Protein AF-0000000079074065 (afdb_homodimer)

Secondary structure (DSSP, 8-state):
-EEEEEETTS-EEEEEEEE----EEEEEEEE--SS-HHHHHH-GGGTTEEEEE-SS-B-TT-B-STT-SSSS----EEE-S-B-------TT-B-HHHHHHHTT-EEEES--HHHHHHHHHHH-S-EEEEES--SHHHHHHHHHPPPPS-HHHHHS-SS-EEE--SS-EEEEEESS--HHHHHHHHHTT-EEEEEETT--HHHHHTT--SEEEE---SS-HHHHHHHHHHHHHHHTTTS-EEEETHHHHHHHHHTTPPEEE-SS---EEEEEEEETTT--EEEEEE--SEEE-GGG--S--SEEEEETTT--EEEEEETTTTEEEESEETT-SSS--TTTHHHHHHHHHT-/-EEEEEETTS-EEEEEEEE----EEEEEEEE--SS-HHHHHH-GGGTTEEEEE-SS-B-TT-B-STT-SSSS----EEE-S-B-------TT-B-HHHHHHHTT-EEEES--HHHHHHHHHHH-S-EEEEES--SHHHHHHHHHPPPPS-HHHHHS-SS-EEE--SS-EEEEEESS--HHHHHHHHHTT-EEEEEETT--HHHHHTT--SEEEE---SS-HHHHHHHHHHHHHHHTTTS-EEEETHHHHHHHHHTTPPEEE-SS---EEEEEEEETTT--EEEEEE--SEEE-GGG--S--SEEEEETTT--EEEEEETTTTEEEESEETT-SSS--TTTHHHHHHHHHT-

Foldseek 3Di:
DKKWKAWLVQDIWIFDKFFAQDKFKAKEDEAAALDQVQLLQQQQQQARYEYEYPHQEPQAAADADPLHFHPAGRHREYEEQYYDPDYDPDPRGHTPRVVRNVNNHMYGYNTPSVVVVVVCLVPPMIMIMMGHDSDPVVSVVRNPDDGDQQSQQVQFDPAKDWPAFDDFEEEEERSRATVLVVVLCVVVRYTYIYGYLQDALVNVVVSVGLEYEYHAHYHALVSRLVRCLRNCVVCFLPHAYEYEANGQRNVCVSQVFDKDFASHFDAYWFFWKAKDPPRDIDTFGAGHGIATAPVRDDDDFPIWIAGPPPRGTAWTHDLRRNYTYGRTDCSPSPYDNRNSCSVVVSVVSSD/DKKWKAWLVQDIWIFDKFFAQDKFKAKEDEAAALDQVQLLQQQQQQARYEYEYPHQEPQAAADADPLHFHPAGRHREYEEQYYDQDYPPDPRGHTPRVVRNVNNHMYGYNTPSVVVVVVCLVPAMIMIMMGHDSDPVVSVVRNPDDGDDQSQQVQFDPAKDWPAFDDFEEEEERSRATVLVVVLCVVVRYTYIYGYLQDALVNVVVSVGLAYEYHAHYDALVSRLVRCLRNCVVCFLPHAYEYEANGQRNVCVSQVFDKDFASHFDAYWFFWKAKDPPRDIDTFGAGHGIATAPVRDDDDFPIWIAGPPPRGTAWTHDLRRNYTYGRTDCSPSPYDNRNSCSVVSSVVSSD

Radius of gyration: 27.75 Å; Cα contacts (8 Å, |Δi|>4): 1849; chains: 2; bounding box: 60×77×68 Å

InterPro domains:
  IPR002474 Carbamoyl-phosphate synthase small subunit, N-terminal domain [PF00988] (5-130)
  IPR002474 Carbamoyl-phosphate synthase small subunit, N-terminal domain [SM01097] (1-131)
  IPR017926 Glutamine amidotransferase [PF00117] (172-348)
  IPR029062 Class I glutamine amidotransferase-like [G3DSA:3.40.50.880] (160-351)
  IPR029062 Class I glutamine amidotransferase-like [SSF52317] (148-350)
  IPR036480 Carbamoyl-phosphate synthase small subunit, N-terminal domain superfamily [G3DSA:3.50.30.20] (1-146)
  IPR036480 Carbamoyl-phosphate synthase small subunit, N-terminal domain superfamily [SSF52021] (1-143)

Solvent-accessible surface area (backbone atoms only — not comparable to full-atom values): 34710 Å² total; per-residue (Å²): 94,71,25,25,42,36,33,59,89,66,51,72,43,62,27,38,43,45,39,21,94,57,76,34,66,23,38,50,38,61,30,60,40,78,56,47,64,58,17,54,50,14,27,38,45,39,50,45,21,25,34,34,34,66,34,75,59,42,39,61,82,35,42,54,61,80,51,45,14,42,93,70,52,48,40,31,24,39,36,25,31,29,66,39,85,65,45,74,86,46,87,70,41,40,42,43,50,61,50,25,39,73,65,63,23,25,31,34,23,60,29,68,44,68,61,51,49,53,50,38,71,73,67,43,81,46,50,32,32,39,32,77,61,89,49,71,66,51,50,53,47,52,63,69,57,77,77,87,76,60,46,26,71,71,55,20,49,90,59,68,46,69,37,40,41,84,47,61,38,32,38,31,34,20,28,12,49,43,36,49,52,50,21,56,38,43,76,66,30,28,17,32,36,40,31,22,49,73,50,47,51,63,64,52,55,74,50,56,48,51,26,36,32,34,30,26,18,25,73,54,44,83,72,46,41,80,45,40,46,62,35,47,68,71,36,63,63,74,38,28,36,38,18,24,28,41,18,19,48,33,52,36,50,75,72,62,36,43,72,38,74,45,88,58,70,42,36,35,45,67,46,49,30,32,31,67,86,78,63,46,74,34,47,25,11,32,64,51,44,60,35,33,41,62,89,44,57,87,68,84,61,78,40,43,26,27,28,70,85,77,64,30,30,36,28,42,29,26,71,87,50,30,36,36,29,25,37,38,41,36,58,25,65,37,61,40,62,66,42,42,60,57,59,53,53,53,52,54,65,56,105,91,72,25,26,42,35,34,59,88,67,51,72,45,63,27,38,44,44,38,21,94,57,75,33,66,23,37,51,38,62,28,60,41,78,56,46,63,58,17,54,50,13,27,37,44,39,49,46,21,25,36,35,33,67,34,74,59,42,37,61,84,34,43,55,63,79,51,46,16,40,93,70,50,46,41,32,24,39,35,25,33,30,66,39,85,65,43,75,86,47,86,72,42,39,41,41,49,61,51,24,38,73,66,63,24,25,32,35,23,60,29,68,45,67,62,49,50,54,50,38,70,72,68,45,80,47,47,31,33,39,31,75,58,89,48,71,67,51,50,53,48,54,64,69,56,76,77,84,80,50,50,24,71,73,55,19,49,90,60,66,47,70,37,41,41,84,47,61,37,32,36,31,32,22,28,13,48,42,36,50,52,50,20,56,39,41,76,67,29,27,17,32,35,40,30,22,48,73,50,48,51,62,64,52,56,74,51,56,45,50,28,36,33,33,30,27,18,24,75,54,44,83,69,45,40,79,47,41,46,62,35,47,69,70,36,61,63,74,37,27,37,38,18,24,27,42,18,20,50,34,51,38,49,75,72,62,34,43,72,39,74,46,88,59,71,44,37,36,46,66,46,49,30,30,30,67,87,78,64,46,74,35,50,25,9,34,62,50,44,61,34,32,41,62,89,44,55,88,67,84,61,76,41,42,26,26,28,72,87,78,64,30,30,38,30,41,29,25,73,87,50,30,35,37,30,23,36,38,39,38,58,25,63,37,60,39,62,65,42,42,60,56,58,54,54,53,51,56,66,56,104

Nearest PDB structures (foldseek):
  1t36-assembly1_D  TM=9.343E-01  e=2.052E-40  Escherichia coli
  1jdb-assembly1_F  TM=9.451E-01  e=8.050E-40  Escherichia coli
  1c30-assembly1_B  TM=9.402E-01  e=1.295E-39  Escherichia coli
  1a9x-assembly1_B  TM=9.390E-01  e=2.346E-39  Escherichia coli
  1cs0-assembly1_F  TM=9.263E-01  e=2.211E-39  Escherichia coli

Organism: NCBI:txid47770

pLDDT: mean 91.6, std 6.91, range [61.03, 98.75]

Structure (mmCIF, N/CA/C/O backbone):
data_AF-0000000079074065-model_v1
#
loop_
_entity.id
_entity.type
_entity.pdbx_description
1 polymer 'Carbamoyl phosphate synthase small subunit'
#
loop_
_atom_site.group_PDB
_atom_site.id
_atom_site.type_symbol
_atom_site.label_atom_id
_atom_site.label_alt_id
_atom_site.label_comp_id
_atom_site.label_asym_id
_atom_site.label_entity_id
_atom_site.label_seq_id
_atom_site.pdbx_PDB_ins_code
_atom_site.Cartn_x
_atom_site.Cartn_y
_atom_site.Cartn_z
_atom_site.occupancy
_atom_site.B_iso_or_equiv
_atom_site.auth_seq_id
_atom_site.auth_comp_id
_atom_site.auth_asym_id
_atom_site.auth_atom_id
_atom_site.pdbx_PDB_model_num
ATOM 1 N N . MET A 1 1 ? -24.516 14.828 25.641 1 79.88 1 MET A N 1
ATOM 2 C CA . MET A 1 1 ? -24.031 14.875 27.016 1 79.88 1 MET A CA 1
ATOM 3 C C . MET A 1 1 ? -23 15.977 27.203 1 79.88 1 MET A C 1
ATOM 5 O O . MET A 1 1 ? -22.234 16.281 26.297 1 79.88 1 MET A O 1
ATOM 9 N N . LYS A 1 2 ? -23.094 16.625 28.312 1 93.75 2 LYS A N 1
ATOM 10 C CA . LYS A 1 2 ? -22.188 17.719 28.609 1 93.75 2 LYS A CA 1
ATOM 11 C C . LYS A 1 2 ? -20.766 17.219 28.812 1 93.75 2 LYS A C 1
ATOM 13 O O . LYS A 1 2 ? -20.531 16.25 29.531 1 93.75 2 LYS A O 1
ATOM 18 N N . ARG A 1 3 ? -19.812 17.797 28.078 1 95.62 3 ARG A N 1
ATOM 19 C CA . ARG A 1 3 ? -18.391 17.5 28.219 1 95.62 3 ARG A CA 1
ATOM 20 C C . ARG A 1 3 ? -17.547 18.766 28.234 1 95.62 3 ARG A C 1
ATOM 22 O O . ARG A 1 3 ? -18.062 19.859 27.984 1 95.62 3 ARG A O 1
ATOM 29 N N . TYR A 1 4 ? -16.297 18.625 28.625 1 96.19 4 TYR A N 1
ATOM 30 C CA . TYR A 1 4 ? -15.445 19.797 28.812 1 96.19 4 TYR A CA 1
ATOM 31 C C . TYR A 1 4 ? -14.117 19.625 28.078 1 96.19 4 TYR A C 1
ATOM 33 O O . TYR A 1 4 ? -13.539 18.547 28.078 1 96.19 4 TYR A O 1
ATOM 41 N N . LEU A 1 5 ? -13.688 20.688 27.484 1 96.5 5 LEU A N 1
ATOM 42 C CA . LEU A 1 5 ? -12.289 20.844 27.094 1 96.5 5 LEU A CA 1
ATOM 43 C C . LEU A 1 5 ? -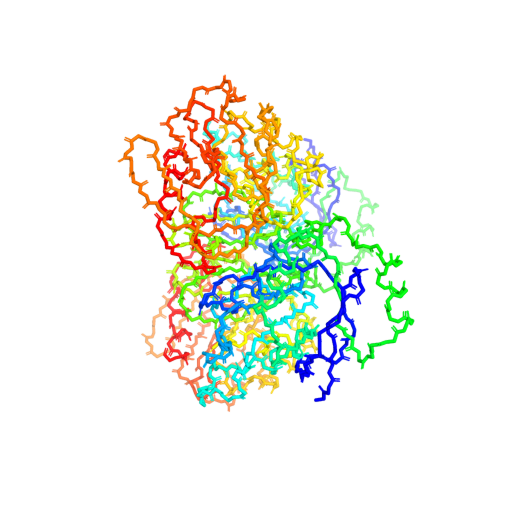11.492 21.562 28.172 1 96.5 5 LEU A C 1
ATOM 45 O O . LEU A 1 5 ? -11.789 22.703 28.5 1 96.5 5 LEU A O 1
ATOM 49 N N . ILE A 1 6 ? -10.562 20.891 28.688 1 94.62 6 ILE A N 1
ATOM 50 C CA . ILE A 1 6 ? -9.75 21.469 29.75 1 94.62 6 ILE A CA 1
ATOM 51 C C . ILE A 1 6 ? -8.328 21.719 29.234 1 94.62 6 ILE A C 1
ATOM 53 O O . ILE A 1 6 ? -7.766 20.875 28.547 1 94.62 6 ILE A O 1
ATOM 57 N N . LEU A 1 7 ? -7.82 22.859 29.578 1 93.19 7 LEU A N 1
ATOM 58 C CA . LEU A 1 7 ? -6.461 23.203 29.172 1 93.19 7 LEU A CA 1
ATOM 59 C C . LEU A 1 7 ? -5.5 23.125 30.344 1 93.19 7 LEU A C 1
ATOM 61 O O . LEU A 1 7 ? -5.914 23.281 31.5 1 93.19 7 LEU A O 1
ATOM 65 N N . GLU A 1 8 ? -4.266 22.891 30.047 1 91.56 8 GLU A N 1
ATOM 66 C CA . GLU A 1 8 ? -3.26 22.766 31.094 1 91.56 8 GLU A CA 1
ATOM 67 C C . GLU A 1 8 ? -3.109 24.062 31.891 1 91.56 8 GLU A C 1
ATOM 69 O O . GLU A 1 8 ? -2.646 24.047 33.031 1 91.56 8 GLU A O 1
ATOM 74 N N . ASP A 1 9 ? -3.467 25.188 31.312 1 87.56 9 ASP A N 1
ATOM 75 C CA . ASP A 1 9 ? -3.314 26.484 31.984 1 87.56 9 ASP A CA 1
ATOM 76 C C . ASP A 1 9 ? -4.461 26.734 32.969 1 87.56 9 ASP A C 1
ATOM 78 O O . ASP A 1 9 ? -4.52 27.797 33.594 1 87.56 9 ASP A O 1
ATOM 82 N N . GLY A 1 10 ? -5.363 25.781 32.969 1 87.62 10 GLY A N 1
ATOM 83 C CA . GLY A 1 10 ? -6.445 25.891 33.938 1 87.62 10 GLY A CA 1
ATOM 84 C C . GLY A 1 10 ? -7.758 26.328 33.312 1 87.62 10 GLY A C 1
ATOM 85 O O . GLY A 1 10 ? -8.805 26.266 33.969 1 87.62 10 GLY A O 1
ATOM 86 N N . SER A 1 11 ? -7.777 26.703 32.125 1 89.88 11 SER A N 1
ATOM 87 C CA . SER A 1 11 ? -9 27.109 31.453 1 89.88 11 SER A CA 1
ATOM 88 C C . SER A 1 11 ? -9.875 25.891 31.125 1 89.88 11 SER A C 1
ATOM 90 O O . SER A 1 11 ? -9.367 24.781 30.969 1 89.88 11 SER A O 1
ATOM 92 N N . SER A 1 12 ? -11.102 26.172 31.094 1 93.19 12 SER A N 1
ATOM 93 C CA . SER A 1 12 ? -12.07 25.141 30.766 1 93.19 12 SER A CA 1
ATOM 94 C C . SER A 1 12 ? -13.156 25.672 29.844 1 93.19 12 SER A C 1
ATOM 96 O O . SER A 1 12 ? -13.625 26.797 30 1 93.19 12 SER A O 1
ATOM 98 N N . PHE A 1 13 ? -13.531 24.906 28.891 1 95.12 13 PHE A N 1
ATOM 99 C CA . PHE A 1 13 ? -14.57 25.25 27.938 1 95.12 13 PHE A CA 1
ATOM 100 C C . PHE A 1 13 ? -15.641 24.172 27.875 1 95.12 13 PHE A C 1
ATOM 102 O O . PHE A 1 13 ? -15.375 23.047 27.469 1 95.12 13 PHE A O 1
ATOM 109 N N . PRO A 1 14 ? -16.828 24.469 28.281 1 95.62 14 PRO A N 1
ATOM 110 C CA . PRO A 1 14 ? -17.922 23.5 28.219 1 95.62 14 PRO A CA 1
ATOM 111 C C . PRO A 1 14 ? -18.484 23.344 26.812 1 95.62 14 PRO A C 1
ATOM 113 O O . PRO A 1 14 ? -18.453 24.297 26.016 1 95.62 14 PRO A O 1
ATOM 116 N N . GLY A 1 15 ? -18.984 22.172 26.516 1 96.25 15 GLY A N 1
ATOM 117 C CA . GLY A 1 15 ? -19.688 21.891 25.281 1 96.25 15 GLY A CA 1
ATOM 118 C C . GLY A 1 15 ? -20.516 20.609 25.344 1 96.25 15 GLY A C 1
ATOM 119 O O . GLY A 1 15 ? -20.797 20.109 26.438 1 96.25 15 GLY A O 1
ATOM 120 N N . GLU A 1 16 ? -21.016 20.266 24.219 1 96.62 16 GLU A N 1
ATOM 121 C CA . GLU A 1 16 ? -21.766 19.031 24.094 1 96.62 16 GLU A CA 1
ATOM 122 C C . GLU A 1 16 ? -20.922 17.938 23.422 1 96.62 16 GLU A C 1
ATOM 124 O O . GLU A 1 16 ? -20.312 18.172 22.375 1 96.62 16 GLU A O 1
ATOM 129 N N . GLY A 1 17 ? -20.969 16.797 24.062 1 95.75 17 GLY A N 1
ATOM 130 C CA . GLY A 1 17 ? -20.156 15.703 23.562 1 95.75 17 GLY A CA 1
ATOM 131 C C . GLY A 1 17 ? -20.797 14.977 22.391 1 95.75 17 GLY A C 1
ATOM 132 O O . GLY A 1 17 ? -22.016 14.812 22.359 1 95.75 17 GLY A O 1
ATOM 133 N N . ILE A 1 18 ? -20 14.531 21.516 1 94.44 18 ILE A N 1
ATOM 134 C CA . ILE A 1 18 ? -20.406 13.672 20.406 1 94.44 18 ILE A CA 1
ATOM 135 C C . ILE A 1 18 ? -19.234 12.758 20.016 1 94.44 18 ILE A C 1
ATOM 137 O O . ILE A 1 18 ? -18.094 12.984 20.438 1 94.44 18 ILE A O 1
ATOM 141 N N . GLY A 1 19 ? -19.484 11.633 19.266 1 94.75 19 GLY A N 1
ATOM 142 C CA . GLY A 1 19 ? -18.438 10.672 18.953 1 94.75 19 GLY A CA 1
ATOM 143 C C . GLY A 1 19 ? -18.141 9.719 20.094 1 94.75 19 GLY A C 1
ATOM 144 O O . GLY A 1 19 ? -19.062 9.25 20.766 1 94.75 19 GLY A O 1
ATOM 145 N N . ALA A 1 20 ? -16.906 9.422 20.25 1 95.69 20 ALA A N 1
ATOM 146 C CA . ALA A 1 20 ? -16.5 8.477 21.281 1 95.69 20 ALA A CA 1
ATOM 147 C C . ALA A 1 20 ? -16.625 9.094 22.672 1 95.69 20 ALA A C 1
ATOM 149 O O . ALA A 1 20 ? -16.359 10.289 22.859 1 95.69 20 ALA A O 1
ATOM 150 N N . SER A 1 21 ? -16.969 8.297 23.656 1 93.81 21 SER A N 1
ATOM 151 C CA . SER A 1 21 ? -17.125 8.758 25.031 1 93.81 21 SER A CA 1
ATOM 152 C C . SER A 1 21 ? -15.883 8.453 25.859 1 93.81 21 SER A C 1
ATOM 154 O O . SER A 1 21 ? -15.969 7.809 26.906 1 93.81 21 SER A O 1
ATOM 156 N N . ILE A 1 22 ? -14.82 8.82 25.375 1 94.81 22 ILE A N 1
ATOM 157 C CA . ILE A 1 22 ? -13.578 8.531 26.078 1 94.81 22 ILE A CA 1
ATOM 158 C C . ILE A 1 22 ? -12.898 9.844 26.469 1 94.81 22 ILE A C 1
ATOM 160 O O . ILE A 1 22 ? -13.203 10.898 25.906 1 94.81 22 ILE A O 1
ATOM 164 N N . ILE A 1 23 ? -12.055 9.719 27.5 1 94.19 23 ILE A N 1
ATOM 165 C CA . ILE A 1 23 ? -11.148 10.805 27.844 1 94.19 23 ILE A CA 1
ATOM 166 C C . ILE A 1 23 ? -9.922 10.766 26.938 1 94.19 23 ILE A C 1
ATOM 168 O O . ILE A 1 23 ? -9.375 9.688 26.688 1 94.19 23 ILE A O 1
ATOM 172 N N . SER A 1 24 ? -9.594 11.891 26.406 1 95.38 24 SER A N 1
ATOM 173 C CA . SER A 1 24 ? -8.469 11.961 25.484 1 95.38 24 SER A CA 1
ATOM 174 C C . SER A 1 24 ? -7.668 13.242 25.703 1 95.38 24 SER A C 1
ATOM 176 O O . SER A 1 24 ? -8.242 14.305 25.953 1 95.38 24 SER A O 1
ATOM 178 N N . THR A 1 25 ? -6.371 13.102 25.625 1 95.75 25 THR A N 1
ATOM 179 C CA . THR A 1 25 ? -5.469 14.227 25.828 1 95.75 25 THR A CA 1
ATOM 180 C C . THR A 1 25 ? -4.535 14.391 24.625 1 95.75 25 THR A C 1
ATOM 182 O O . THR A 1 25 ? -4.059 13.398 24.078 1 95.75 25 THR A O 1
ATOM 185 N N . GLY A 1 26 ? -4.336 15.633 24.234 1 94.69 26 GLY A N 1
ATOM 186 C CA . GLY A 1 26 ? -3.434 15.953 23.141 1 94.69 26 GLY A CA 1
ATOM 187 C C . GLY A 1 26 ? -3.051 17.422 23.094 1 94.69 26 GLY A C 1
ATOM 188 O O . GLY A 1 26 ? -3.391 18.188 24 1 94.69 26 GLY A O 1
ATOM 189 N N . GLU A 1 27 ? -2.271 17.719 22.156 1 92.25 27 GLU A N 1
ATOM 190 C CA . GLU A 1 27 ? -1.922 19.109 21.906 1 92.25 27 GLU A CA 1
ATOM 191 C C . GLU A 1 27 ? -3.018 19.828 21.125 1 92.25 27 GLU A C 1
ATOM 193 O O . GLU A 1 27 ? -3.51 19.312 20.125 1 92.25 27 GLU A O 1
ATOM 198 N N . LEU A 1 28 ? -3.344 20.984 21.609 1 92.06 28 LEU A N 1
ATOM 199 C CA . LEU A 1 28 ? -4.367 21.75 20.891 1 92.06 28 LEU A CA 1
ATOM 200 C C . LEU A 1 28 ? -3.799 22.359 19.625 1 92.06 28 LEU A C 1
ATOM 202 O O . LEU A 1 28 ? -2.693 22.906 19.641 1 92.06 28 LEU A O 1
ATOM 206 N N . ALA A 1 29 ? -4.547 22.188 18.516 1 90.25 29 ALA A N 1
ATOM 207 C CA . ALA A 1 29 ? -4.129 22.781 17.234 1 90.25 29 ALA A CA 1
ATOM 208 C C . ALA A 1 29 ? -5.312 23.391 16.5 1 90.25 29 ALA A C 1
ATOM 210 O O . ALA A 1 29 ? -6.391 22.797 16.438 1 90.25 29 ALA A O 1
ATOM 211 N N . ILE A 1 30 ? -5.047 24.578 16.031 1 89.06 30 ILE A N 1
ATOM 212 C CA . ILE A 1 30 ? -6.098 25.25 15.289 1 89.06 30 ILE A CA 1
ATOM 213 C C . ILE A 1 30 ? -6.152 24.703 13.859 1 89.06 30 ILE A C 1
ATOM 215 O O . ILE A 1 30 ? -5.121 24.547 13.211 1 89.06 30 ILE A O 1
ATOM 219 N N . GLN A 1 31 ? -7.328 24.297 13.422 1 88.12 31 GLN A N 1
ATOM 220 C CA . GLN A 1 31 ? -7.578 23.891 12.039 1 88.12 31 GLN A CA 1
ATOM 221 C C . GLN A 1 31 ? -8.422 24.938 11.305 1 88.12 31 GLN A C 1
ATOM 223 O O . GLN A 1 31 ? -9.617 25.062 11.562 1 88.12 31 GLN A O 1
ATOM 228 N N . THR A 1 32 ? -7.844 25.547 10.32 1 78.31 32 THR A N 1
ATOM 229 C CA . THR A 1 32 ? -8.492 26.672 9.68 1 78.31 32 THR A CA 1
ATOM 230 C C . THR A 1 32 ? -9.273 26.219 8.445 1 78.31 32 THR A C 1
ATOM 232 O O . THR A 1 32 ? -9.953 27.016 7.801 1 78.31 32 THR A O 1
ATOM 235 N N . ALA A 1 33 ? -9.195 24.984 8.102 1 74.81 33 ALA A N 1
ATOM 236 C CA . ALA A 1 33 ? -9.859 24.516 6.891 1 74.81 33 ALA A CA 1
ATOM 237 C C . ALA A 1 33 ? -11.375 24.688 6.996 1 74.81 33 ALA A C 1
ATOM 239 O O . ALA A 1 33 ? -11.984 24.234 7.969 1 74.81 33 ALA A O 1
ATOM 240 N N . ASN A 1 34 ? -11.93 25.359 5.996 1 71.5 34 ASN A N 1
ATOM 241 C CA . ASN A 1 34 ? -13.383 25.5 5.922 1 71.5 34 ASN A CA 1
ATOM 242 C C . ASN A 1 34 ? -14.031 24.328 5.191 1 71.5 34 ASN A C 1
ATOM 244 O O . ASN A 1 34 ? -15.258 24.203 5.172 1 71.5 34 ASN A O 1
ATOM 248 N N . PHE A 1 35 ? -13.188 23.578 4.578 1 76.5 35 PHE A N 1
ATOM 249 C CA . PHE A 1 35 ? -13.625 22.359 3.918 1 76.5 35 PHE A CA 1
ATOM 250 C C . PHE A 1 35 ? -12.609 21.234 4.129 1 76.5 35 PHE A C 1
ATOM 252 O O . PHE A 1 35 ? -11.469 21.5 4.516 1 76.5 35 PHE A O 1
ATOM 259 N N . GLY A 1 36 ? -13.055 20.031 4.004 1 86 36 GLY A N 1
ATOM 260 C CA . GLY A 1 36 ? -12.148 18.891 4.066 1 86 36 GLY A CA 1
ATOM 261 C C . GLY A 1 36 ? -11.852 18.438 5.484 1 86 36 GLY A C 1
ATOM 262 O O . GLY A 1 36 ? -10.719 18.062 5.797 1 86 36 GLY A O 1
ATOM 263 N N . TYR A 1 37 ? -12.859 18.594 6.301 1 87.94 37 TYR A N 1
ATOM 264 C CA . TYR A 1 37 ? -12.664 18.172 7.684 1 87.94 37 TYR A CA 1
ATOM 265 C C . TYR A 1 37 ? -12.266 16.703 7.762 1 87.94 37 TYR A C 1
ATOM 267 O O . TYR A 1 37 ? -11.484 16.312 8.633 1 87.94 37 TYR A O 1
ATOM 275 N N . GLN A 1 38 ? -12.781 15.898 6.895 1 88.88 38 GLN A N 1
ATOM 276 C CA . GLN A 1 38 ? -12.406 14.492 6.898 1 88.88 38 GLN A CA 1
ATOM 277 C C . GLN A 1 38 ? -10.914 14.32 6.613 1 88.88 38 GLN A C 1
ATOM 279 O O . GLN A 1 38 ? -10.234 13.523 7.273 1 88.88 38 GLN A O 1
ATOM 284 N N . GLU A 1 39 ? -10.453 15.039 5.617 1 90.88 39 GLU A N 1
ATOM 285 C CA . GLU A 1 39 ? -9.031 15 5.305 1 90.88 39 GLU A CA 1
ATOM 286 C C . GLU A 1 39 ? -8.188 15.438 6.5 1 90.88 39 GLU A C 1
ATOM 288 O O . GLU A 1 39 ? -7.176 14.805 6.816 1 90.88 39 GLU A O 1
ATOM 293 N N . ALA A 1 40 ? -8.625 16.422 7.125 1 90.31 40 ALA A N 1
ATOM 294 C CA . ALA A 1 40 ? -7.91 16.922 8.297 1 90.31 40 ALA A CA 1
ATOM 295 C C . ALA A 1 40 ? -7.93 15.891 9.43 1 90.31 40 ALA A C 1
ATOM 297 O O . ALA A 1 40 ? -6.906 15.648 10.07 1 90.31 40 ALA A O 1
ATOM 298 N N . LEU A 1 41 ? -9.055 15.258 9.617 1 92.12 41 LEU A N 1
ATOM 299 C CA . LEU A 1 41 ? -9.234 14.266 10.68 1 92.12 41 LEU A CA 1
ATOM 300 C C . LEU A 1 41 ? -8.359 13.047 10.43 1 92.12 41 LEU A C 1
ATOM 302 O O . LEU A 1 41 ? -7.891 12.406 11.383 1 92.12 41 LEU A O 1
ATOM 306 N N . THR A 1 42 ? -8.156 12.781 9.188 1 93.38 42 THR A N 1
ATOM 307 C CA . THR A 1 42 ? -7.477 11.539 8.852 1 93.38 42 THR A CA 1
ATOM 308 C C . THR A 1 42 ? -6.039 11.812 8.414 1 93.38 42 THR A C 1
ATOM 310 O O . THR A 1 42 ? -5.32 10.898 8.008 1 93.38 42 THR A O 1
ATOM 313 N N . ASP A 1 43 ? -5.602 13.062 8.516 1 93.38 43 ASP A N 1
ATOM 314 C CA . ASP A 1 43 ? -4.227 13.453 8.211 1 93.38 43 ASP A CA 1
ATOM 315 C C . ASP A 1 43 ? -3.27 12.992 9.305 1 93.38 43 ASP A C 1
ATOM 317 O O . ASP A 1 43 ? -3.344 13.461 10.445 1 93.38 43 ASP A O 1
ATOM 321 N N . PRO A 1 44 ? -2.279 12.156 8.93 1 94.94 44 PRO A N 1
ATOM 322 C CA . PRO A 1 44 ? -1.37 11.641 9.953 1 94.94 44 PRO A CA 1
ATOM 323 C C . PRO A 1 44 ? -0.541 12.742 10.609 1 94.94 44 PRO A C 1
ATOM 325 O O . PRO A 1 44 ? -0.045 12.57 11.727 1 94.94 44 PRO A O 1
ATOM 328 N N . THR A 1 45 ? -0.392 13.844 9.953 1 92.94 45 THR A N 1
ATOM 329 C CA . THR A 1 45 ? 0.388 14.945 10.5 1 92.94 45 THR A CA 1
ATOM 330 C C . THR A 1 45 ? -0.264 15.492 11.773 1 92.94 45 THR A C 1
ATOM 332 O O . THR A 1 45 ? 0.375 16.203 12.555 1 92.94 45 THR A O 1
ATOM 335 N N . ASN A 1 46 ? -1.494 15.148 11.977 1 92.56 46 ASN A N 1
ATOM 336 C CA . ASN A 1 46 ? -2.234 15.656 13.133 1 92.56 46 ASN A CA 1
ATOM 337 C C . ASN A 1 46 ? -2.227 14.656 14.281 1 92.56 46 ASN A C 1
ATOM 339 O O . ASN A 1 46 ? -3.02 14.773 15.219 1 92.56 46 ASN A O 1
ATOM 343 N N . ALA A 1 47 ? -1.346 13.727 14.164 1 93.56 47 ALA A N 1
ATOM 344 C CA . ALA A 1 47 ? -1.222 12.75 15.242 1 93.56 47 ALA A CA 1
ATOM 345 C C . ALA A 1 47 ? -0.97 13.43 16.578 1 93.56 47 ALA A C 1
ATOM 347 O O . ALA A 1 47 ? -0.077 14.273 16.703 1 93.56 47 ALA A O 1
ATOM 348 N N . GLY A 1 48 ? -1.818 13.055 17.578 1 92.94 48 GLY A N 1
ATOM 349 C CA . GLY A 1 48 ? -1.632 13.562 18.938 1 92.94 48 GLY A CA 1
ATOM 350 C C . GLY A 1 48 ? -2.295 14.906 19.156 1 92.94 48 GLY A C 1
ATOM 351 O O . GLY A 1 48 ? -2.227 15.461 20.266 1 92.94 48 GLY A O 1
ATOM 352 N N . LYS A 1 49 ? -2.951 15.383 18.219 1 93.44 49 LYS A N 1
ATOM 353 C CA . LYS A 1 49 ? -3.531 16.719 18.344 1 93.44 49 LYS A CA 1
ATOM 354 C C . LYS A 1 49 ? -5.035 16.641 18.594 1 93.44 49 LYS A C 1
ATOM 356 O O . LYS A 1 49 ? -5.691 15.68 18.188 1 93.44 49 LYS A O 1
ATOM 361 N N . ILE A 1 50 ? -5.516 17.594 19.312 1 95.44 50 ILE A N 1
ATOM 362 C CA . ILE A 1 50 ? -6.934 17.922 19.344 1 95.44 50 ILE A CA 1
ATOM 363 C C . ILE A 1 50 ? -7.211 19.109 18.422 1 95.44 50 ILE A C 1
ATOM 365 O O . ILE A 1 50 ? -6.738 20.234 18.688 1 95.44 50 ILE A O 1
ATOM 369 N N . LEU A 1 51 ? -7.98 18.875 17.422 1 93.75 51 LEU A N 1
ATOM 370 C CA . LEU A 1 51 ? -8.156 19.891 16.391 1 93.75 51 LEU A CA 1
ATOM 371 C C . LEU A 1 51 ? -9.32 20.812 16.734 1 93.75 51 LEU A C 1
ATOM 373 O O . LEU A 1 51 ? -10.422 20.359 17.016 1 93.75 51 LEU A O 1
ATOM 377 N N . VAL A 1 52 ? -9.039 22.062 16.656 1 93.44 52 VAL A N 1
ATOM 378 C CA . VAL A 1 52 ? -10.062 23.094 16.844 1 93.44 52 VAL A CA 1
ATOM 379 C C . VAL A 1 52 ? -10.461 23.656 15.484 1 93.44 52 VAL A C 1
ATOM 381 O O . VAL A 1 52 ? -9.727 24.453 14.891 1 93.44 52 VAL A O 1
ATOM 384 N N . PHE A 1 53 ? -11.648 23.281 15.094 1 92.44 53 PHE A N 1
ATOM 385 C CA . PHE A 1 53 ? -12.141 23.797 13.828 1 92.44 53 PHE A CA 1
ATOM 386 C C . PHE A 1 53 ? -12.758 25.172 14.008 1 92.44 53 PHE A C 1
ATOM 388 O O . PHE A 1 53 ? -13.633 25.359 14.859 1 92.44 53 PHE A O 1
ATOM 395 N N . THR A 1 54 ? -12.352 26.047 13.133 1 88.06 54 THR A N 1
ATOM 396 C CA . THR A 1 54 ? -12.836 27.422 13.266 1 88.06 54 THR A CA 1
ATOM 397 C C . THR A 1 54 ? -14.031 27.656 12.344 1 88.06 54 THR A C 1
ATOM 399 O O . THR A 1 54 ? -14.688 28.703 12.422 1 88.06 54 THR A O 1
ATOM 402 N N . SER A 1 55 ? -14.297 26.75 11.453 1 87.06 55 SER A N 1
ATOM 403 C CA . SER A 1 55 ? -15.477 26.859 10.602 1 87.06 55 SER A CA 1
ATOM 404 C C . SER A 1 55 ? -16.75 26.844 11.438 1 87.06 55 SER A C 1
ATOM 406 O O . SER A 1 55 ? -16.812 26.203 12.484 1 87.06 55 SER A O 1
ATOM 408 N N . PRO A 1 56 ? -17.812 27.578 10.922 1 87 56 PRO A N 1
ATOM 409 C CA . PRO A 1 56 ? -19.062 27.656 11.695 1 87 56 PRO A CA 1
ATOM 410 C C . PRO A 1 56 ? -19.703 26.297 11.906 1 87 56 PRO A C 1
ATOM 412 O O . PRO A 1 56 ? -20.375 26.078 12.93 1 87 56 PRO A O 1
ATOM 415 N N . MET A 1 57 ? -19.547 25.422 10.93 1 89.38 57 MET A N 1
ATOM 416 C CA . MET A 1 57 ? -20.125 24.094 11.031 1 89.38 57 MET A CA 1
ATOM 417 C C . MET A 1 57 ? -19.281 23.062 10.281 1 89.38 57 MET A C 1
ATOM 419 O O . MET A 1 57 ? -18.781 23.344 9.195 1 89.38 57 MET A O 1
ATOM 423 N N . ILE A 1 58 ? -19.125 21.875 10.961 1 88.5 58 ILE A N 1
ATOM 424 C CA . ILE A 1 58 ? -18.5 20.766 10.258 1 88.5 58 ILE A CA 1
ATOM 425 C C . ILE A 1 58 ? -19.438 19.562 10.227 1 88.5 58 ILE A C 1
ATOM 427 O O . ILE A 1 58 ? -20.453 19.547 10.93 1 88.5 58 ILE A O 1
ATOM 431 N N . GLY A 1 59 ? -19.109 18.578 9.297 1 86.94 59 GLY A N 1
ATOM 432 C CA . GLY A 1 59 ? -19.875 17.344 9.242 1 86.94 59 GLY A CA 1
ATOM 433 C C . GLY A 1 59 ? -21.016 17.391 8.242 1 86.94 59 GLY A C 1
ATOM 434 O O . GLY A 1 59 ? -21.734 16.391 8.062 1 86.94 59 GLY A O 1
ATOM 435 N N . ASN A 1 60 ? -21.188 18.5 7.59 1 84.75 60 ASN A N 1
ATOM 436 C CA . ASN A 1 60 ? -22.328 18.703 6.699 1 84.75 60 ASN A CA 1
ATOM 437 C C . ASN A 1 60 ? -22.234 17.828 5.453 1 84.75 60 ASN A C 1
ATOM 439 O O . ASN A 1 60 ? -23.25 17.453 4.871 1 84.75 60 ASN A O 1
ATOM 443 N N . ASN A 1 61 ? -21.062 17.484 5.023 1 82 61 ASN A N 1
ATOM 444 C CA . ASN A 1 61 ? -20.875 16.75 3.779 1 82 61 ASN A CA 1
ATOM 445 C C . ASN A 1 61 ? -20.828 15.234 4.027 1 82 61 ASN A C 1
ATOM 447 O O . ASN A 1 61 ? -20.875 14.445 3.082 1 82 61 ASN A O 1
ATOM 451 N N . GLY A 1 62 ? -20.781 14.898 5.266 1 86 62 GLY A N 1
ATOM 452 C CA . GLY A 1 62 ? -20.625 13.484 5.57 1 86 62 GLY A CA 1
ATOM 453 C C . GLY A 1 62 ? -19.203 12.977 5.34 1 86 62 GLY A C 1
ATOM 454 O O . GLY A 1 62 ? -18.297 13.758 5.051 1 86 62 GLY A O 1
ATOM 455 N N . ILE A 1 63 ? -19 11.703 5.629 1 87 63 ILE A N 1
ATOM 456 C CA . ILE A 1 63 ? -17.734 11.016 5.48 1 87 63 ILE A CA 1
ATOM 457 C C . ILE A 1 63 ? -17.781 10.07 4.281 1 87 63 ILE A C 1
ATOM 459 O O . ILE A 1 63 ? -18.75 9.305 4.133 1 87 63 ILE A O 1
ATOM 463 N N . ASN A 1 64 ? -16.812 10.18 3.396 1 85.62 64 ASN A N 1
ATOM 464 C CA . ASN A 1 64 ? -16.781 9.305 2.229 1 85.62 64 ASN A CA 1
ATOM 465 C C . ASN A 1 64 ? -15.453 8.547 2.129 1 85.62 64 ASN A C 1
ATOM 467 O O . ASN A 1 64 ? -14.484 8.883 2.816 1 85.62 64 ASN A O 1
ATOM 471 N N . ALA A 1 65 ? -15.445 7.551 1.294 1 82.12 65 ALA A N 1
ATOM 472 C CA . ALA A 1 65 ? -14.344 6.594 1.23 1 82.12 65 ALA A CA 1
ATOM 473 C C . ALA A 1 65 ? -13.109 7.219 0.577 1 82.12 65 ALA A C 1
ATOM 475 O O . ALA A 1 65 ? -11.977 6.828 0.872 1 82.12 65 ALA A O 1
ATOM 476 N N . ILE A 1 66 ? -13.211 8.172 -0.234 1 84.75 66 ILE A N 1
ATOM 477 C CA . ILE A 1 66 ? -12.117 8.641 -1.08 1 84.75 66 ILE A CA 1
ATOM 478 C C . ILE A 1 66 ? -11.328 9.719 -0.346 1 84.75 66 ILE A C 1
ATOM 480 O O . ILE A 1 66 ? -10.164 9.969 -0.672 1 84.75 66 ILE A O 1
ATOM 484 N N . ASP A 1 67 ? -11.859 10.289 0.677 1 86 67 ASP A N 1
ATOM 485 C CA . ASP A 1 67 ? -11.234 11.469 1.269 1 86 67 ASP A CA 1
ATOM 486 C C . ASP A 1 67 ? -10.398 11.094 2.49 1 86 67 ASP A C 1
ATOM 488 O O . ASP A 1 67 ? -10.016 11.961 3.277 1 86 67 ASP A O 1
ATOM 492 N N . TYR A 1 68 ? -10.086 9.859 2.607 1 90 68 TYR A N 1
ATOM 493 C CA . TYR A 1 68 ? -9.188 9.414 3.67 1 90 68 TYR A CA 1
ATOM 494 C C . TYR A 1 68 ? -7.746 9.773 3.355 1 90 68 TYR A C 1
ATOM 496 O O . TYR A 1 68 ? -7.277 9.586 2.23 1 90 68 TYR A O 1
ATOM 504 N N . GLU A 1 69 ? -7.086 10.273 4.344 1 93.12 69 GLU A N 1
ATOM 505 C CA . GLU A 1 69 ? -5.652 10.516 4.223 1 93.12 69 GLU A CA 1
ATOM 506 C C . GLU A 1 69 ? -4.848 9.43 4.938 1 93.12 69 GLU A C 1
ATOM 508 O O . GLU A 1 69 ? -3.623 9.375 4.805 1 93.12 69 GLU A O 1
ATOM 513 N N . SER A 1 70 ? -5.414 8.695 5.652 1 93.5 70 SER A N 1
ATOM 514 C CA . SER A 1 70 ? -4.898 7.488 6.281 1 93.5 70 SER A CA 1
ATOM 515 C C . SER A 1 70 ? -6.023 6.516 6.625 1 93.5 70 SER A C 1
ATOM 517 O O . SER A 1 70 ? -7.191 6.906 6.68 1 93.5 70 SER A O 1
ATOM 519 N N . ILE A 1 71 ? -5.672 5.285 6.852 1 90.75 71 ILE A N 1
ATOM 520 C CA . ILE A 1 71 ? -6.668 4.266 7.168 1 90.75 71 ILE A CA 1
ATOM 521 C C . ILE A 1 71 ? -7.148 4.438 8.602 1 90.75 71 ILE A C 1
ATOM 523 O O . ILE A 1 71 ? -8.352 4.363 8.875 1 90.75 71 ILE A O 1
ATOM 527 N N . ASP A 1 72 ? -6.281 4.715 9.5 1 89.19 72 ASP A N 1
ATOM 528 C CA . ASP A 1 72 ? -6.598 4.883 10.914 1 89.19 72 ASP A CA 1
ATOM 529 C C . ASP A 1 72 ? -6.223 6.281 11.406 1 89.19 72 ASP A C 1
ATOM 531 O O . ASP A 1 72 ? -5.059 6.547 11.695 1 89.19 72 ASP A O 1
ATOM 535 N N . PRO A 1 73 ? -7.254 7.086 11.555 1 91.75 73 PRO A N 1
ATOM 536 C CA . PRO A 1 73 ? -6.957 8.422 12.07 1 91.75 73 PRO A CA 1
ATOM 537 C C . PRO A 1 73 ? -6.363 8.391 13.477 1 91.75 73 PRO A C 1
ATOM 539 O O . PRO A 1 73 ? -6.762 7.559 14.297 1 91.75 73 PRO A O 1
ATOM 542 N N . VAL A 1 74 ? -5.477 9.344 13.758 1 91.75 74 VAL A N 1
ATOM 543 C CA . VAL A 1 74 ? -4.77 9.289 15.031 1 91.75 74 VAL A CA 1
ATOM 544 C C . VAL A 1 74 ? -4.961 10.609 15.789 1 91.75 74 VAL A C 1
ATOM 546 O O . VAL A 1 74 ? -4.207 10.914 16.703 1 91.75 74 VAL A O 1
ATOM 549 N N . VAL A 1 75 ? -5.871 11.406 15.375 1 95 75 VAL A N 1
ATOM 550 C CA . VAL A 1 75 ? -6.195 12.617 16.125 1 95 75 VAL A CA 1
ATOM 551 C C . VAL A 1 75 ? -6.758 12.242 17.5 1 95 75 VAL A C 1
ATOM 553 O O . VAL A 1 75 ? -7.32 11.164 17.672 1 95 75 VAL A O 1
ATOM 556 N N . LYS A 1 76 ? -6.574 13.18 18.422 1 96.12 76 LYS A N 1
ATOM 557 C CA . LYS A 1 76 ? -6.98 12.898 19.797 1 96.12 76 LYS A CA 1
ATOM 558 C C . LYS A 1 76 ? -8.352 13.484 20.094 1 96.12 76 LYS A C 1
ATOM 560 O O . LYS A 1 76 ? -8.938 13.203 21.141 1 96.12 76 LYS A O 1
ATOM 565 N N . GLY A 1 77 ? -8.859 14.266 19.219 1 96.94 77 GLY A N 1
ATOM 566 C CA . GLY A 1 77 ? -10.188 14.828 19.391 1 96.94 77 GLY A CA 1
ATOM 567 C C . GLY A 1 77 ? -10.438 16.031 18.5 1 96.94 77 GLY A C 1
ATOM 568 O O . GLY A 1 77 ? -9.539 16.5 17.812 1 96.94 77 GLY A O 1
ATOM 569 N N . ILE A 1 78 ? -11.719 16.422 18.594 1 95.88 78 ILE A N 1
ATOM 570 C CA . ILE A 1 78 ? -12.086 17.578 17.766 1 95.88 78 ILE A CA 1
ATOM 571 C C . ILE A 1 78 ? -12.961 18.531 18.594 1 95.88 78 ILE A C 1
ATOM 573 O O . ILE A 1 78 ? -13.75 18.094 19.438 1 95.88 78 ILE A O 1
ATOM 577 N N . ILE A 1 79 ? -12.734 19.766 18.312 1 96.06 79 ILE A N 1
ATOM 578 C CA . ILE A 1 79 ? -13.539 20.844 18.891 1 96.06 79 ILE A CA 1
ATOM 579 C C . ILE A 1 79 ? -14.164 21.672 17.781 1 96.06 79 ILE A C 1
ATOM 581 O O . ILE A 1 79 ? -13.469 22.078 16.844 1 96.06 79 ILE A O 1
ATOM 585 N N . ALA A 1 80 ? -15.469 21.875 17.906 1 95.38 80 ALA A N 1
ATOM 586 C CA . ALA A 1 80 ? -16.141 22.656 16.875 1 95.38 80 ALA A CA 1
ATOM 587 C C . ALA A 1 80 ? -17.219 23.562 17.469 1 95.38 80 ALA A C 1
ATOM 589 O O . ALA A 1 80 ? -17.672 23.344 18.594 1 95.38 80 ALA A O 1
ATOM 590 N N . ASN A 1 81 ? -17.484 24.594 16.719 1 94.69 81 ASN A N 1
ATOM 591 C CA . ASN A 1 81 ? -18.609 25.438 17.109 1 94.69 81 ASN A CA 1
ATOM 592 C C . ASN A 1 81 ? -19.938 24.703 16.922 1 94.69 81 ASN A C 1
ATOM 594 O O . ASN A 1 81 ? -20.781 24.703 17.828 1 94.69 81 ASN A O 1
ATOM 598 N N . ASP A 1 82 ? -20.047 24.109 15.75 1 93.88 82 ASP A N 1
ATOM 599 C CA . ASP A 1 82 ? -21.25 23.344 15.461 1 93.88 82 ASP A CA 1
ATOM 600 C C . ASP A 1 82 ? -20.938 22.125 14.594 1 93.88 82 ASP A C 1
ATOM 602 O O . ASP A 1 82 ? -19.969 22.141 13.82 1 93.88 82 ASP A O 1
ATOM 606 N N . ILE A 1 83 ? -21.734 21.062 14.812 1 91.38 83 ILE A N 1
ATOM 607 C CA . ILE A 1 83 ? -21.609 19.828 14.047 1 91.38 83 ILE A CA 1
ATOM 608 C C . ILE A 1 83 ? -22.953 19.438 13.453 1 91.38 83 ILE A C 1
ATOM 610 O O . ILE A 1 83 ? -23.969 19.438 14.156 1 91.38 83 ILE A O 1
ATOM 614 N N . ALA A 1 84 ? -22.875 19.172 12.188 1 88.69 84 ALA A N 1
ATOM 615 C CA . ALA A 1 84 ? -24.094 18.719 11.539 1 88.69 84 ALA A CA 1
ATOM 616 C C . ALA A 1 84 ? -24.469 17.297 11.992 1 88.69 84 ALA A C 1
ATOM 618 O O . ALA A 1 84 ? -23.656 16.375 11.883 1 88.69 84 ALA A O 1
ATOM 619 N N . LEU A 1 85 ? -25.609 17.078 12.422 1 81.38 85 LEU A N 1
ATOM 620 C CA . LEU A 1 85 ? -26.016 15.789 12.969 1 81.38 85 LEU A CA 1
ATOM 621 C C . LEU A 1 85 ? -26.719 14.945 11.914 1 81.38 85 LEU A C 1
ATOM 623 O O . LEU A 1 85 ? -26.828 13.727 12.055 1 81.38 85 LEU A O 1
ATOM 627 N N . ASN A 1 86 ? -27.141 15.539 10.852 1 77.69 86 ASN A N 1
ATOM 628 C CA . ASN A 1 86 ? -27.812 14.812 9.781 1 77.69 86 ASN A CA 1
ATOM 629 C C . ASN A 1 86 ? -27.188 15.125 8.422 1 77.69 86 ASN A C 1
ATOM 631 O O . ASN A 1 86 ? -26.797 16.266 8.156 1 77.69 86 ASN A O 1
ATOM 635 N N . ILE A 1 87 ? -26.844 14.039 7.777 1 75.88 87 ILE A N 1
ATOM 636 C CA . ILE A 1 87 ? -26.359 14.219 6.418 1 75.88 87 ILE A CA 1
ATOM 637 C C . ILE A 1 87 ? -27.359 13.648 5.426 1 75.88 87 ILE A C 1
ATOM 639 O O . ILE A 1 87 ? -28.328 12.984 5.82 1 75.88 87 ILE A O 1
ATOM 643 N N . SER A 1 88 ? -27.141 14.094 4.102 1 65.19 88 SER A N 1
ATOM 644 C CA . SER A 1 88 ? -28.016 13.539 3.068 1 65.19 88 SER A CA 1
ATOM 645 C C . SER A 1 88 ? -27.969 12.016 3.074 1 65.19 88 SER A C 1
ATOM 647 O O . SER A 1 88 ? -26.984 11.414 3.504 1 65.19 88 SER A O 1
ATOM 649 N N . ASP A 1 89 ? -29.062 11.352 2.83 1 62.5 89 ASP A N 1
ATOM 650 C CA . ASP A 1 89 ? -29.344 9.922 2.916 1 62.5 89 ASP A CA 1
ATOM 651 C C . ASP A 1 89 ? -28.516 9.141 1.892 1 62.5 89 ASP A C 1
ATOM 653 O O . ASP A 1 89 ? -28.844 7.988 1.58 1 62.5 89 ASP A O 1
ATOM 657 N N . SER A 1 90 ? -27.5 9.758 1.516 1 64.62 90 SER A N 1
ATOM 658 C CA . SER A 1 90 ? -26.797 8.922 0.55 1 64.62 90 SER A CA 1
ATOM 659 C C . SER A 1 90 ? -26.047 7.785 1.241 1 64.62 90 SER A C 1
ATOM 661 O O . SER A 1 90 ? -25.375 8 2.252 1 64.62 90 SER A O 1
ATOM 663 N N . GLU A 1 91 ? -26.328 6.578 0.806 1 63.62 91 GLU A N 1
ATOM 664 C CA . GLU A 1 91 ? -25.75 5.352 1.345 1 63.62 91 GLU A CA 1
ATOM 665 C C . GLU A 1 91 ? -24.219 5.406 1.303 1 63.62 91 GLU A C 1
ATOM 667 O O . GLU A 1 91 ? -23.547 4.68 2.037 1 63.62 91 GLU A O 1
ATOM 672 N N . ASN A 1 92 ? -23.781 6.34 0.634 1 68.94 92 ASN A N 1
ATOM 673 C CA . ASN A 1 92 ? -22.344 6.395 0.433 1 68.94 92 ASN A CA 1
ATOM 674 C C . ASN A 1 92 ? -21.672 7.312 1.451 1 68.94 92 ASN A C 1
ATOM 676 O O . ASN A 1 92 ? -20.438 7.426 1.475 1 68.94 92 ASN A O 1
ATOM 680 N N . PHE A 1 93 ? -22.531 7.828 2.287 1 79.12 93 PHE A N 1
ATOM 681 C CA . PHE A 1 93 ? -21.969 8.758 3.25 1 79.12 93 PHE A CA 1
ATOM 682 C C . PHE A 1 93 ? -22.312 8.344 4.676 1 79.12 93 PHE A C 1
ATOM 684 O O . PHE A 1 93 ? -23.406 7.848 4.938 1 79.12 93 PHE A O 1
ATOM 691 N N . GLU A 1 94 ? -21.359 8.5 5.5 1 85.62 94 GLU A N 1
ATOM 692 C CA . GLU A 1 94 ? -21.547 8.297 6.934 1 85.62 94 GLU A CA 1
ATOM 693 C C . GLU A 1 94 ? -21.578 9.633 7.68 1 85.62 94 GLU A C 1
ATOM 695 O O . GLU A 1 94 ? -20.859 10.562 7.328 1 85.62 94 GLU A O 1
ATOM 700 N N . ASP A 1 95 ? -22.438 9.664 8.602 1 89.06 95 ASP A N 1
ATOM 701 C CA . ASP A 1 95 ? -22.453 10.891 9.398 1 89.06 95 ASP A CA 1
ATOM 702 C C . ASP A 1 95 ? -21.219 10.977 10.281 1 89.06 95 ASP A C 1
ATOM 704 O O . ASP A 1 95 ? -20.656 9.953 10.695 1 89.06 95 ASP A O 1
ATOM 708 N N . LEU A 1 96 ? -20.844 12.164 10.648 1 91.12 96 LEU A N 1
ATOM 709 C CA . LEU A 1 96 ? -19.594 12.445 11.367 1 91.12 96 LEU A CA 1
ATOM 710 C C . LEU A 1 96 ? -19.609 11.781 12.742 1 91.12 96 LEU A C 1
ATOM 712 O O . LEU A 1 96 ? -18.594 11.227 13.172 1 91.12 96 LEU A O 1
ATOM 716 N N . SER A 1 97 ? -20.703 11.828 13.414 1 91.19 97 SER A N 1
ATOM 717 C CA . SER A 1 97 ? -20.797 11.25 14.75 1 91.19 97 SER A CA 1
ATOM 718 C C . SER A 1 97 ? -20.484 9.758 14.734 1 91.19 97 SER A C 1
ATOM 720 O O . SER A 1 97 ? -19.719 9.266 15.562 1 91.19 97 SER A O 1
ATOM 722 N N . SER A 1 98 ? -21.141 9.055 13.836 1 90.75 98 SER A N 1
ATOM 723 C CA . SER A 1 98 ? -20.922 7.621 13.703 1 90.75 98 SER A CA 1
ATOM 724 C C . SER A 1 98 ? -19.469 7.312 13.383 1 90.75 98 SER A C 1
ATOM 726 O O . SER A 1 98 ? -18.891 6.375 13.938 1 90.75 98 SER A O 1
ATOM 728 N N . PHE A 1 99 ? -18.906 8.078 12.531 1 91.69 99 PHE A N 1
ATOM 729 C CA . PHE A 1 99 ? -17.5 7.934 12.156 1 91.69 99 PHE A CA 1
ATOM 730 C C . PHE A 1 99 ? -16.594 8.102 13.367 1 91.69 99 PHE A C 1
ATOM 732 O O . PHE A 1 99 ? -15.695 7.293 13.594 1 91.69 99 PHE A O 1
ATOM 739 N N . LEU A 1 100 ? -16.812 9.125 14.109 1 94.5 100 LEU A N 1
ATOM 740 C CA . LEU A 1 100 ? -16 9.43 15.273 1 94.5 100 LEU A CA 1
ATOM 741 C C . LEU A 1 100 ? -16.094 8.312 16.312 1 94.5 100 LEU A C 1
ATOM 743 O O . LEU A 1 100 ? -15.094 7.938 16.922 1 94.5 100 LEU A O 1
ATOM 747 N N . LYS A 1 101 ? -17.281 7.777 16.516 1 93.44 101 LYS A N 1
ATOM 748 C CA . LYS A 1 101 ? -17.469 6.66 17.438 1 93.44 101 LYS A CA 1
ATOM 749 C C . LYS A 1 101 ? -16.688 5.43 16.969 1 93.44 101 LYS A C 1
ATOM 751 O O . LYS A 1 101 ? -16.016 4.789 17.781 1 93.44 101 LYS A O 1
ATOM 756 N N . GLU A 1 102 ? -16.828 5.25 15.711 1 90.62 102 GLU A N 1
ATOM 757 C CA . GLU A 1 102 ? -16.172 4.094 15.109 1 90.62 102 GLU A CA 1
ATOM 758 C C . GLU A 1 102 ? -14.648 4.18 15.281 1 90.62 102 GLU A C 1
ATOM 760 O O . GLU A 1 102 ? -13.992 3.17 15.531 1 90.62 102 GLU A O 1
ATOM 765 N N . LYS A 1 103 ? -14.07 5.332 15.102 1 92.69 103 LYS A N 1
ATOM 766 C CA . LYS A 1 103 ? -12.625 5.527 15.133 1 92.69 103 LYS A CA 1
ATOM 767 C C . LYS A 1 103 ? -12.148 5.887 16.531 1 92.69 103 LYS A C 1
ATOM 769 O O . LYS A 1 103 ? -10.969 6.18 16.734 1 92.69 103 LYS A O 1
ATOM 774 N N . ASN A 1 104 ? -13.023 5.914 17.516 1 94.69 104 ASN A N 1
ATOM 775 C CA . ASN A 1 104 ? -12.734 6.207 18.922 1 94.69 104 ASN A CA 1
ATOM 776 C C . ASN A 1 104 ? -12.148 7.605 19.094 1 94.69 104 ASN A C 1
ATOM 778 O O . ASN A 1 104 ? -11.133 7.781 19.766 1 94.69 104 ASN A O 1
ATOM 782 N N . ILE A 1 105 ? -12.727 8.539 18.453 1 96.5 105 ILE A N 1
ATOM 783 C CA . ILE A 1 105 ? -12.312 9.938 18.516 1 96.5 105 ILE A CA 1
ATOM 784 C C . ILE A 1 105 ? -13.383 10.758 19.234 1 96.5 105 ILE A C 1
ATOM 786 O O . ILE A 1 105 ? -14.523 10.844 18.781 1 96.5 105 ILE A O 1
ATOM 790 N N . PRO A 1 106 ? -13.086 11.359 20.359 1 97.56 106 PRO A N 1
ATOM 791 C CA . PRO A 1 106 ? -14.07 12.227 21.031 1 97.56 106 PRO A CA 1
ATOM 792 C C . PRO A 1 106 ? -14.156 13.617 20.406 1 97.56 106 PRO A C 1
ATOM 794 O O . PRO A 1 106 ? -13.172 14.102 19.844 1 97.56 106 PRO A O 1
ATOM 797 N N . ALA A 1 107 ? -15.312 14.172 20.547 1 96.69 107 ALA A N 1
ATOM 798 C CA . ALA A 1 107 ? -15.523 15.523 20.031 1 96.69 107 ALA A CA 1
ATOM 799 C C . ALA A 1 107 ? -16.469 16.312 20.938 1 96.69 107 ALA A C 1
ATOM 801 O O . ALA A 1 107 ? -17.328 15.727 21.609 1 96.69 107 ALA A O 1
ATOM 802 N N . ILE A 1 108 ? -16.219 17.562 20.938 1 96.94 108 ILE A N 1
ATOM 803 C CA . ILE A 1 108 ? -17.094 18.484 21.641 1 96.94 108 ILE A CA 1
ATOM 804 C C . ILE A 1 108 ? -17.5 19.609 20.703 1 96.94 108 ILE A C 1
ATOM 806 O O . ILE A 1 108 ? -16.672 20.156 19.953 1 96.94 108 ILE A O 1
ATOM 810 N N . PHE A 1 109 ? -18.828 19.891 20.672 1 96 109 PHE A N 1
ATOM 811 C CA . PHE A 1 109 ? -19.297 21.016 19.891 1 96 109 PHE A CA 1
ATOM 812 C C . PHE A 1 109 ? -20.109 21.984 20.75 1 96 109 PHE A C 1
ATOM 814 O O . PHE A 1 109 ? -20.234 21.781 21.953 1 96 109 PHE A O 1
ATOM 821 N N . LYS A 1 110 ? -20.5 23.188 20.109 1 96 110 LYS A N 1
ATOM 822 C CA . LYS A 1 110 ? -21.094 24.312 20.828 1 96 110 LYS A CA 1
ATOM 823 C C . LYS A 1 110 ? -20.062 24.969 21.766 1 96 110 LYS A C 1
ATOM 825 O O . LYS A 1 110 ? -20.406 25.344 22.891 1 96 110 LYS A O 1
ATOM 830 N N . VAL A 1 111 ? -18.938 24.875 21.391 1 95.12 111 VAL A N 1
ATOM 831 C CA . VAL A 1 111 ? -17.828 25.5 22.109 1 95.12 111 VAL A CA 1
ATOM 832 C C . VAL A 1 111 ? -17.516 26.859 21.484 1 95.12 111 VAL A C 1
ATOM 834 O O . VAL A 1 111 ? -17.625 27.047 20.266 1 95.12 111 VAL A O 1
ATOM 837 N N . ASP A 1 112 ? -17.203 27.812 22.281 1 93.38 112 ASP A N 1
ATOM 838 C CA . ASP A 1 112 ? -16.75 29.125 21.797 1 93.38 112 ASP A CA 1
ATOM 839 C C . ASP A 1 112 ? -15.344 29.031 21.203 1 93.38 112 ASP A C 1
ATOM 841 O O . ASP A 1 112 ? -14.359 29.391 21.844 1 93.38 112 ASP A O 1
ATOM 845 N N . THR A 1 113 ? -15.281 28.625 19.938 1 91.94 113 THR A N 1
ATOM 846 C CA . THR A 1 113 ? -14 28.375 19.281 1 91.94 113 THR A CA 1
ATOM 847 C C . THR A 1 113 ? -13.234 29.672 19.078 1 91.94 113 THR A C 1
ATOM 849 O O . THR A 1 113 ? -12.008 29.688 19.016 1 91.94 113 THR A O 1
ATOM 852 N N . ARG A 1 114 ? -13.883 30.781 18.984 1 90.5 114 ARG A N 1
ATOM 853 C CA . ARG A 1 114 ? -13.211 32.062 18.844 1 90.5 114 ARG A CA 1
ATOM 854 C C . ARG A 1 114 ? -12.391 32.375 20.094 1 90.5 114 ARG A C 1
ATOM 856 O O . ARG A 1 114 ? -11.234 32.812 20 1 90.5 114 ARG A O 1
ATOM 863 N N . ALA A 1 115 ? -13.031 32.219 21.188 1 89.62 115 ALA A N 1
ATOM 864 C CA . ALA A 1 115 ? -12.32 32.406 22.453 1 89.62 115 ALA A CA 1
ATOM 865 C C . ALA A 1 115 ? -11.133 31.469 22.578 1 89.62 115 ALA A C 1
ATOM 867 O O . ALA A 1 115 ? -10.07 31.859 23.062 1 89.62 115 ALA A O 1
ATOM 868 N N . LEU A 1 116 ? -11.344 30.328 22.203 1 90.69 116 LEU A N 1
ATOM 869 C CA . LEU A 1 116 ? -10.297 29.312 22.266 1 90.69 116 LEU A CA 1
ATOM 870 C C . LEU A 1 116 ? -9.125 29.688 21.375 1 90.69 116 LEU A C 1
ATOM 872 O O . LEU A 1 116 ? -7.965 29.562 21.781 1 90.69 116 LEU A O 1
ATOM 876 N N . VAL A 1 117 ? -9.398 30.094 20.203 1 87.62 117 VAL A N 1
ATOM 877 C CA . VAL A 1 117 ? -8.375 30.484 19.25 1 87.62 117 VAL A CA 1
ATOM 878 C C . VAL A 1 117 ? -7.566 31.656 19.812 1 87.62 117 VAL A C 1
ATOM 880 O O . VAL A 1 117 ? -6.336 31.688 19.719 1 87.62 117 VAL A O 1
ATOM 883 N N . HIS A 1 118 ? -8.266 32.562 20.391 1 87.31 118 HIS A N 1
ATOM 884 C CA . HIS A 1 118 ? -7.594 33.688 21.016 1 87.31 118 HIS A CA 1
ATOM 885 C C . HIS A 1 118 ? -6.617 33.219 22.094 1 87.31 118 HIS A C 1
ATOM 887 O O . HIS A 1 118 ? -5.508 33.75 22.203 1 87.31 118 HIS A O 1
ATOM 893 N N . ARG A 1 119 ? -7.047 32.375 22.828 1 85.38 119 ARG A N 1
ATOM 894 C CA . ARG A 1 119 ? -6.195 31.828 23.875 1 85.38 119 ARG A CA 1
ATOM 895 C C . ARG A 1 119 ? -4.953 31.156 23.297 1 85.38 119 ARG A C 1
ATOM 897 O O . ARG A 1 119 ? -3.85 31.312 23.828 1 85.38 119 ARG A O 1
ATOM 904 N N . LEU A 1 120 ? -5.137 30.391 22.25 1 84.19 120 LEU A N 1
ATOM 905 C CA . LEU A 1 120 ? -4.043 29.672 21.609 1 84.19 120 LEU A CA 1
ATOM 906 C C . LEU A 1 120 ? -3.055 30.656 20.969 1 84.19 120 LEU A C 1
ATOM 908 O O . LEU A 1 120 ? -1.851 30.391 20.938 1 84.19 120 LEU A O 1
ATOM 912 N N . MET A 1 121 ? -3.551 31.703 20.469 1 79.94 121 MET A N 1
ATOM 913 C CA . MET A 1 121 ? -2.695 32.719 19.859 1 79.94 121 MET A CA 1
ATOM 914 C C . MET A 1 121 ? -1.793 33.375 20.891 1 79.94 121 MET A C 1
ATOM 916 O O . MET A 1 121 ? -0.662 33.75 20.594 1 79.94 121 MET A O 1
ATOM 920 N N . GLU A 1 122 ? -2.23 33.375 22.078 1 80.25 122 GLU A N 1
ATOM 921 C CA . GLU A 1 122 ? -1.482 34 23.172 1 80.25 122 GLU A CA 1
ATOM 922 C C . GLU A 1 122 ? -0.475 33.031 23.766 1 80.25 122 GLU A C 1
ATOM 924 O O . GLU A 1 122 ? 0.667 33.406 24.047 1 80.25 122 GLU A O 1
ATOM 929 N N . GLU A 1 123 ? -0.831 31.875 23.922 1 79.44 123 GLU A N 1
ATOM 930 C CA . GLU A 1 123 ? -0.043 30.906 24.688 1 79.44 123 GLU A CA 1
ATOM 931 C C . GLU A 1 123 ? 0.841 30.078 23.766 1 79.44 123 GLU A C 1
ATOM 933 O O . GLU A 1 123 ? 1.847 29.516 24.203 1 79.44 123 GLU A O 1
ATOM 938 N N . GLY A 1 124 ? 0.404 29.984 22.484 1 78.38 124 GLY A N 1
ATOM 939 C CA . GLY A 1 124 ? 1.103 29.078 21.578 1 78.38 124 GLY A CA 1
ATOM 940 C C . GLY A 1 124 ? 0.626 27.641 21.688 1 78.38 124 GLY A C 1
ATOM 941 O O . GLY A 1 124 ? -0.573 27.375 21.594 1 78.38 124 GLY A O 1
ATOM 942 N N . THR A 1 125 ? 1.618 26.688 21.969 1 82.06 125 THR A N 1
ATOM 943 C CA . THR A 1 125 ? 1.268 25.281 22.078 1 82.06 125 THR A CA 1
ATOM 944 C C . THR A 1 125 ? 0.805 24.953 23.5 1 82.06 125 THR A C 1
ATOM 946 O O . THR A 1 125 ? 1.452 25.344 24.469 1 82.06 125 THR A O 1
ATOM 949 N N . ILE A 1 126 ? -0.371 24.297 23.609 1 88.5 126 ILE A N 1
ATOM 950 C CA . ILE A 1 126 ? -0.912 23.984 24.922 1 88.5 126 ILE A CA 1
ATOM 951 C C . ILE A 1 126 ? -1.522 22.578 24.906 1 88.5 126 ILE A C 1
ATOM 953 O O . ILE A 1 126 ? -2.156 22.188 23.938 1 88.5 126 ILE A O 1
ATOM 957 N N . LYS A 1 127 ? -1.322 21.891 26.016 1 93.25 127 LYS A N 1
ATOM 958 C CA . LYS A 1 127 ? -1.938 20.578 26.203 1 93.25 127 LYS A CA 1
ATOM 959 C C . LYS A 1 127 ? -3.387 20.719 26.672 1 93.25 127 LYS A C 1
ATOM 961 O O . LYS A 1 127 ? -3.705 21.578 27.484 1 93.25 127 LYS A O 1
ATOM 966 N N . ALA A 1 128 ? -4.215 19.875 26.094 1 95.06 128 ALA A N 1
ATOM 967 C CA . ALA A 1 128 ? -5.637 19.922 26.438 1 95.06 128 ALA A CA 1
ATOM 968 C C . ALA A 1 128 ? -6.203 18.516 26.562 1 95.06 128 ALA A C 1
ATOM 970 O O . ALA A 1 128 ? -5.621 17.547 26.062 1 95.06 128 ALA A O 1
ATOM 971 N N . SER A 1 129 ? -7.305 18.422 27.297 1 96.06 129 SER A N 1
ATOM 972 C CA . SER A 1 129 ? -8 17.156 27.469 1 96.06 129 SER A CA 1
ATOM 973 C C . SER A 1 129 ? -9.508 17.328 27.312 1 96.06 129 SER A C 1
ATOM 975 O O . SER A 1 129 ? -10.078 18.312 27.766 1 96.06 129 SER A O 1
ATOM 977 N N . ILE A 1 130 ? -10.062 16.359 26.625 1 96.25 130 ILE A N 1
ATOM 978 C CA . ILE A 1 130 ? -11.516 16.25 26.578 1 96.25 130 ILE A CA 1
ATOM 979 C C . ILE A 1 130 ? -11.992 15.328 27.703 1 96.25 130 ILE A C 1
ATOM 981 O O . ILE A 1 130 ? -11.602 14.156 27.75 1 96.25 130 ILE A O 1
ATOM 985 N N . MET A 1 131 ? -12.828 15.883 28.5 1 93.88 131 MET A N 1
ATOM 986 C CA . MET A 1 131 ? -13.219 15.141 29.688 1 93.88 131 MET A CA 1
ATOM 987 C C . MET A 1 131 ? -14.703 15.336 29.984 1 93.88 131 MET A C 1
ATOM 989 O O . MET A 1 131 ? -15.352 16.203 29.406 1 93.88 131 MET A O 1
ATOM 993 N N . ASP A 1 132 ? -15.109 14.453 31.031 1 91.88 132 ASP A N 1
ATOM 994 C CA . ASP A 1 132 ? -16.516 14.523 31.422 1 91.88 132 ASP A CA 1
ATOM 995 C C . ASP A 1 132 ? -16.703 15.469 32.594 1 91.88 132 ASP A C 1
ATOM 997 O O . ASP A 1 132 ? -17.812 15.922 32.875 1 91.88 132 ASP A O 1
ATOM 1001 N N . THR A 1 133 ? -15.633 15.711 33.281 1 87.12 133 THR A N 1
ATOM 1002 C CA . THR A 1 133 ? -15.727 16.547 34.469 1 87.12 133 THR A CA 1
ATOM 1003 C C . THR A 1 133 ? -14.75 17.719 34.375 1 87.12 133 THR A C 1
ATOM 1005 O O . THR A 1 133 ? -13.805 17.688 33.594 1 87.12 133 THR A O 1
ATOM 1008 N N . ASN A 1 134 ? -15.062 18.75 35.062 1 87.06 134 ASN A N 1
ATOM 1009 C CA . ASN A 1 134 ? -14.219 19.938 35.125 1 87.06 134 ASN A CA 1
ATOM 1010 C C . ASN A 1 134 ? -13.836 20.25 36.594 1 87.06 134 ASN A C 1
ATOM 1012 O O . ASN A 1 134 ? -14.125 21.344 37.062 1 87.06 134 ASN A O 1
ATOM 1016 N N . ASP A 1 135 ? -13.164 19.359 37.25 1 85.5 135 ASP A N 1
ATOM 1017 C CA . ASP A 1 135 ? -12.781 19.547 38.656 1 85.5 135 ASP A CA 1
ATOM 1018 C C . ASP A 1 135 ? -11.266 19.594 38.781 1 85.5 135 ASP A C 1
ATOM 1020 O O . ASP A 1 135 ? -10.531 19.516 37.812 1 85.5 135 ASP A O 1
ATOM 1024 N N . GLU A 1 136 ? -10.844 19.828 40 1 85.12 136 GLU A N 1
ATOM 1025 C CA . GLU A 1 136 ? -9.422 20 40.281 1 85.12 136 GLU A CA 1
ATOM 1026 C C . GLU A 1 136 ? -8.633 18.75 39.906 1 85.12 136 GLU A C 1
ATOM 1028 O O . GLU A 1 136 ? -7.488 18.859 39.469 1 85.12 136 GLU A O 1
ATOM 1033 N N . HIS A 1 137 ? -9.211 17.703 40.094 1 84.25 137 HIS A N 1
ATOM 1034 C CA . HIS A 1 137 ? -8.547 16.453 39.75 1 84.25 137 HIS A CA 1
ATOM 1035 C C . HIS A 1 137 ? -8.266 16.359 38.25 1 84.25 137 HIS A C 1
ATOM 1037 O O . HIS A 1 137 ? -7.219 15.852 37.844 1 84.25 137 HIS A O 1
ATOM 1043 N N . ALA A 1 138 ? -9.148 16.812 37.5 1 85.06 138 ALA A N 1
ATOM 1044 C CA . ALA A 1 138 ? -8.992 16.828 36.062 1 85.06 138 ALA A CA 1
ATOM 1045 C C . ALA A 1 138 ? -7.801 17.688 35.625 1 85.06 138 ALA A C 1
ATOM 1047 O O . ALA A 1 138 ? -6.996 17.281 34.781 1 85.06 138 ALA A O 1
ATOM 1048 N N . PHE A 1 139 ? -7.656 18.766 36.312 1 87.62 139 PHE A N 1
ATOM 1049 C CA . PHE A 1 139 ? -6.574 19.688 35.969 1 87.62 139 PHE A CA 1
ATOM 1050 C C . PHE A 1 139 ? -5.23 19.125 36.406 1 87.62 139 PHE A C 1
ATOM 1052 O O . PHE A 1 139 ? -4.223 19.281 35.719 1 87.62 139 PHE A O 1
ATOM 1059 N N . ASP A 1 140 ? -5.23 18.453 37.5 1 87.69 140 ASP A N 1
ATOM 1060 C CA . ASP A 1 140 ? -4.004 17.828 38 1 87.69 140 ASP A CA 1
ATOM 1061 C C . ASP A 1 140 ? -3.545 16.734 37.031 1 87.69 140 ASP A C 1
ATOM 1063 O O . ASP A 1 140 ? -2.346 16.547 36.812 1 87.69 140 ASP A O 1
ATOM 1067 N N . GLN A 1 141 ? -4.453 16.141 36.5 1 85.31 141 GLN A N 1
ATOM 1068 C CA . GLN A 1 141 ? -4.152 15.047 35.594 1 85.31 141 GLN A CA 1
ATOM 1069 C C . GLN A 1 141 ? -3.502 15.555 34.312 1 85.31 141 GLN A C 1
ATOM 1071 O O . GLN A 1 141 ? -2.514 14.984 33.844 1 85.31 141 GLN A O 1
ATOM 1076 N N . ILE A 1 142 ? -4.023 16.578 33.75 1 88.56 142 ILE A N 1
ATOM 1077 C CA . ILE A 1 142 ? -3.494 17.094 32.5 1 88.56 142 ILE A CA 1
ATOM 1078 C C . ILE A 1 142 ? -2.088 17.641 32.719 1 88.56 142 ILE A C 1
ATOM 1080 O O . ILE A 1 142 ? -1.221 17.516 31.844 1 88.56 142 ILE A O 1
ATOM 1084 N N . LYS A 1 143 ? -1.896 18.234 33.844 1 85.81 143 LYS A N 1
ATOM 1085 C CA . LYS A 1 143 ? -0.584 18.797 34.125 1 85.81 143 LYS A CA 1
ATOM 1086 C C . LYS A 1 143 ? 0.466 17.703 34.281 1 85.81 143 LYS A C 1
ATOM 1088 O O . LYS A 1 143 ? 1.625 17.891 33.906 1 85.81 143 LYS A O 1
ATOM 1093 N N . ALA A 1 144 ? 0.03 16.562 34.781 1 86.69 144 ALA A N 1
ATOM 1094 C CA . ALA A 1 144 ? 0.946 15.461 35.062 1 86.69 144 ALA A CA 1
ATOM 1095 C C . ALA A 1 144 ? 1.198 14.617 33.812 1 86.69 144 ALA A C 1
ATOM 1097 O O . ALA A 1 144 ? 2.205 13.906 33.75 1 86.69 144 ALA A O 1
ATOM 1098 N N . LEU A 1 145 ? 0.363 14.781 32.844 1 86.38 145 LEU A N 1
ATOM 1099 C CA . LEU A 1 145 ? 0.444 13.898 31.672 1 86.38 145 LEU A CA 1
ATOM 1100 C C . LEU A 1 145 ? 1.553 14.352 30.734 1 86.38 145 LEU A C 1
ATOM 1102 O O . LEU A 1 145 ? 1.688 15.539 30.438 1 86.38 145 LEU A O 1
ATOM 1106 N N . VAL A 1 146 ? 2.4 13.406 30.422 1 83.38 146 VAL A N 1
ATOM 1107 C CA . VAL A 1 146 ? 3.436 13.641 29.422 1 83.38 146 VAL A CA 1
ATOM 1108 C C . VAL A 1 146 ? 2.996 13.055 28.078 1 83.38 146 VAL A C 1
ATOM 1110 O O . VAL A 1 146 ? 2.646 11.875 28 1 83.38 146 VAL A O 1
ATOM 1113 N N . LEU A 1 147 ? 2.973 13.898 27.062 1 85.69 147 LEU A N 1
ATOM 1114 C CA . LEU A 1 147 ? 2.564 13.445 25.734 1 85.69 147 LEU A CA 1
ATOM 1115 C C . LEU A 1 147 ? 3.664 12.617 25.094 1 85.69 147 LEU A C 1
ATOM 1117 O O . LEU A 1 147 ? 4.852 12.875 25.297 1 85.69 147 LEU A O 1
ATOM 1121 N N . PRO A 1 148 ? 3.252 11.711 24.219 1 79.75 148 PRO A N 1
ATOM 1122 C CA . PRO A 1 148 ? 4.246 10.883 23.531 1 79.75 148 PRO A CA 1
ATOM 1123 C C . PRO A 1 148 ? 5.156 11.688 22.609 1 79.75 148 PRO A C 1
ATOM 1125 O O . PRO A 1 148 ? 4.699 12.641 21.969 1 79.75 148 PRO A O 1
ATOM 1128 N N . LYS A 1 149 ? 6.484 11.375 22.516 1 75.19 149 LYS A N 1
ATOM 1129 C CA . LYS A 1 149 ? 7.457 12.141 21.734 1 75.19 149 LYS A CA 1
ATOM 1130 C C . LYS A 1 149 ? 7.668 11.523 20.359 1 75.19 149 LYS A C 1
ATOM 1132 O O . LYS A 1 149 ? 8.055 12.211 19.422 1 75.19 149 LYS A O 1
ATOM 1137 N N . ASN A 1 150 ? 7.508 10.25 20.109 1 85.5 150 ASN A N 1
ATOM 1138 C CA . ASN A 1 150 ? 7.84 9.586 18.859 1 85.5 150 ASN A CA 1
ATOM 1139 C C . ASN A 1 150 ? 6.602 9.367 17.984 1 85.5 150 ASN A C 1
ATOM 1141 O O . ASN A 1 150 ? 6.25 8.227 17.672 1 85.5 150 ASN A O 1
ATOM 1145 N N . LYS A 1 151 ? 6.211 10.594 17.406 1 90.44 151 LYS A N 1
ATOM 1146 C CA . LYS A 1 151 ? 4.938 10.57 16.688 1 90.44 151 LYS A CA 1
ATOM 1147 C C . LYS A 1 151 ? 5.086 9.883 15.328 1 90.44 151 LYS A C 1
ATOM 1149 O O . LYS A 1 151 ? 4.215 9.117 14.914 1 90.44 151 LYS A O 1
ATOM 1154 N N . SER A 1 152 ? 6.242 10.117 14.672 1 91.31 152 SER A N 1
ATOM 1155 C CA . SER A 1 152 ? 6.457 9.516 13.359 1 91.31 152 SER A CA 1
ATOM 1156 C C . SER A 1 152 ? 6.473 7.992 13.453 1 91.31 152 SER A C 1
ATOM 1158 O O . SER A 1 152 ? 5.918 7.305 12.594 1 91.31 152 SER A O 1
ATOM 1160 N N . ALA A 1 153 ? 7.07 7.488 14.531 1 91.31 153 ALA A N 1
ATOM 1161 C CA . ALA A 1 153 ? 7.148 6.043 14.727 1 91.31 153 ALA A CA 1
ATOM 1162 C C . ALA A 1 153 ? 5.758 5.434 14.875 1 91.31 153 ALA A C 1
ATOM 1164 O O . ALA A 1 153 ? 5.527 4.297 14.461 1 91.31 153 ALA A O 1
ATOM 1165 N N . THR A 1 154 ? 4.871 6.191 15.367 1 91.38 154 THR A N 1
ATOM 1166 C CA . THR A 1 154 ? 3.537 5.672 15.648 1 91.38 154 THR A CA 1
ATOM 1167 C C . THR A 1 154 ? 2.691 5.633 14.383 1 91.38 154 THR A C 1
ATOM 1169 O O . THR A 1 154 ? 1.777 4.812 14.266 1 91.38 154 THR A O 1
ATOM 1172 N N . VAL A 1 155 ? 3.029 6.48 13.445 1 95 155 VAL A N 1
ATOM 1173 C CA . VAL A 1 155 ? 2.141 6.586 12.289 1 95 155 VAL A CA 1
ATOM 1174 C C . VAL A 1 155 ? 2.801 5.953 11.07 1 95 155 VAL A C 1
ATOM 1176 O O . VAL A 1 155 ? 2.131 5.66 10.078 1 95 155 VAL A O 1
ATOM 1179 N N . SER A 1 156 ? 4.094 5.777 11.078 1 96.06 156 SER A N 1
ATOM 1180 C CA . SER A 1 156 ? 4.805 5.141 9.969 1 96.06 156 SER A CA 1
ATOM 1181 C C . SER A 1 156 ? 4.336 3.705 9.766 1 96.06 156 SER A C 1
ATOM 1183 O O . SER A 1 156 ? 3.982 3.018 10.727 1 96.06 156 SER A O 1
ATOM 1185 N N . THR A 1 157 ? 4.266 3.271 8.516 1 95.88 157 THR A N 1
ATOM 1186 C CA . THR A 1 157 ? 3.943 1.875 8.242 1 95.88 157 THR A CA 1
ATOM 1187 C C . THR A 1 157 ? 4.934 0.944 8.938 1 95.88 157 THR A C 1
ATOM 1189 O O . THR A 1 157 ? 6.113 1.27 9.062 1 95.88 157 THR A O 1
ATOM 1192 N N . LYS A 1 158 ? 4.438 -0.179 9.297 1 93.19 158 LYS A N 1
ATOM 1193 C CA . LYS A 1 158 ? 5.297 -1.15 9.969 1 93.19 158 LYS A CA 1
ATOM 1194 C C . LYS A 1 158 ? 6.043 -2.016 8.961 1 93.19 158 LYS A C 1
ATOM 1196 O O . LYS A 1 158 ? 7.148 -2.488 9.234 1 93.19 158 LYS A O 1
ATOM 1201 N N . ASN A 1 159 ? 5.418 -2.225 7.812 1 93.69 159 ASN A N 1
ATOM 1202 C CA . ASN A 1 159 ? 6.016 -3.02 6.742 1 93.69 159 ASN A CA 1
ATOM 1203 C C . ASN A 1 159 ? 5.98 -2.281 5.41 1 93.69 159 ASN A C 1
ATOM 1205 O O . ASN A 1 159 ? 5.066 -1.497 5.152 1 93.69 159 ASN A O 1
ATOM 1209 N N . ALA A 1 160 ? 6.98 -2.611 4.613 1 95.94 160 ALA A N 1
ATOM 1210 C CA . ALA A 1 160 ? 6.98 -2.053 3.264 1 95.94 160 ALA A CA 1
ATOM 1211 C C . ALA A 1 160 ? 5.785 -2.555 2.461 1 95.94 160 ALA A C 1
ATOM 1213 O O . ALA A 1 160 ? 5.328 -3.684 2.656 1 95.94 160 ALA A O 1
ATOM 1214 N N . TYR A 1 161 ? 5.254 -1.716 1.588 1 96.75 161 TYR A N 1
ATOM 1215 C CA . TYR A 1 161 ? 4.188 -2.133 0.685 1 96.75 161 TYR A CA 1
ATOM 1216 C C . TYR A 1 161 ? 4.293 -1.408 -0.652 1 96.75 161 TYR A C 1
ATOM 1218 O O . TYR A 1 161 ? 4.918 -0.351 -0.745 1 96.75 161 TYR A O 1
ATOM 1226 N N . ALA A 1 162 ? 3.66 -1.997 -1.616 1 95.69 162 ALA A N 1
ATOM 1227 C CA . ALA A 1 162 ? 3.775 -1.455 -2.969 1 95.69 162 ALA A CA 1
ATOM 1228 C C . ALA A 1 162 ? 2.488 -0.749 -3.387 1 95.69 162 ALA A C 1
ATOM 1230 O O . ALA A 1 162 ? 1.394 -1.153 -2.988 1 95.69 162 ALA A O 1
ATOM 1231 N N . SER A 1 163 ? 2.553 0.277 -4.016 1 97.12 163 SER A N 1
ATOM 1232 C CA . SER A 1 163 ? 1.551 0.938 -4.848 1 97.12 163 SER A CA 1
ATOM 1233 C C . SER A 1 163 ? 2 1.019 -6.301 1 97.12 163 SER A C 1
ATOM 1235 O O . SER A 1 163 ? 2.416 2.08 -6.77 1 97.12 163 SER A O 1
ATOM 1237 N N . PRO A 1 164 ? 1.834 -0.097 -6.965 1 96.75 164 PRO A N 1
ATOM 1238 C CA . PRO A 1 164 ? 2.537 -0.277 -8.234 1 96.75 164 PRO A CA 1
ATOM 1239 C C . PRO A 1 164 ? 1.855 0.448 -9.398 1 96.75 164 PRO A C 1
ATOM 1241 O O . PRO A 1 164 ? 0.644 0.676 -9.359 1 96.75 164 PRO A O 1
ATOM 1244 N N . ASN A 1 165 ? 2.594 0.804 -10.359 1 96.69 165 ASN A N 1
ATOM 1245 C CA . ASN A 1 165 ? 2.213 1.354 -11.656 1 96.69 165 ASN A CA 1
ATOM 1246 C C . ASN A 1 165 ? 3.268 1.066 -12.727 1 96.69 165 ASN A C 1
ATOM 1248 O O . ASN A 1 165 ? 4.105 0.18 -12.547 1 96.69 165 ASN A O 1
ATOM 1252 N N . VAL A 1 166 ? 3.188 1.696 -13.891 1 94.69 166 VAL A N 1
ATOM 1253 C CA . VAL A 1 166 ? 4.004 1.268 -15.023 1 94.69 166 VAL A CA 1
ATOM 1254 C C . VAL A 1 166 ? 5.121 2.279 -15.266 1 94.69 166 VAL A C 1
ATOM 1256 O O . VAL A 1 166 ? 5.98 2.072 -16.125 1 94.69 166 VAL A O 1
ATOM 1259 N N . GLY A 1 167 ? 5.184 3.361 -14.57 1 94.5 167 GLY A N 1
ATOM 1260 C CA . GLY A 1 167 ? 6.164 4.406 -14.805 1 94.5 167 GLY A CA 1
ATOM 1261 C C . GLY A 1 167 ? 7.418 4.254 -13.961 1 94.5 167 GLY A C 1
ATOM 1262 O O . GLY A 1 167 ? 7.852 3.135 -13.688 1 94.5 167 GLY A O 1
ATOM 1263 N N . ARG A 1 168 ? 8.094 5.367 -13.617 1 94.5 168 ARG A N 1
ATOM 1264 C CA . ARG A 1 168 ? 9.336 5.398 -12.859 1 94.5 168 ARG A CA 1
ATOM 1265 C C . ARG A 1 168 ? 9.148 4.809 -11.461 1 94.5 168 ARG A C 1
ATOM 1267 O O . ARG A 1 168 ? 8.062 4.914 -10.883 1 94.5 168 ARG A O 1
ATOM 1274 N N . THR A 1 169 ? 10.234 4.254 -11.016 1 95.38 169 THR A N 1
ATOM 1275 C CA . THR A 1 169 ? 10.195 3.621 -9.695 1 95.38 169 THR A CA 1
ATOM 1276 C C . THR A 1 169 ? 10.672 4.59 -8.617 1 95.38 169 THR A C 1
ATOM 1278 O O . THR A 1 169 ? 11.758 5.156 -8.719 1 95.38 169 THR A O 1
ATOM 1281 N N . VAL A 1 170 ? 9.828 4.781 -7.602 1 97.75 170 VAL A N 1
ATOM 1282 C CA . VAL A 1 170 ? 10.141 5.727 -6.535 1 97.75 170 VAL A CA 1
ATOM 1283 C C . VAL A 1 170 ? 9.992 5.035 -5.18 1 97.75 170 VAL A C 1
ATOM 1285 O O . VAL A 1 170 ? 9.023 4.312 -4.945 1 97.75 170 VAL A O 1
ATOM 1288 N N . ALA A 1 171 ? 10.961 5.152 -4.332 1 97.62 171 ALA A N 1
ATOM 1289 C CA . ALA A 1 171 ? 10.867 4.723 -2.939 1 97.62 171 ALA A CA 1
ATOM 1290 C C . ALA A 1 171 ? 10.359 5.855 -2.051 1 97.62 171 ALA A C 1
ATOM 1292 O O . ALA A 1 171 ? 10.852 6.984 -2.131 1 97.62 171 ALA A O 1
ATOM 1293 N N . VAL A 1 172 ? 9.367 5.59 -1.247 1 98.56 172 VAL A N 1
ATOM 1294 C CA . VAL A 1 172 ? 8.828 6.586 -0.322 1 98.56 172 VAL A CA 1
ATOM 1295 C C . VAL A 1 172 ? 9.117 6.156 1.116 1 98.56 172 VAL A C 1
ATOM 1297 O O . VAL A 1 172 ? 8.742 5.055 1.527 1 98.56 172 VAL A O 1
ATOM 1300 N N . LEU A 1 173 ? 9.797 6.977 1.834 1 98.56 173 LEU A N 1
ATOM 1301 C CA . LEU A 1 173 ? 9.93 6.773 3.271 1 98.56 173 LEU A CA 1
ATOM 1302 C C . LEU A 1 173 ? 8.75 7.383 4.02 1 98.56 173 LEU A C 1
ATOM 1304 O O . LEU A 1 173 ? 8.531 8.594 3.965 1 98.56 173 LEU A O 1
ATOM 1308 N N . ASP A 1 174 ? 8.055 6.57 4.742 1 98.19 174 ASP A N 1
ATOM 1309 C CA . ASP A 1 174 ? 6.805 6.957 5.391 1 98.19 174 ASP A CA 1
ATOM 1310 C C . ASP A 1 174 ? 7.066 7.547 6.777 1 98.19 174 ASP A C 1
ATOM 1312 O O . ASP A 1 174 ? 7.316 6.812 7.734 1 98.19 174 ASP A O 1
ATOM 1316 N N . LEU A 1 175 ? 6.938 8.82 6.914 1 97.75 175 LEU A N 1
ATOM 1317 C CA . LEU A 1 175 ? 7.016 9.484 8.211 1 97.75 175 LEU A CA 1
ATOM 1318 C C . LEU A 1 175 ? 5.625 9.805 8.742 1 97.75 175 LEU A C 1
ATOM 1320 O O . LEU A 1 175 ? 5.488 10.406 9.812 1 97.75 175 LEU A O 1
ATOM 1324 N N . GLY A 1 176 ? 4.664 9.422 8.078 1 96.44 176 GLY A N 1
ATOM 1325 C CA . GLY A 1 176 ? 3.266 9.789 8.211 1 96.44 176 GLY A CA 1
ATOM 1326 C C . GLY A 1 176 ? 2.658 10.32 6.93 1 96.44 176 GLY A C 1
ATOM 1327 O O . GLY A 1 176 ? 2.08 11.406 6.914 1 96.44 176 GLY A O 1
ATOM 1328 N N . LEU A 1 177 ? 2.791 9.508 5.848 1 96.19 177 LEU A N 1
ATOM 1329 C CA . LEU A 1 177 ? 2.416 9.945 4.508 1 96.19 177 LEU A CA 1
ATOM 1330 C C . LEU A 1 177 ? 0.901 10.055 4.375 1 96.19 177 LEU A C 1
ATOM 1332 O O . LEU A 1 177 ? 0.162 9.312 5.023 1 96.19 177 LEU A O 1
ATOM 1336 N N . LYS A 1 178 ? 0.482 10.969 3.586 1 95.56 178 LYS A N 1
ATOM 1337 C CA . LYS A 1 178 ? -0.92 11.148 3.223 1 95.56 178 LYS A CA 1
ATOM 1338 C C . LYS A 1 178 ? -1.279 10.336 1.985 1 95.56 178 LYS A C 1
ATOM 1340 O O . LYS A 1 178 ? -0.493 10.25 1.039 1 95.56 178 LYS A O 1
ATOM 1345 N N . HIS A 1 179 ? -2.504 9.805 1.984 1 96.5 179 HIS A N 1
ATOM 1346 C CA . HIS A 1 179 ? -2.98 9.07 0.82 1 96.5 179 HIS A CA 1
ATOM 1347 C C . HIS A 1 179 ? -2.988 9.953 -0.425 1 96.5 179 HIS A C 1
ATOM 1349 O O . HIS A 1 179 ? -2.758 9.469 -1.535 1 96.5 179 HIS A O 1
ATOM 1355 N N . SER A 1 180 ? -3.193 11.211 -0.227 1 95.62 180 SER A N 1
ATOM 1356 C CA . SER A 1 180 ? -3.254 12.117 -1.366 1 95.62 180 SER A CA 1
ATOM 1357 C C . SER A 1 180 ? -1.905 12.219 -2.07 1 95.62 180 SER A C 1
ATOM 1359 O O . SER A 1 180 ? -1.847 12.398 -3.289 1 95.62 180 SER A O 1
ATOM 1361 N N . MET A 1 181 ? -0.876 12.141 -1.316 1 96.5 181 MET A N 1
ATOM 1362 C CA . MET A 1 181 ? 0.444 12.133 -1.94 1 96.5 181 MET A CA 1
ATOM 1363 C C . MET A 1 181 ? 0.614 10.906 -2.834 1 96.5 181 MET A C 1
ATOM 1365 O O . MET A 1 181 ? 1.057 11.031 -3.979 1 96.5 181 MET A O 1
ATOM 1369 N N . LEU A 1 182 ? 0.24 9.742 -2.35 1 97.31 182 LEU A N 1
ATOM 1370 C CA . LEU A 1 182 ? 0.305 8.516 -3.139 1 97.31 182 LEU A CA 1
ATOM 1371 C C . LEU A 1 182 ? -0.609 8.602 -4.355 1 97.31 182 LEU A C 1
ATOM 1373 O O . LEU A 1 182 ? -0.265 8.109 -5.434 1 97.31 182 LEU A O 1
ATOM 1377 N N . ARG A 1 183 ? -1.741 9.195 -4.141 1 96.88 183 ARG A N 1
ATOM 1378 C CA . ARG A 1 183 ? -2.678 9.391 -5.242 1 96.88 183 ARG A CA 1
ATOM 1379 C C . ARG A 1 183 ? -2.059 10.25 -6.344 1 96.88 183 ARG A C 1
ATOM 1381 O O . ARG A 1 183 ? -2.186 9.93 -7.527 1 96.88 183 ARG A O 1
ATOM 1388 N N . ALA A 1 184 ? -1.461 11.312 -5.91 1 96.75 184 ALA A N 1
ATOM 1389 C CA . ALA A 1 184 ? -0.797 12.188 -6.871 1 96.75 184 ALA A CA 1
ATOM 1390 C C . ALA A 1 184 ? 0.251 11.43 -7.676 1 96.75 184 ALA A C 1
ATOM 1392 O O . ALA A 1 184 ? 0.391 11.641 -8.883 1 96.75 184 ALA A O 1
ATOM 1393 N N . LEU A 1 185 ? 1.001 10.586 -7.043 1 97.62 185 LEU A N 1
ATOM 1394 C CA . LEU A 1 185 ? 2.01 9.773 -7.711 1 97.62 185 LEU A CA 1
ATOM 1395 C C . LEU A 1 185 ? 1.357 8.766 -8.648 1 97.62 185 LEU A C 1
ATOM 1397 O O . LEU A 1 185 ? 1.837 8.547 -9.766 1 97.62 185 LEU A O 1
ATOM 1401 N N . SER A 1 186 ? 0.297 8.125 -8.156 1 97.25 186 SER A N 1
ATOM 1402 C CA . SER A 1 186 ? -0.417 7.141 -8.961 1 97.25 186 SER A CA 1
ATOM 1403 C C . SER A 1 186 ? -0.954 7.758 -10.242 1 97.25 186 SER A C 1
ATOM 1405 O O . SER A 1 186 ? -0.841 7.164 -11.32 1 97.25 186 SER A O 1
ATOM 1407 N N . LEU A 1 187 ? -1.52 8.922 -10.133 1 96.44 187 LEU A N 1
ATOM 1408 C CA . LEU A 1 187 ? -2.07 9.633 -11.281 1 96.44 187 LEU A CA 1
ATOM 1409 C C . LEU A 1 187 ? -0.979 9.953 -12.297 1 96.44 187 LEU A C 1
ATOM 1411 O O . LEU A 1 187 ? -1.267 10.164 -13.477 1 96.44 187 LEU A O 1
ATOM 1415 N N . ARG A 1 188 ? 0.218 9.984 -11.852 1 97.06 188 ARG A N 1
ATOM 1416 C CA . ARG A 1 188 ? 1.364 10.227 -12.727 1 97.06 188 ARG A CA 1
ATOM 1417 C C . ARG A 1 188 ? 2.041 8.922 -13.117 1 97.06 188 ARG A C 1
ATOM 1419 O O . ARG A 1 188 ? 3.166 8.922 -13.625 1 97.06 188 ARG A O 1
ATOM 1426 N N . LYS A 1 189 ? 1.454 7.762 -12.797 1 96.94 189 LYS A N 1
ATOM 1427 C CA . LYS A 1 189 ? 1.837 6.406 -13.18 1 96.94 189 LYS A CA 1
ATOM 1428 C C . LYS A 1 189 ? 3.17 6.012 -12.547 1 96.94 189 LYS A C 1
ATOM 1430 O O . LYS A 1 189 ? 3.955 5.277 -13.148 1 96.94 189 LYS A O 1
ATOM 1435 N N . VAL A 1 190 ? 3.475 6.598 -11.453 1 97.5 190 VAL A N 1
ATOM 1436 C CA . VAL A 1 190 ? 4.707 6.281 -10.742 1 97.5 190 VAL A CA 1
ATOM 1437 C C . VAL A 1 190 ? 4.582 4.914 -10.078 1 97.5 190 VAL A C 1
ATOM 1439 O O . VAL A 1 190 ? 3.553 4.602 -9.469 1 97.5 190 VAL A O 1
ATOM 1442 N N . ASN A 1 191 ? 5.594 4.043 -10.273 1 97 191 ASN A N 1
ATOM 1443 C CA . ASN A 1 191 ? 5.715 2.779 -9.555 1 97 191 ASN A CA 1
ATOM 1444 C C . ASN A 1 191 ? 6.32 2.98 -8.172 1 97 191 ASN A C 1
ATOM 1446 O O . ASN A 1 191 ? 7.539 3.053 -8.023 1 97 191 ASN A O 1
ATOM 1450 N N . THR A 1 192 ? 5.457 2.918 -7.117 1 97.94 192 THR A N 1
ATOM 1451 C CA . THR A 1 192 ? 5.875 3.377 -5.797 1 97.94 192 THR A CA 1
ATOM 1452 C C . THR A 1 192 ? 5.992 2.203 -4.828 1 97.94 192 THR A C 1
ATOM 1454 O O . THR A 1 192 ? 5.145 1.31 -4.82 1 97.94 192 THR A O 1
ATOM 1457 N N . THR A 1 193 ? 7.02 2.156 -4.094 1 97.56 193 THR A N 1
ATOM 1458 C CA . THR A 1 193 ? 7.125 1.313 -2.906 1 97.56 193 THR A CA 1
ATOM 1459 C C . THR A 1 193 ? 7.309 2.164 -1.653 1 97.56 193 THR A C 1
ATOM 1461 O O . THR A 1 193 ? 8.18 3.035 -1.609 1 97.56 193 THR A O 1
ATOM 1464 N N . VAL A 1 194 ? 6.434 1.943 -0.696 1 98.38 194 VAL A N 1
ATOM 1465 C CA . VAL A 1 194 ? 6.469 2.686 0.559 1 98.38 194 VAL A CA 1
ATOM 1466 C C . VAL A 1 194 ? 7.199 1.87 1.622 1 98.38 194 VAL A C 1
ATOM 1468 O O . VAL A 1 194 ? 6.934 0.678 1.792 1 98.38 194 VAL A O 1
ATOM 1471 N N . LEU A 1 195 ? 8.141 2.488 2.309 1 98 195 LEU A N 1
ATOM 1472 C CA . LEU A 1 195 ? 8.922 1.836 3.354 1 98 195 LEU A CA 1
ATOM 1473 C C . LEU A 1 195 ? 8.727 2.533 4.695 1 98 195 LEU A C 1
ATOM 1475 O O . LEU A 1 195 ? 8.398 3.721 4.738 1 98 195 LEU A O 1
ATOM 1479 N N . PRO A 1 196 ? 8.938 1.777 5.781 1 97.19 196 PRO A N 1
ATOM 1480 C CA . PRO A 1 196 ? 8.961 2.426 7.094 1 97.19 196 PRO A CA 1
ATOM 1481 C C . PRO A 1 196 ? 10.039 3.5 7.207 1 97.19 196 PRO A C 1
ATOM 1483 O O . PRO A 1 196 ? 11.055 3.436 6.508 1 97.19 196 PRO A O 1
ATOM 1486 N N . TYR A 1 197 ? 9.82 4.438 8.047 1 96.12 197 TYR A N 1
ATOM 1487 C CA . TYR A 1 197 ? 10.797 5.512 8.227 1 96.12 197 TYR A CA 1
ATOM 1488 C C . TYR A 1 197 ? 12.133 4.957 8.711 1 96.12 197 TYR A C 1
ATOM 1490 O O . TYR A 1 197 ? 13.164 5.625 8.594 1 96.12 197 TYR A O 1
ATOM 1498 N N . SER A 1 198 ? 12.141 3.717 9.258 1 95.69 198 SER A N 1
ATOM 1499 C CA . SER A 1 198 ? 13.336 3.104 9.82 1 95.69 198 SER A CA 1
ATOM 1500 C C . SER A 1 198 ? 14.062 2.25 8.789 1 95.69 198 SER A C 1
ATOM 1502 O O . SER A 1 198 ? 15.016 1.539 9.125 1 95.69 198 SER A O 1
ATOM 1504 N N . ALA A 1 199 ? 13.609 2.254 7.574 1 96.44 199 ALA A N 1
ATOM 1505 C CA . ALA A 1 199 ? 14.258 1.468 6.523 1 96.44 199 ALA A CA 1
ATOM 1506 C C . ALA A 1 199 ? 15.727 1.839 6.391 1 96.44 199 ALA A C 1
ATOM 1508 O O . ALA A 1 199 ? 16.094 3.012 6.504 1 96.44 199 ALA A O 1
ATOM 1509 N N . SER A 1 200 ? 16.562 0.873 6.141 1 96.5 200 SER A N 1
ATOM 1510 C CA . SER A 1 200 ? 17.984 1.095 5.941 1 96.5 200 SER A CA 1
ATOM 1511 C C . SER A 1 200 ? 18.281 1.492 4.5 1 96.5 200 SER A C 1
ATOM 1513 O O . SER A 1 200 ? 17.453 1.314 3.615 1 96.5 200 SER A O 1
ATOM 1515 N N . PRO A 1 201 ? 19.516 2.057 4.32 1 96.69 201 PRO A N 1
ATOM 1516 C CA . PRO A 1 201 ? 19.906 2.344 2.939 1 96.69 201 PRO A CA 1
ATOM 1517 C C . PRO A 1 201 ? 19.859 1.11 2.041 1 96.69 201 PRO A C 1
ATOM 1519 O O . PRO A 1 201 ? 19.453 1.209 0.878 1 96.69 201 PRO A O 1
ATOM 1522 N N . ILE A 1 202 ? 20.125 0.009 2.559 1 93.12 202 ILE A N 1
ATOM 1523 C CA . ILE A 1 202 ? 20.156 -1.226 1.782 1 93.12 202 ILE A CA 1
ATOM 1524 C C . ILE A 1 202 ? 18.734 -1.618 1.384 1 93.12 202 ILE A C 1
ATOM 1526 O O . ILE A 1 202 ? 18.516 -2.105 0.273 1 93.12 202 ILE A O 1
ATOM 1530 N N . ASP A 1 203 ? 17.812 -1.479 2.309 1 93.06 203 ASP A N 1
ATOM 1531 C CA . ASP A 1 203 ? 16.406 -1.748 2 1 93.06 203 ASP A CA 1
ATOM 1532 C C . ASP A 1 203 ? 15.945 -0.95 0.782 1 93.06 203 ASP A C 1
ATOM 1534 O O . ASP A 1 203 ? 15.234 -1.472 -0.076 1 93.06 203 ASP A O 1
ATOM 1538 N N . ILE A 1 204 ? 16.375 0.263 0.745 1 94.81 204 ILE A N 1
ATOM 1539 C CA . ILE A 1 204 ? 15.961 1.166 -0.327 1 94.81 204 ILE A CA 1
ATOM 1540 C C . ILE A 1 204 ? 16.719 0.82 -1.607 1 94.81 204 ILE A C 1
ATOM 1542 O O . ILE A 1 204 ? 16.125 0.74 -2.686 1 94.81 204 ILE A O 1
ATOM 1546 N N . GLU A 1 205 ? 17.969 0.607 -1.505 1 90.44 205 GLU A N 1
ATOM 1547 C CA . GLU A 1 205 ? 18.812 0.279 -2.656 1 90.44 205 GLU A CA 1
ATOM 1548 C C . GLU A 1 205 ? 18.297 -0.972 -3.367 1 90.44 205 GLU A C 1
ATOM 1550 O O . GLU A 1 205 ? 18.328 -1.046 -4.598 1 90.44 205 GLU A O 1
ATOM 1555 N N . ASN A 1 206 ? 17.844 -1.897 -2.592 1 86.12 206 ASN A N 1
ATOM 1556 C CA . ASN A 1 206 ? 17.359 -3.17 -3.123 1 86.12 206 ASN A CA 1
ATOM 1557 C C . ASN A 1 206 ? 16.125 -2.988 -3.99 1 86.12 206 ASN A C 1
ATOM 1559 O O . ASN A 1 206 ? 15.773 -3.869 -4.781 1 86.12 206 ASN A O 1
ATOM 1563 N N . LEU A 1 207 ? 15.461 -1.932 -3.879 1 88.69 207 LEU A N 1
ATOM 1564 C CA . LEU A 1 207 ? 14.289 -1.646 -4.695 1 88.69 207 LEU A CA 1
ATOM 1565 C C . LEU A 1 207 ? 14.695 -1.051 -6.039 1 88.69 207 LEU A C 1
ATOM 1567 O O . LEU A 1 207 ? 13.875 -0.954 -6.957 1 88.69 207 LEU A O 1
ATOM 1571 N N . ARG A 1 208 ? 15.938 -0.627 -6.125 1 88.19 208 ARG A N 1
ATOM 1572 C CA . ARG A 1 208 ? 16.484 0.011 -7.316 1 88.19 208 ARG A CA 1
ATOM 1573 C C . ARG A 1 208 ? 15.617 1.188 -7.754 1 88.19 208 ARG A C 1
ATOM 1575 O O . ARG A 1 208 ? 15.203 1.26 -8.914 1 88.19 208 ARG A O 1
ATOM 1582 N N . PRO A 1 209 ? 15.367 2.094 -6.863 1 93.19 209 PRO A N 1
ATOM 1583 C CA . PRO A 1 209 ? 14.539 3.248 -7.219 1 93.19 209 PRO A CA 1
ATOM 1584 C C . PRO A 1 209 ? 15.281 4.254 -8.102 1 93.19 209 PRO A C 1
ATOM 1586 O O . PRO A 1 209 ? 16.516 4.254 -8.141 1 93.19 209 PRO A O 1
ATOM 1589 N N . GLU A 1 210 ? 14.539 5.008 -8.852 1 95 210 GLU A N 1
ATOM 1590 C CA . GLU A 1 210 ? 15.078 6.102 -9.656 1 95 210 GLU A CA 1
ATOM 1591 C C . GLU A 1 210 ? 14.961 7.434 -8.914 1 95 210 GLU A C 1
ATOM 1593 O O . GLU A 1 210 ? 15.461 8.461 -9.391 1 95 210 GLU A O 1
ATOM 1598 N N . GLY A 1 211 ? 14.32 7.484 -7.793 1 96.94 211 GLY A N 1
ATOM 1599 C CA . GLY A 1 211 ? 14.125 8.625 -6.91 1 96.94 211 GLY A CA 1
ATOM 1600 C C . GLY A 1 211 ? 13.555 8.242 -5.562 1 96.94 211 GLY A C 1
ATOM 1601 O O . GLY A 1 211 ? 13.125 7.102 -5.363 1 96.94 211 GLY A O 1
ATOM 1602 N N . MET A 1 212 ? 13.586 9.203 -4.68 1 98 212 MET A N 1
ATOM 1603 C CA . MET A 1 212 ? 13.086 8.938 -3.332 1 98 212 MET A CA 1
ATOM 1604 C C . MET A 1 212 ? 12.281 10.125 -2.809 1 98 212 MET A C 1
ATOM 1606 O O . MET A 1 212 ? 12.594 11.273 -3.113 1 98 212 MET A O 1
ATOM 1610 N N . ILE A 1 213 ? 11.305 9.812 -2.041 1 98.69 213 ILE A N 1
ATOM 1611 C CA . ILE A 1 213 ? 10.516 10.844 -1.372 1 98.69 213 ILE A CA 1
ATOM 1612 C C . ILE A 1 213 ? 10.547 10.617 0.138 1 98.69 213 ILE A C 1
ATOM 1614 O O . ILE A 1 213 ? 10.406 9.484 0.604 1 98.69 213 ILE A O 1
ATOM 1618 N N . ILE A 1 214 ? 10.852 11.578 0.849 1 98.56 214 ILE A N 1
ATOM 1619 C CA . ILE A 1 214 ? 10.656 11.617 2.295 1 98.56 214 ILE A CA 1
ATOM 1620 C C . ILE A 1 214 ? 9.359 12.344 2.625 1 98.56 214 ILE A C 1
ATOM 1622 O O . ILE A 1 214 ? 9.242 13.555 2.406 1 98.56 214 ILE A O 1
ATOM 1626 N N . SER A 1 215 ? 8.414 11.617 3.135 1 98.31 215 SER A N 1
ATOM 1627 C CA . SER A 1 215 ? 7.047 12.117 3.209 1 98.31 215 SER A CA 1
ATOM 1628 C C . SER A 1 215 ? 6.887 13.133 4.332 1 98.31 215 SER A C 1
ATOM 1630 O O . SER A 1 215 ? 7.82 13.375 5.098 1 98.31 215 SER A O 1
ATOM 1632 N N . ASN A 1 216 ? 5.684 13.711 4.324 1 96.56 216 ASN A N 1
ATOM 1633 C CA . ASN A 1 216 ? 5.262 14.484 5.484 1 96.56 216 ASN A CA 1
ATOM 1634 C C . ASN A 1 216 ? 5.027 13.594 6.699 1 96.56 216 ASN A C 1
ATOM 1636 O O . ASN A 1 216 ? 5.203 12.375 6.625 1 96.56 216 ASN A O 1
ATOM 1640 N N . GLY A 1 217 ? 4.672 14.188 7.762 1 95 217 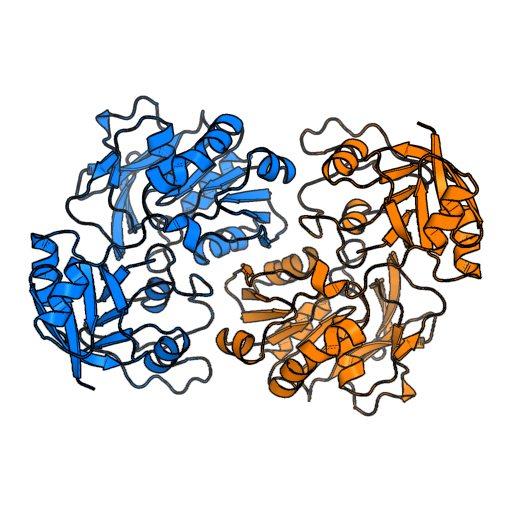GLY A N 1
ATOM 1641 C CA . GLY A 1 217 ? 4.414 13.453 8.992 1 95 217 GLY A CA 1
ATOM 1642 C C . GLY A 1 217 ? 4.379 14.344 10.219 1 95 217 GLY A C 1
ATOM 1643 O O . GLY A 1 217 ? 4.695 15.531 10.141 1 95 217 GLY A O 1
ATOM 1644 N N . PRO A 1 218 ? 3.943 13.742 11.234 1 93.88 218 PRO A N 1
ATOM 1645 C CA . PRO A 1 218 ? 3.939 14.477 12.5 1 93.88 218 PRO A CA 1
ATOM 1646 C C . PRO A 1 218 ? 5.316 14.523 13.156 1 93.88 218 PRO A C 1
ATOM 1648 O O . PRO A 1 218 ? 6.215 13.766 12.773 1 93.88 218 PRO A O 1
ATOM 1651 N N . GLY A 1 219 ? 5.457 15.453 14.055 1 90.38 219 GLY A N 1
ATOM 1652 C CA . GLY A 1 219 ? 6.648 15.461 14.883 1 90.38 219 GLY A CA 1
ATOM 1653 C C . GLY A 1 219 ? 7.695 16.453 14.414 1 90.38 219 GLY A C 1
ATOM 1654 O O . GLY A 1 219 ? 7.367 17.469 13.789 1 90.38 219 GLY A O 1
ATOM 1655 N N . LYS A 1 220 ? 8.953 16.109 14.883 1 91.5 220 LYS A N 1
ATOM 1656 C CA . LYS A 1 220 ? 10.078 17 14.641 1 91.5 220 LYS A CA 1
ATOM 1657 C C . LYS A 1 220 ? 11.242 16.266 13.984 1 91.5 220 LYS A C 1
ATOM 1659 O O . LYS A 1 220 ? 11.32 15.031 14.062 1 91.5 220 LYS A O 1
ATOM 1664 N N . PRO A 1 221 ? 12.062 17.047 13.312 1 94 221 PRO A N 1
ATOM 1665 C CA . PRO A 1 221 ? 13.195 16.406 12.641 1 94 221 PRO A CA 1
ATOM 1666 C C . PRO A 1 221 ? 14.039 15.555 13.578 1 94 221 PRO A C 1
ATOM 1668 O O . PRO A 1 221 ? 14.547 14.508 13.172 1 94 221 PRO A O 1
ATOM 1671 N N . GLU A 1 222 ? 14.148 15.945 14.836 1 92.69 222 GLU A N 1
ATOM 1672 C CA . GLU A 1 222 ? 14.992 15.242 15.789 1 92.69 222 GLU A CA 1
ATOM 1673 C C . GLU A 1 222 ? 14.492 13.82 16.047 1 92.69 222 GLU A C 1
ATOM 1675 O O . GLU A 1 222 ? 15.258 12.945 16.422 1 92.69 222 GLU A O 1
ATOM 1680 N N . GLU A 1 223 ? 13.219 13.641 15.797 1 92.06 223 GLU A N 1
ATOM 1681 C CA . GLU A 1 223 ? 12.609 12.336 16.047 1 92.06 223 GLU A CA 1
ATOM 1682 C C . GLU A 1 223 ? 12.984 11.336 14.961 1 92.06 223 GLU A C 1
ATOM 1684 O O . GLU A 1 223 ? 12.891 10.125 15.164 1 92.06 223 GLU A O 1
ATOM 1689 N N . VAL A 1 224 ? 13.445 11.852 13.781 1 95.25 224 VAL A N 1
ATOM 1690 C CA . VAL A 1 224 ? 13.602 10.93 12.664 1 95.25 224 VAL A CA 1
ATOM 1691 C C . VAL A 1 224 ? 15.008 11.062 12.086 1 95.25 224 VAL A C 1
ATOM 1693 O O . VAL A 1 224 ? 15.445 10.227 11.289 1 95.25 224 VAL A O 1
ATOM 1696 N N . ILE A 1 225 ? 15.773 12 12.516 1 94.62 225 ILE A N 1
ATOM 1697 C CA . ILE A 1 225 ? 17.031 12.352 11.859 1 94.62 225 ILE A CA 1
ATOM 1698 C C . ILE A 1 225 ? 18.016 11.195 11.992 1 94.62 225 ILE A C 1
ATOM 1700 O O . ILE A 1 225 ? 18.797 10.93 11.078 1 94.62 225 ILE A O 1
ATOM 1704 N N . ASN A 1 226 ? 18.031 10.484 13.07 1 93.81 226 ASN A N 1
ATOM 1705 C CA . ASN A 1 226 ? 18.953 9.383 13.289 1 93.81 226 ASN A CA 1
ATOM 1706 C C . ASN A 1 226 ? 18.734 8.258 12.281 1 93.81 226 ASN A C 1
ATOM 1708 O O . ASN A 1 226 ? 19.688 7.609 11.844 1 93.81 226 ASN A O 1
ATOM 1712 N N . GLN A 1 227 ? 17.516 8.047 12.008 1 94.56 227 GLN A N 1
ATOM 1713 C CA . GLN A 1 227 ? 17.172 6.98 11.07 1 94.56 227 GLN A CA 1
ATOM 1714 C C . GLN A 1 227 ? 17.391 7.434 9.625 1 94.56 227 GLN A C 1
ATOM 1716 O O . GLN A 1 227 ? 17.734 6.629 8.758 1 94.56 227 GLN A O 1
ATOM 1721 N N . LEU A 1 228 ? 17.234 8.711 9.352 1 97.25 228 LEU A N 1
ATOM 1722 C CA . LEU A 1 228 ? 17.234 9.203 7.977 1 97.25 228 LEU A CA 1
ATOM 1723 C C . LEU A 1 228 ? 18.641 9.578 7.539 1 97.25 228 LEU A C 1
ATOM 1725 O O . LEU A 1 228 ? 18.953 9.57 6.344 1 97.25 228 LEU A O 1
ATOM 1729 N N . THR A 1 229 ? 19.5 9.922 8.469 1 97.88 229 THR A N 1
ATOM 1730 C CA . THR A 1 229 ? 20.844 10.398 8.141 1 97.88 229 THR A CA 1
ATOM 1731 C C . THR A 1 229 ? 21.609 9.359 7.324 1 97.88 229 THR A C 1
ATOM 1733 O O . THR A 1 229 ? 22.156 9.672 6.27 1 97.88 229 THR A O 1
ATOM 1736 N N . PRO A 1 230 ? 21.656 8.055 7.777 1 97.94 230 PRO A N 1
ATOM 1737 C CA . PRO A 1 230 ? 22.359 7.059 6.953 1 97.94 230 PRO A CA 1
ATOM 1738 C C . PRO A 1 230 ? 21.781 6.957 5.543 1 97.94 230 PRO A C 1
ATOM 1740 O O . PRO A 1 230 ? 22.531 6.73 4.586 1 97.94 230 PRO A O 1
ATOM 1743 N N . VAL A 1 231 ? 20.516 7.105 5.41 1 97.88 231 VAL A N 1
ATOM 1744 C CA . VAL A 1 231 ? 19.844 7.051 4.109 1 97.88 231 VAL A CA 1
ATOM 1745 C C . VAL A 1 231 ? 20.281 8.25 3.264 1 97.88 231 VAL A C 1
ATOM 1747 O O . VAL A 1 231 ? 20.672 8.086 2.104 1 97.88 231 VAL A O 1
ATOM 1750 N N . LEU A 1 232 ? 20.234 9.43 3.836 1 97.75 232 LEU A N 1
ATOM 1751 C CA . LEU A 1 232 ? 20.609 10.648 3.123 1 97.75 232 LEU A CA 1
ATOM 1752 C C . LEU A 1 232 ? 22.094 10.633 2.766 1 97.75 232 LEU A C 1
ATOM 1754 O O . LEU A 1 232 ? 22.484 11.055 1.672 1 97.75 232 LEU A O 1
ATOM 1758 N N . ASP A 1 233 ? 22.906 10.117 3.658 1 97.75 233 ASP A N 1
ATOM 1759 C CA . ASP A 1 233 ? 24.328 9.984 3.369 1 97.75 233 ASP A CA 1
ATOM 1760 C C . ASP A 1 233 ? 24.562 9.094 2.148 1 97.75 233 ASP A C 1
ATOM 1762 O O . ASP A 1 233 ? 25.484 9.352 1.356 1 97.75 233 ASP A O 1
ATOM 1766 N N . HIS A 1 234 ? 23.812 8.102 2.078 1 97 234 HIS A N 1
ATOM 1767 C CA . HIS A 1 234 ? 24 7.098 1.04 1 97 234 HIS A CA 1
ATOM 1768 C C . HIS A 1 234 ? 23.484 7.594 -0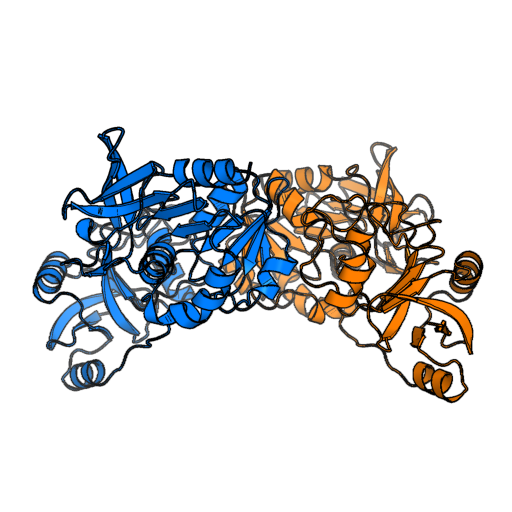.306 1 97 234 HIS A C 1
ATOM 1770 O O . HIS A 1 234 ? 24.078 7.305 -1.349 1 97 234 HIS A O 1
ATOM 1776 N N . PHE A 1 235 ? 22.438 8.375 -0.331 1 96.56 235 PHE A N 1
ATOM 1777 C CA . PHE A 1 235 ? 21.734 8.609 -1.588 1 96.56 235 PHE A CA 1
ATOM 1778 C C . PHE A 1 235 ? 21.891 10.055 -2.039 1 96.56 235 PHE A C 1
ATOM 1780 O O . PHE A 1 235 ? 21.641 10.375 -3.203 1 96.56 235 PHE A O 1
ATOM 1787 N N . TYR A 1 236 ? 22.203 10.922 -1.106 1 95.69 236 TYR A N 1
ATOM 1788 C CA . TYR A 1 236 ? 22.328 12.336 -1.443 1 95.69 236 TYR A CA 1
ATOM 1789 C C . TYR A 1 236 ? 23.297 12.531 -2.605 1 95.69 236 TYR A C 1
ATOM 1791 O O . TYR A 1 236 ? 24.406 12 -2.594 1 95.69 236 TYR A O 1
ATOM 1799 N N . GLY A 1 237 ? 22.781 13.234 -3.645 1 92.62 237 GLY A N 1
ATOM 1800 C CA . GLY A 1 237 ? 23.609 13.523 -4.805 1 92.62 237 GLY A CA 1
ATOM 1801 C C . GLY A 1 237 ? 23.578 12.422 -5.852 1 92.62 237 GLY A C 1
ATOM 1802 O O . GLY A 1 237 ? 24.062 12.609 -6.965 1 92.62 237 GLY A O 1
ATOM 1803 N N . LYS A 1 238 ? 23 11.336 -5.523 1 91.69 238 LYS A N 1
ATOM 1804 C CA . LYS A 1 238 ? 22.953 10.195 -6.438 1 91.69 238 LYS A CA 1
ATOM 1805 C C . LYS A 1 238 ? 21.594 10.086 -7.109 1 91.69 238 LYS A C 1
ATOM 1807 O O . LYS A 1 238 ? 21.5 9.945 -8.328 1 91.69 238 LYS A O 1
ATOM 1812 N N . TYR A 1 239 ? 20.516 10.148 -6.316 1 91.25 239 TYR A N 1
ATOM 1813 C CA . TYR A 1 239 ? 19.141 10.086 -6.77 1 91.25 239 TYR A CA 1
ATOM 1814 C C . TYR A 1 239 ? 18.391 11.359 -6.422 1 91.25 239 TYR A C 1
ATOM 1816 O O . TYR A 1 239 ? 18.719 12.039 -5.445 1 91.25 239 TYR A O 1
ATOM 1824 N N . PRO A 1 240 ? 17.422 11.703 -7.328 1 97.5 240 PRO A N 1
ATOM 1825 C CA . PRO A 1 240 ? 16.547 12.797 -6.902 1 97.5 240 PRO A CA 1
ATOM 1826 C C . PRO A 1 240 ? 15.828 12.508 -5.586 1 97.5 240 PRO A C 1
ATOM 1828 O O . PRO A 1 240 ? 15.344 11.398 -5.375 1 97.5 240 PRO A O 1
ATOM 1831 N N . ILE A 1 241 ? 15.852 13.492 -4.707 1 98.5 241 ILE A N 1
ATOM 1832 C CA . ILE A 1 241 ? 15.172 13.375 -3.418 1 98.5 241 ILE A CA 1
ATOM 1833 C C . ILE A 1 241 ? 14.156 14.5 -3.266 1 98.5 241 ILE A C 1
ATOM 1835 O O . ILE A 1 241 ? 14.484 15.672 -3.484 1 98.5 241 ILE A O 1
ATOM 1839 N N . LEU A 1 242 ? 12.93 14.172 -3.004 1 98.75 242 LEU A N 1
ATOM 1840 C CA . LEU A 1 242 ? 11.875 15.125 -2.662 1 98.75 242 LEU A CA 1
ATOM 1841 C C . LEU A 1 242 ? 11.492 15 -1.193 1 98.75 242 LEU A C 1
ATOM 1843 O O . LEU A 1 242 ? 11.094 13.922 -0.739 1 98.75 242 LEU A O 1
ATOM 1847 N N . GLY A 1 243 ? 11.641 16.016 -0.428 1 98.5 243 GLY A N 1
ATOM 1848 C CA . GLY A 1 243 ? 11.172 16.078 0.947 1 98.5 243 GLY A CA 1
ATOM 1849 C C . GLY A 1 243 ? 9.945 16.953 1.114 1 98.5 243 GLY A C 1
ATOM 1850 O O . GLY A 1 243 ? 9.898 18.078 0.608 1 98.5 243 GLY A O 1
ATOM 1851 N N . ILE A 1 244 ? 8.953 16.484 1.832 1 98.06 244 ILE A N 1
ATOM 1852 C CA . ILE A 1 244 ? 7.707 17.219 2.012 1 98.06 244 ILE A CA 1
ATOM 1853 C C . ILE A 1 244 ? 7.402 17.359 3.5 1 98.06 244 ILE A C 1
ATOM 1855 O O . ILE A 1 244 ? 7.457 16.375 4.246 1 98.06 244 ILE A O 1
ATOM 1859 N N . GLY A 1 245 ? 6.984 18.547 4 1 96.56 245 GLY A N 1
ATOM 1860 C CA . GLY A 1 245 ? 6.637 18.75 5.398 1 96.56 245 GLY A CA 1
ATOM 1861 C C . GLY A 1 245 ? 7.754 18.375 6.352 1 96.56 245 GLY A C 1
ATOM 1862 O O . GLY A 1 245 ? 8.805 19.016 6.359 1 96.56 245 GLY A O 1
ATOM 1863 N N . LEU A 1 246 ? 7.562 17.281 7.062 1 97.19 246 LEU A N 1
ATOM 1864 C CA . LEU A 1 246 ? 8.633 16.797 7.93 1 97.19 246 LEU A CA 1
ATOM 1865 C C . LEU A 1 246 ? 9.852 16.391 7.113 1 97.19 246 LEU A C 1
ATOM 1867 O O . LEU A 1 246 ? 10.992 16.562 7.566 1 97.19 246 LEU A O 1
ATOM 1871 N N . GLY A 1 247 ? 9.664 15.922 5.914 1 98.12 247 GLY A N 1
ATOM 1872 C CA . GLY A 1 247 ? 10.766 15.641 5.012 1 98.12 247 GLY A CA 1
ATOM 1873 C C . GLY A 1 247 ? 11.578 16.875 4.66 1 98.12 247 GLY A C 1
ATOM 1874 O O . GLY A 1 247 ? 12.805 16.812 4.57 1 98.12 247 GLY A O 1
ATOM 1875 N N . PHE A 1 248 ? 10.891 17.953 4.453 1 98.25 248 PHE A N 1
ATOM 1876 C CA . PHE A 1 248 ? 11.531 19.25 4.23 1 98.25 248 PHE A CA 1
ATOM 1877 C C . PHE A 1 248 ? 12.375 19.656 5.434 1 98.25 248 PHE A C 1
ATOM 1879 O O . PHE A 1 248 ? 13.531 20.047 5.285 1 98.25 248 PHE A O 1
ATOM 1886 N N . LEU A 1 249 ? 11.797 19.531 6.578 1 97.81 249 LEU A N 1
ATOM 1887 C CA . LEU A 1 249 ? 12.508 19.922 7.789 1 97.81 249 LEU A CA 1
ATOM 1888 C C . LEU A 1 249 ? 13.75 19.062 7.988 1 97.81 249 LEU A C 1
ATOM 1890 O O . LEU A 1 249 ? 14.828 19.578 8.297 1 97.81 249 LEU A O 1
ATOM 1894 N N . THR A 1 250 ? 13.617 17.812 7.789 1 97.69 250 THR A N 1
ATOM 1895 C CA . THR A 1 250 ? 14.711 16.875 8.008 1 97.69 250 THR A CA 1
ATOM 1896 C C . THR A 1 250 ? 15.82 17.094 6.988 1 97.69 250 THR A C 1
ATOM 1898 O O . THR A 1 250 ? 17 17.078 7.336 1 97.69 250 THR A O 1
ATOM 1901 N N . LEU A 1 251 ? 15.438 17.25 5.758 1 97.44 251 LEU A N 1
ATOM 1902 C CA . LEU A 1 251 ? 16.406 17.531 4.711 1 97.44 251 LEU A CA 1
ATOM 1903 C C . LEU A 1 251 ? 17.156 18.828 4.988 1 97.44 251 LEU A C 1
ATOM 1905 O O . LEU A 1 251 ? 18.375 18.906 4.812 1 97.44 251 LEU A O 1
ATOM 1909 N N . SER A 1 252 ? 16.422 19.844 5.387 1 97.81 252 SER A N 1
ATOM 1910 C CA . SER A 1 252 ? 17.016 21.125 5.73 1 97.81 252 SER A CA 1
ATOM 1911 C C . SER A 1 252 ? 18.016 20.984 6.875 1 97.81 252 SER A C 1
ATOM 1913 O O . SER A 1 252 ? 19.125 21.547 6.82 1 97.81 252 SER A O 1
ATOM 1915 N N . ASP A 1 253 ? 17.594 20.25 7.848 1 97.06 253 ASP A N 1
ATOM 1916 C CA . ASP A 1 253 ? 18.484 19.984 8.977 1 97.06 253 ASP A CA 1
ATOM 1917 C C . ASP A 1 253 ? 19.75 19.25 8.531 1 97.06 253 ASP A C 1
ATOM 1919 O O . ASP A 1 253 ? 20.859 19.625 8.922 1 97.06 253 ASP A O 1
ATOM 1923 N N . TYR A 1 254 ? 19.594 18.25 7.754 1 96.81 254 TYR A N 1
ATOM 1924 C CA . TYR A 1 254 ? 20.703 17.469 7.211 1 96.81 254 TYR A CA 1
ATOM 1925 C C . TYR A 1 254 ? 21.672 18.359 6.457 1 96.81 254 TYR A C 1
ATOM 1927 O O . TYR A 1 254 ? 22.891 18.156 6.527 1 96.81 254 TYR A O 1
ATOM 1935 N N . LEU A 1 255 ? 21.188 19.359 5.773 1 96.62 255 LEU A N 1
ATOM 1936 C CA . LEU A 1 255 ? 22 20.234 4.938 1 96.62 255 LEU A CA 1
ATOM 1937 C C . LEU A 1 255 ? 22.609 21.359 5.766 1 96.62 255 LEU A C 1
ATOM 1939 O O . LEU A 1 255 ? 23.391 22.172 5.25 1 96.62 255 LEU A O 1
ATOM 1943 N N . GLY A 1 256 ? 22.25 21.422 7.035 1 96.56 256 GLY A N 1
ATOM 1944 C CA . GLY A 1 256 ? 22.812 22.422 7.934 1 96.56 256 GLY A CA 1
ATOM 1945 C C . GLY A 1 256 ? 22.094 23.75 7.863 1 96.56 256 GLY A C 1
ATOM 1946 O O . GLY A 1 256 ? 22.656 24.781 8.266 1 96.56 256 GLY A O 1
ATOM 1947 N N . PHE A 1 257 ? 20.891 23.844 7.281 1 98 257 PHE A N 1
ATOM 1948 C CA . PHE A 1 257 ? 20.109 25.062 7.27 1 98 257 PHE A CA 1
ATOM 1949 C C . PHE A 1 257 ? 19.516 25.344 8.648 1 98 257 PHE A C 1
ATOM 1951 O O . PHE A 1 257 ? 19.172 24.406 9.383 1 98 257 PHE A O 1
ATOM 1958 N N . GLU A 1 258 ? 19.406 26.531 8.977 1 98.06 258 GLU A N 1
ATOM 1959 C CA . GLU A 1 258 ? 18.812 26.906 10.266 1 98.06 258 GLU A CA 1
ATOM 1960 C C . GLU A 1 258 ? 17.297 26.875 10.203 1 98.06 258 GLU A C 1
ATOM 1962 O O . GLU A 1 258 ? 16.688 27.516 9.336 1 98.06 258 GLU A O 1
ATOM 1967 N N . LEU A 1 259 ? 16.719 26.188 11.047 1 97.06 259 LEU A N 1
ATOM 1968 C CA . LEU A 1 259 ? 15.266 26.109 11.18 1 97.06 259 LEU A CA 1
ATOM 1969 C C . LEU A 1 259 ? 14.766 27.094 12.227 1 97.06 259 LEU A C 1
ATOM 1971 O O . LEU A 1 259 ? 15.289 27.141 13.344 1 97.06 259 LEU A O 1
ATOM 1975 N N . VAL A 1 260 ? 13.773 27.859 11.828 1 95.75 260 VAL A N 1
ATOM 1976 C CA . VAL A 1 260 ? 13.203 28.891 12.688 1 95.75 260 VAL A CA 1
ATOM 1977 C C . VAL A 1 260 ? 11.758 28.547 13.031 1 95.75 260 VAL A C 1
ATOM 1979 O O . VAL A 1 260 ? 10.969 28.219 12.148 1 95.75 260 VAL A O 1
ATOM 1982 N N . GLN A 1 261 ? 11.5 28.641 14.336 1 91.31 261 GLN A N 1
ATOM 1983 C CA . GLN A 1 261 ? 10.141 28.391 14.789 1 91.31 261 GLN A CA 1
ATOM 1984 C C . GLN A 1 261 ? 9.195 29.5 14.328 1 91.31 261 GLN A C 1
ATOM 1986 O O . GLN A 1 261 ? 9.508 30.688 14.445 1 91.31 261 GLN A O 1
ATOM 1991 N N . LEU A 1 262 ? 8.094 29.094 13.773 1 87 262 LEU A N 1
ATOM 1992 C CA . LEU A 1 262 ? 7.047 30.062 13.445 1 87 262 LEU A CA 1
ATOM 1993 C C . LEU A 1 262 ? 6.32 30.516 14.703 1 87 262 LEU A C 1
ATOM 1995 O O . LEU A 1 262 ? 6.23 29.781 15.68 1 87 262 LEU A O 1
ATOM 1999 N N . PRO A 1 263 ? 5.93 31.781 14.695 1 75.62 263 PRO A N 1
ATOM 2000 C CA . PRO A 1 263 ? 5.203 32.25 15.875 1 75.62 263 PRO A CA 1
ATOM 2001 C C . PRO A 1 263 ? 3.973 31.422 16.188 1 75.62 263 PRO A C 1
ATOM 2003 O O . PRO A 1 263 ? 3.666 31.188 17.359 1 75.62 263 PRO A O 1
ATOM 2006 N N . GLN A 1 264 ? 3.285 31.062 15.188 1 72.62 264 GLN A N 1
ATOM 2007 C CA . GLN A 1 264 ? 2.148 30.156 15.336 1 72.62 264 GLN A CA 1
ATOM 2008 C C . GLN A 1 264 ? 2.25 28.984 14.375 1 72.62 264 GLN A C 1
ATOM 2010 O O . GLN A 1 264 ? 2.574 29.156 13.195 1 72.62 264 GLN A O 1
ATOM 2015 N N . GLU A 1 265 ? 2.033 27.812 15.148 1 67.94 265 GLU A N 1
ATOM 2016 C CA . GLU A 1 265 ? 1.947 26.656 14.258 1 67.94 265 GLU A CA 1
ATOM 2017 C C . GLU A 1 265 ? 0.804 26.812 13.258 1 67.94 265 GLU A C 1
ATOM 2019 O O . GLU A 1 265 ? -0.28 27.281 13.617 1 67.94 265 GLU A O 1
ATOM 2024 N N . PHE A 1 266 ? 1.117 26.547 12.133 1 68.69 266 PHE A N 1
ATOM 2025 C CA . PHE A 1 266 ? 0.061 26.609 11.133 1 68.69 266 PHE A CA 1
ATOM 2026 C C . PHE A 1 266 ? -0.441 25.219 10.781 1 68.69 266 PHE A C 1
ATOM 2028 O O . PHE A 1 266 ? 0.355 24.312 10.555 1 68.69 266 PHE A O 1
ATOM 2035 N N . ASP A 1 267 ? -1.643 25.047 10.93 1 75.56 267 ASP A N 1
ATOM 2036 C CA . ASP A 1 267 ? -2.314 23.812 10.516 1 75.56 267 ASP A CA 1
ATOM 2037 C C . ASP A 1 267 ? -3.527 24.125 9.641 1 75.56 267 ASP A C 1
ATOM 2039 O O . ASP A 1 267 ? -4.582 24.516 10.148 1 75.56 267 ASP A O 1
ATOM 2043 N N . GLY A 1 268 ? -3.385 23.984 8.406 1 76.12 268 GLY A N 1
ATOM 2044 C CA . GLY A 1 268 ? -4.57 24.281 7.621 1 76.12 268 GLY A CA 1
ATOM 2045 C C . GLY A 1 268 ? -4.266 24.562 6.164 1 76.12 268 GLY A C 1
ATOM 2046 O O . GLY A 1 268 ? -3.27 24.078 5.625 1 76.12 268 GLY A O 1
ATOM 2047 N N . ILE A 1 269 ? -5.418 25.141 5.758 1 76.75 269 ILE A N 1
ATOM 2048 C CA . ILE A 1 269 ? -5.43 25.422 4.328 1 76.75 269 ILE A CA 1
ATOM 2049 C C . ILE A 1 269 ? -5.211 26.906 4.09 1 76.75 269 ILE A C 1
ATOM 2051 O O . ILE A 1 269 ? -5.258 27.703 5.027 1 76.75 269 ILE A O 1
ATOM 2055 N N . ASN A 1 270 ? -4.352 27.375 3.07 1 78.44 270 ASN A N 1
ATOM 2056 C CA . ASN A 1 270 ? -4.176 28.75 2.654 1 78.44 270 ASN A CA 1
ATOM 2057 C C . ASN A 1 270 ? -2.834 29.312 3.119 1 78.44 270 ASN A C 1
ATOM 2059 O O . ASN A 1 270 ? -2.777 30.406 3.697 1 78.44 270 ASN A O 1
ATOM 2063 N N . TYR A 1 271 ? -1.979 28.625 3.109 1 86.19 271 TYR A N 1
ATOM 2064 C CA . TYR A 1 271 ? -0.607 29.078 3.322 1 86.19 271 TYR A CA 1
ATOM 2065 C C . TYR A 1 271 ? 0.011 29.578 2.023 1 86.19 271 TYR A C 1
ATOM 2067 O O . TYR A 1 271 ? 0.512 28.781 1.221 1 86.19 271 TYR A O 1
ATOM 2075 N N . PRO A 1 272 ? 0.007 30.906 1.902 1 91.94 272 PRO A N 1
ATOM 2076 C CA . PRO A 1 272 ? 0.507 31.469 0.644 1 91.94 272 PRO A CA 1
ATOM 2077 C C . PRO A 1 272 ? 2.031 31.438 0.547 1 91.94 272 PRO A C 1
ATOM 2079 O O . PRO A 1 272 ? 2.721 31.859 1.478 1 91.94 272 PRO A O 1
ATOM 2082 N N . VAL A 1 273 ? 2.498 30.922 -0.543 1 94.5 273 VAL A N 1
ATOM 2083 C CA . VAL A 1 273 ? 3.928 30.875 -0.836 1 94.5 273 VAL A CA 1
ATOM 2084 C C . VAL A 1 273 ? 4.203 31.531 -2.188 1 94.5 273 VAL A C 1
ATOM 2086 O O . VAL A 1 273 ? 3.387 31.438 -3.107 1 94.5 273 VAL A O 1
ATOM 2089 N N . ILE A 1 274 ? 5.273 32.25 -2.213 1 96.56 274 ILE A N 1
ATOM 2090 C CA . ILE A 1 274 ? 5.672 32.875 -3.459 1 96.56 274 ILE A CA 1
ATOM 2091 C C . ILE A 1 274 ? 6.941 32.219 -3.994 1 96.56 274 ILE A C 1
ATOM 2093 O O . ILE A 1 274 ? 7.871 31.938 -3.232 1 96.56 274 ILE A O 1
ATOM 2097 N N . GLU A 1 275 ? 6.902 31.891 -5.254 1 95.56 275 GLU A N 1
ATOM 2098 C CA . GLU A 1 275 ? 8.109 31.438 -5.934 1 95.56 275 GLU A CA 1
ATOM 2099 C C . GLU A 1 275 ? 8.961 32.625 -6.395 1 95.56 275 GLU A C 1
ATOM 2101 O O . GLU A 1 275 ? 8.484 33.5 -7.129 1 95.56 275 GLU A O 1
ATOM 2106 N N . GLN A 1 276 ? 10.156 32.562 -6.047 1 93.06 276 GLN A N 1
ATOM 2107 C CA . GLN A 1 276 ? 11.008 33.75 -6.148 1 93.06 276 GLN A CA 1
ATOM 2108 C C . GLN A 1 276 ? 11.219 34.156 -7.605 1 93.06 276 GLN A C 1
ATOM 2110 O O . GLN A 1 276 ? 11.211 35.344 -7.93 1 93.06 276 GLN A O 1
ATOM 2115 N N . ASN A 1 277 ? 11.438 33.188 -8.508 1 92.25 277 ASN A N 1
ATOM 2116 C CA . ASN A 1 277 ? 11.781 33.5 -9.891 1 92.25 277 ASN A CA 1
ATOM 2117 C C . ASN A 1 277 ? 10.57 34 -10.68 1 92.25 277 ASN A C 1
ATOM 2119 O O . ASN A 1 277 ? 10.648 34.969 -11.422 1 92.25 277 ASN A O 1
ATOM 2123 N N . SER A 1 278 ? 9.484 33.438 -10.516 1 92.94 278 SER A N 1
ATOM 2124 C CA . SER A 1 278 ? 8.305 33.719 -11.328 1 92.94 278 SER A CA 1
ATOM 2125 C C . SER A 1 278 ? 7.367 34.688 -10.617 1 92.94 278 SER A C 1
ATOM 2127 O O . SER A 1 278 ? 6.465 35.281 -11.234 1 92.94 278 SER A O 1
ATOM 2129 N N . ASN A 1 279 ? 7.461 34.812 -9.383 1 94.56 279 ASN A N 1
ATOM 2130 C CA . ASN A 1 279 ? 6.578 35.625 -8.531 1 94.56 279 ASN A CA 1
ATOM 2131 C C . ASN A 1 279 ? 5.168 35.031 -8.484 1 94.56 279 ASN A C 1
ATOM 2133 O O . ASN A 1 279 ? 4.211 35.719 -8.148 1 94.56 279 ASN A O 1
ATOM 2137 N N . ALA A 1 280 ? 5.137 33.812 -8.867 1 94.12 280 ALA A N 1
ATOM 2138 C CA . ALA A 1 280 ? 3.85 33.125 -8.734 1 94.12 280 ALA A CA 1
ATOM 2139 C C . ALA A 1 280 ? 3.508 32.875 -7.27 1 94.12 280 ALA A C 1
ATOM 2141 O O . ALA A 1 280 ? 4.371 32.469 -6.488 1 94.12 280 ALA A O 1
ATOM 2142 N N . ILE A 1 281 ? 2.275 33.188 -6.949 1 95.12 281 ILE A N 1
ATOM 2143 C CA . ILE A 1 281 ? 1.802 32.938 -5.594 1 95.12 281 ILE A CA 1
ATOM 2144 C C . ILE A 1 281 ? 0.907 31.703 -5.574 1 95.12 281 ILE A C 1
ATOM 2146 O O . ILE A 1 281 ? -0.049 31.609 -6.348 1 95.12 281 ILE A O 1
ATOM 2150 N N . TRP A 1 282 ? 1.305 30.703 -4.754 1 93.31 282 TRP A N 1
ATOM 2151 C CA . TRP A 1 282 ? 0.515 29.5 -4.555 1 93.31 282 TRP A CA 1
ATOM 2152 C C . TRP A 1 282 ? -0.169 29.516 -3.189 1 93.31 282 TRP A C 1
ATOM 2154 O O . TRP A 1 282 ? 0.423 29.938 -2.197 1 93.31 282 TRP A O 1
ATOM 2164 N N . GLN A 1 283 ? -1.445 29.156 -3.195 1 91.06 283 GLN A N 1
ATOM 2165 C CA . GLN A 1 283 ? -2.102 28.828 -1.935 1 91.06 283 GLN A CA 1
ATOM 2166 C C . GLN A 1 283 ? -1.883 27.359 -1.565 1 91.06 283 GLN A C 1
ATOM 2168 O O . GLN A 1 283 ? -2.328 26.469 -2.281 1 91.06 283 GLN A O 1
ATOM 2173 N N . THR A 1 284 ? -1.166 27.156 -0.458 1 90.19 284 THR A N 1
ATOM 2174 C CA . THR A 1 284 ? -0.762 25.797 -0.153 1 90.19 284 THR A CA 1
ATOM 2175 C C . THR A 1 284 ? -1.273 25.375 1.222 1 90.19 284 THR A C 1
ATOM 2177 O O . THR A 1 284 ? -1.835 26.188 1.957 1 90.19 284 THR A O 1
ATOM 2180 N N . ALA A 1 285 ? -1.206 24.031 1.45 1 89.12 285 ALA A N 1
ATOM 2181 C CA . ALA A 1 285 ? -1.488 23.469 2.764 1 89.12 285 ALA A CA 1
ATOM 2182 C C . ALA A 1 285 ? -0.198 23.078 3.48 1 89.12 285 ALA A C 1
ATOM 2184 O O . ALA A 1 285 ? 0.74 22.578 2.859 1 89.12 285 ALA A O 1
ATOM 2185 N N . MET A 1 286 ? -0.183 23.438 4.719 1 89.06 286 MET A N 1
ATOM 2186 C CA . MET A 1 286 ? 1.021 23.141 5.488 1 89.06 286 MET A CA 1
ATOM 2187 C C . MET A 1 286 ? 0.667 22.734 6.914 1 89.06 286 MET A C 1
ATOM 2189 O O . MET A 1 286 ? -0.328 23.203 7.473 1 89.06 286 MET A O 1
ATOM 2193 N N . ASN A 1 287 ? 1.435 21.781 7.465 1 88.19 287 ASN A N 1
ATOM 2194 C CA . ASN A 1 287 ? 1.251 21.344 8.844 1 88.19 287 ASN A CA 1
ATOM 2195 C C . ASN A 1 287 ? 2.586 21.188 9.57 1 88.19 287 ASN A C 1
ATOM 2197 O O . ASN A 1 287 ? 2.91 20.109 10.062 1 88.19 287 ASN A O 1
ATOM 2201 N N . ILE A 1 288 ? 3.367 22.188 9.555 1 89.62 288 ILE A N 1
ATOM 2202 C CA . ILE A 1 288 ? 4.645 22.188 10.258 1 89.62 288 ILE A CA 1
ATOM 2203 C C . ILE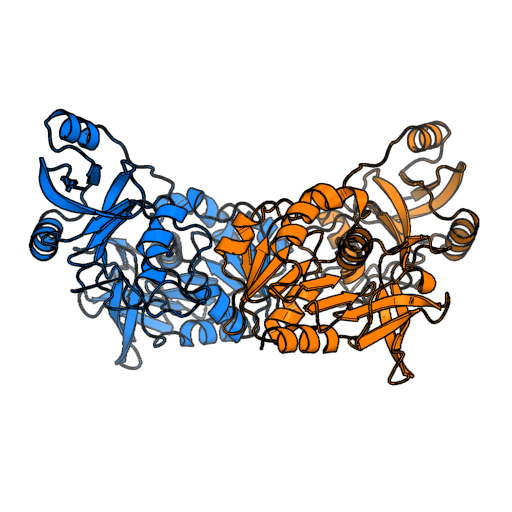 A 1 288 ? 4.801 23.5 11.031 1 89.62 288 ILE A C 1
ATOM 2205 O O . ILE A 1 288 ? 4.051 24.453 10.805 1 89.62 288 ILE A O 1
ATOM 2209 N N . ASP A 1 289 ? 5.836 23.609 11.914 1 89.06 289 ASP A N 1
ATOM 2210 C CA . ASP A 1 289 ? 5.938 24.766 12.797 1 89.06 289 ASP A CA 1
ATOM 2211 C C . ASP A 1 289 ? 7.281 25.469 12.633 1 89.06 289 ASP A C 1
ATOM 2213 O O . ASP A 1 289 ? 7.617 26.375 13.398 1 89.06 289 ASP A O 1
ATOM 2217 N N . GLN A 1 290 ? 8.094 24.984 11.664 1 94.69 290 GLN A N 1
ATOM 2218 C CA . GLN A 1 290 ? 9.383 25.625 11.406 1 94.69 290 GLN A CA 1
ATOM 2219 C C . GLN A 1 290 ? 9.602 25.828 9.906 1 94.69 290 GLN A C 1
ATOM 2221 O O . GLN A 1 290 ? 9.055 25.078 9.086 1 94.69 290 GLN A O 1
ATOM 2226 N N . LEU A 1 291 ? 10.336 26.828 9.602 1 96.75 291 LEU A N 1
ATOM 2227 C CA . LEU A 1 291 ? 10.812 27.078 8.25 1 96.75 291 LEU A CA 1
ATOM 2228 C C . LEU A 1 291 ? 12.305 27.391 8.242 1 96.75 291 LEU A C 1
ATOM 2230 O O . LEU A 1 291 ? 12.945 27.406 9.305 1 96.75 291 LEU A O 1
ATOM 2234 N N . VAL A 1 292 ? 12.805 27.562 7.09 1 98.19 292 VAL A N 1
ATOM 2235 C CA . VAL A 1 292 ? 14.242 27.766 6.961 1 98.19 292 VAL A CA 1
ATOM 2236 C C . VAL A 1 292 ? 14.562 29.25 6.957 1 98.19 292 VAL A C 1
ATOM 2238 O O . VAL A 1 292 ? 13.898 30.031 6.277 1 98.19 292 VAL A O 1
ATOM 2241 N N . LEU A 1 293 ? 15.602 29.609 7.746 1 98.25 293 LEU A N 1
ATOM 2242 C CA . LEU A 1 293 ? 16.156 30.953 7.648 1 98.25 293 LEU A CA 1
ATOM 2243 C C . LEU A 1 293 ? 16.922 31.125 6.34 1 98.25 293 LEU A C 1
ATOM 2245 O O . LEU A 1 293 ? 17.969 30.5 6.141 1 98.25 293 LEU A O 1
ATOM 2249 N N . PRO A 1 294 ? 16.469 32.062 5.492 1 97.38 294 PRO A N 1
ATOM 2250 C CA . PRO A 1 294 ? 17.078 32.156 4.164 1 97.38 294 PRO A CA 1
ATOM 2251 C C . PRO A 1 294 ? 18.578 32.438 4.227 1 97.38 294 PRO A C 1
ATOM 2253 O O . PRO A 1 294 ? 19.344 31.859 3.459 1 97.38 294 PRO A O 1
ATOM 2256 N N . ASP A 1 295 ? 19.094 33.188 5.152 1 96.81 295 ASP A N 1
ATOM 2257 C CA . ASP A 1 295 ? 20.5 33.594 5.258 1 96.81 295 ASP A CA 1
ATOM 2258 C C . ASP A 1 295 ? 21.375 32.406 5.641 1 96.81 295 ASP A C 1
ATOM 2260 O O . ASP A 1 295 ? 22.609 32.469 5.488 1 96.81 295 ASP A O 1
ATOM 2264 N N . SER A 1 296 ? 20.703 31.391 6.059 1 97.69 296 SER A N 1
ATOM 2265 C CA . SER A 1 296 ? 21.453 30.219 6.496 1 97.69 296 SER A CA 1
ATOM 2266 C C . SER A 1 296 ? 21.75 29.281 5.328 1 97.69 296 SER A C 1
ATOM 2268 O O . SER A 1 296 ? 22.562 28.359 5.453 1 97.69 296 SER A O 1
ATOM 2270 N N . VAL A 1 297 ? 21.156 29.484 4.281 1 96.69 297 VAL A N 1
ATOM 2271 C CA . VAL A 1 297 ? 21.281 28.609 3.115 1 96.69 297 VAL A CA 1
ATOM 2272 C C . VAL A 1 297 ? 22.578 28.953 2.369 1 96.69 297 VAL A C 1
ATOM 2274 O O . VAL A 1 297 ? 22.734 30.062 1.869 1 96.69 297 VAL A O 1
ATOM 2277 N N . LYS A 1 298 ? 23.5 27.969 2.273 1 89 298 LYS A N 1
ATOM 2278 C CA . LYS A 1 298 ? 24.812 28.203 1.681 1 89 298 LYS A CA 1
ATOM 2279 C C . LYS A 1 298 ? 24.953 27.5 0.333 1 89 298 LYS A C 1
ATOM 2281 O O . LYS A 1 298 ? 26.062 27.203 -0.11 1 89 298 LYS A O 1
ATOM 2286 N N . MET A 1 299 ? 23.953 27.141 -0.25 1 92.19 299 MET A N 1
ATOM 2287 C CA . MET A 1 299 ? 23.984 26.5 -1.561 1 92.19 299 MET A CA 1
ATOM 2288 C C . MET A 1 299 ? 23.141 27.281 -2.564 1 92.19 299 MET A C 1
ATOM 2290 O O . MET A 1 299 ? 22.188 27.969 -2.184 1 92.19 299 MET A O 1
ATOM 2294 N N . ASN A 1 300 ? 23.531 27.172 -3.814 1 92.12 300 ASN A N 1
ATOM 2295 C CA . ASN A 1 300 ? 22.766 27.812 -4.875 1 92.12 300 ASN A CA 1
ATOM 2296 C C . ASN A 1 300 ? 21.531 27.016 -5.242 1 92.12 300 ASN A C 1
ATOM 2298 O O . ASN A 1 300 ? 21.625 25.828 -5.578 1 92.12 300 ASN A O 1
ATOM 2302 N N . MET A 1 301 ? 20.438 27.719 -5.137 1 95.44 301 MET A N 1
ATOM 2303 C CA . MET A 1 301 ? 19.172 27.062 -5.461 1 95.44 301 MET A CA 1
ATOM 2304 C C . MET A 1 301 ? 18.688 27.484 -6.84 1 95.44 301 MET A C 1
ATOM 2306 O O . MET A 1 301 ? 18.875 28.641 -7.242 1 95.44 301 MET A O 1
ATOM 2310 N N . ASN A 1 302 ? 18.109 26.578 -7.543 1 95.44 302 ASN A N 1
ATOM 2311 C CA . ASN A 1 302 ? 17.469 26.906 -8.812 1 95.44 302 ASN A CA 1
ATOM 2312 C C . ASN A 1 302 ? 16.125 27.578 -8.609 1 95.44 302 ASN A C 1
ATOM 2314 O O . ASN A 1 302 ? 15.703 28.406 -9.414 1 95.44 302 ASN A O 1
ATOM 2318 N N . ARG A 1 303 ? 15.414 27.172 -7.633 1 95.94 303 ARG A N 1
ATOM 2319 C CA . ARG A 1 303 ? 14.125 27.734 -7.25 1 95.94 303 ARG A CA 1
ATOM 2320 C C . ARG A 1 303 ? 13.992 27.812 -5.734 1 95.94 303 ARG A C 1
ATOM 2322 O O . ARG A 1 303 ? 14.461 26.938 -5.016 1 95.94 303 ARG A O 1
ATOM 2329 N N . GLU A 1 304 ? 13.344 28.844 -5.34 1 97.38 304 GLU A N 1
ATOM 2330 C CA . GLU A 1 304 ? 13.078 29.062 -3.92 1 97.38 304 GLU A CA 1
ATOM 2331 C C . GLU A 1 304 ? 11.641 29.516 -3.688 1 97.38 304 GLU A C 1
ATOM 2333 O O . GLU A 1 304 ? 11.078 30.266 -4.492 1 97.38 304 GLU A O 1
ATOM 2338 N N . TYR A 1 305 ? 11.133 29.047 -2.676 1 97.44 305 TYR A N 1
ATOM 2339 C CA . TYR A 1 305 ? 9.781 29.406 -2.271 1 97.44 305 TYR A CA 1
ATOM 2340 C C . TYR A 1 305 ? 9.781 30.062 -0.894 1 97.44 305 TYR A C 1
ATOM 2342 O O . TYR A 1 305 ? 10.406 29.562 0.04 1 97.44 305 TYR A O 1
ATOM 2350 N N . PHE A 1 306 ? 9.055 31.156 -0.774 1 97.25 306 PHE A N 1
ATOM 2351 C CA . PHE A 1 306 ? 9.055 31.891 0.487 1 97.25 306 PHE A CA 1
ATOM 2352 C C . PHE A 1 306 ? 7.637 32.062 1.011 1 97.25 306 PHE A C 1
ATOM 2354 O O . PHE A 1 306 ? 6.711 32.312 0.235 1 97.25 306 PHE A O 1
ATOM 2361 N N . ASP A 1 307 ? 7.59 31.906 2.316 1 94.38 307 ASP A N 1
ATOM 2362 C CA . ASP A 1 307 ? 6.344 32.25 2.988 1 94.38 307 ASP A CA 1
ATOM 2363 C C . ASP A 1 307 ? 6.09 33.75 2.91 1 94.38 307 ASP A C 1
ATOM 2365 O O . ASP A 1 307 ? 6.949 34.562 3.281 1 94.38 307 ASP A O 1
ATOM 2369 N N . LEU A 1 308 ? 4.895 34.125 2.529 1 92.56 308 LEU A N 1
ATOM 2370 C CA . LEU A 1 308 ? 4.605 35.531 2.309 1 92.56 308 LEU A CA 1
ATOM 2371 C C . LEU A 1 308 ? 4.469 36.281 3.633 1 92.56 308 LEU A C 1
ATOM 2373 O O . LEU A 1 308 ? 4.672 37.469 3.693 1 92.56 308 LEU A O 1
ATOM 2377 N N . HIS A 1 309 ? 4.176 35.625 4.645 1 88.25 309 HIS A N 1
ATOM 2378 C CA . HIS A 1 309 ? 3.941 36.25 5.93 1 88.25 309 HIS A CA 1
ATOM 2379 C C . HIS A 1 309 ? 5.246 36.469 6.695 1 88.25 309 HIS A C 1
ATOM 2381 O O . HIS A 1 309 ? 5.496 37.531 7.242 1 88.25 309 HIS A O 1
ATOM 2387 N N . SER A 1 310 ? 6.09 35.5 6.707 1 90.12 310 SER A N 1
ATOM 2388 C CA . SER A 1 310 ? 7.277 35.531 7.562 1 90.12 310 SER A CA 1
ATOM 2389 C C . SER A 1 310 ? 8.539 35.781 6.75 1 90.12 310 SER A C 1
ATOM 2391 O O . SER A 1 310 ? 9.602 36.062 7.312 1 90.12 310 SER A O 1
ATOM 2393 N N . GLU A 1 311 ? 8.445 35.594 5.449 1 93.62 311 GLU A N 1
ATOM 2394 C CA . GLU A 1 311 ? 9.562 35.75 4.52 1 93.62 311 GLU A CA 1
ATOM 2395 C C . GLU A 1 311 ? 10.617 34.688 4.738 1 93.62 311 GLU A C 1
ATOM 2397 O O . GLU A 1 311 ? 11.727 34.781 4.223 1 93.62 311 GLU A O 1
ATOM 2402 N N . LEU A 1 312 ? 10.289 33.719 5.527 1 96.5 312 LEU A N 1
ATOM 2403 C CA . LEU A 1 312 ? 11.133 32.562 5.676 1 96.5 312 LEU A CA 1
ATOM 2404 C C . LEU A 1 312 ? 11 31.625 4.469 1 96.5 312 LEU A C 1
ATOM 2406 O O . LEU A 1 312 ? 10.031 31.734 3.707 1 96.5 312 LEU A O 1
ATOM 2410 N N . MET A 1 313 ? 12.055 30.828 4.266 1 97.81 313 MET A N 1
ATOM 2411 C CA . MET A 1 313 ? 12.047 29.922 3.127 1 97.81 313 MET A CA 1
ATOM 2412 C C . MET A 1 313 ? 11.18 28.688 3.412 1 97.81 313 MET A C 1
ATOM 2414 O O . MET A 1 313 ? 11.391 28 4.402 1 97.81 313 MET A O 1
ATOM 2418 N N . ALA A 1 314 ? 10.25 28.453 2.494 1 97.44 314 ALA A N 1
ATOM 2419 C CA . ALA A 1 314 ? 9.289 27.375 2.656 1 97.44 314 ALA A CA 1
ATOM 2420 C C . ALA A 1 314 ? 9.516 26.266 1.628 1 97.44 314 ALA A C 1
ATOM 2422 O O . ALA A 1 314 ? 8.773 25.281 1.582 1 97.44 314 ALA A O 1
ATOM 2423 N N . GLY A 1 315 ? 10.484 26.344 0.803 1 97.88 315 GLY A N 1
ATOM 2424 C CA . GLY A 1 315 ? 10.828 25.312 -0.167 1 97.88 315 GLY A CA 1
ATOM 2425 C C . GLY A 1 315 ? 12.008 25.688 -1.043 1 97.88 315 GLY A C 1
ATOM 2426 O O . GLY A 1 315 ? 12.352 26.875 -1.158 1 97.88 315 GLY A O 1
ATOM 2427 N N . PHE A 1 316 ? 12.586 24.734 -1.635 1 98 316 PHE A N 1
ATOM 2428 C CA . PHE A 1 316 ? 13.734 24.984 -2.5 1 98 316 PHE A CA 1
ATOM 2429 C C . PHE A 1 316 ? 13.938 23.828 -3.473 1 98 316 PHE A C 1
ATOM 2431 O O . PHE A 1 316 ? 13.469 22.719 -3.232 1 98 316 PHE A O 1
ATOM 2438 N N . TRP A 1 317 ? 14.555 24.125 -4.574 1 96.56 317 TRP A N 1
ATOM 2439 C CA . TRP A 1 317 ? 14.969 23.188 -5.613 1 96.56 317 TRP A CA 1
ATOM 2440 C C . TRP A 1 317 ? 16.438 23.359 -5.949 1 96.56 317 TRP A C 1
ATOM 2442 O O . TRP A 1 317 ? 16.891 24.469 -6.227 1 96.56 317 TRP A O 1
ATOM 2452 N N . ASN A 1 318 ? 17.219 22.344 -5.809 1 96.12 318 ASN A N 1
ATOM 2453 C CA . ASN A 1 318 ? 18.609 22.297 -6.223 1 96.12 318 ASN A CA 1
ATOM 2454 C C . ASN A 1 318 ? 18.844 21.219 -7.285 1 96.12 318 ASN A C 1
ATOM 2456 O O . ASN A 1 318 ? 18.875 20.031 -6.977 1 96.12 318 ASN A O 1
ATOM 2460 N N . SER A 1 319 ? 19.109 21.609 -8.492 1 93.25 319 SER A N 1
ATOM 2461 C CA . SER A 1 319 ? 19.266 20.672 -9.602 1 93.25 319 SER A CA 1
ATOM 2462 C C . SER A 1 319 ? 20.594 19.922 -9.516 1 93.25 319 SER A C 1
ATOM 2464 O O . SER A 1 319 ? 20.656 18.734 -9.852 1 93.25 319 SER A O 1
ATOM 2466 N N . LYS A 1 320 ? 21.594 20.547 -9.102 1 92.88 320 LYS A N 1
ATOM 2467 C CA . LYS A 1 320 ? 22.922 19.922 -9.016 1 92.88 320 LYS A CA 1
ATOM 2468 C C . LYS A 1 320 ? 22.906 18.734 -8.07 1 92.88 320 LYS A C 1
ATOM 2470 O O . LYS A 1 320 ? 23.375 17.641 -8.43 1 92.88 320 LYS A O 1
ATOM 2475 N N . ASP A 1 321 ? 22.359 18.969 -6.949 1 94.44 321 ASP A N 1
ATOM 2476 C CA . ASP A 1 321 ? 22.297 17.906 -5.949 1 94.44 321 ASP A CA 1
ATOM 2477 C C . ASP A 1 321 ? 21.016 17.094 -6.078 1 94.44 321 ASP A C 1
ATOM 2479 O O . ASP A 1 321 ? 20.75 16.203 -5.262 1 94.44 321 ASP A O 1
ATOM 2483 N N . LYS A 1 322 ? 20.141 17.406 -7.027 1 95.31 322 LYS A N 1
ATOM 2484 C CA . LYS A 1 322 ? 18.906 16.688 -7.332 1 95.31 322 LYS A CA 1
ATOM 2485 C C . LYS A 1 322 ? 17.969 16.672 -6.125 1 95.31 322 LYS A C 1
ATOM 2487 O O . LYS A 1 322 ? 17.484 15.609 -5.73 1 95.31 322 LYS A O 1
ATOM 2492 N N . LEU A 1 323 ? 17.734 17.844 -5.582 1 97.06 323 LEU A N 1
ATOM 2493 C CA . LEU A 1 323 ? 16.938 17.953 -4.371 1 97.06 323 LEU A CA 1
ATOM 2494 C C . LEU A 1 323 ? 15.75 18.891 -4.586 1 97.06 323 LEU A C 1
ATOM 2496 O O . LEU A 1 323 ? 15.891 19.938 -5.227 1 97.06 323 LEU A O 1
ATOM 2500 N N . ILE A 1 324 ? 14.641 18.5 -4.129 1 98.06 324 ILE A N 1
ATOM 2501 C CA . ILE A 1 324 ? 13.477 19.359 -3.934 1 98.06 324 ILE A CA 1
ATOM 2502 C C . ILE A 1 324 ? 12.938 19.188 -2.518 1 98.06 324 ILE A C 1
ATOM 2504 O O . ILE A 1 324 ? 12.875 18.062 -2.004 1 98.06 324 ILE A O 1
ATOM 2508 N N . ALA A 1 325 ? 12.602 20.219 -1.886 1 98.31 325 ALA A N 1
ATOM 2509 C CA . ALA A 1 325 ? 11.984 20.141 -0.56 1 98.31 325 ALA A CA 1
ATOM 2510 C C . ALA A 1 325 ? 10.914 21.219 -0.395 1 98.31 325 ALA A C 1
ATOM 2512 O O . ALA A 1 325 ? 11.102 22.359 -0.807 1 98.31 325 ALA A O 1
ATOM 2513 N N . THR A 1 326 ? 9.805 20.828 0.13 1 98 326 THR A N 1
ATOM 2514 C CA . THR A 1 326 ? 8.711 21.781 0.34 1 98 326 THR A CA 1
ATOM 2515 C C . THR A 1 326 ? 8.141 21.641 1.752 1 98 326 THR A C 1
ATOM 2517 O O . THR A 1 326 ? 7.875 20.531 2.217 1 98 326 THR A O 1
ATOM 2520 N N . ALA A 1 327 ? 7.984 22.781 2.432 1 96.69 327 ALA A N 1
ATOM 2521 C CA . ALA A 1 327 ? 7.332 22.797 3.738 1 96.69 327 ALA A CA 1
ATOM 2522 C C . ALA A 1 327 ? 5.844 22.484 3.613 1 96.69 327 ALA A C 1
ATOM 2524 O O . ALA A 1 327 ? 5.242 21.922 4.535 1 96.69 327 ALA A O 1
ATOM 2525 N N . PHE A 1 328 ? 5.332 22.875 2.496 1 95.19 328 PHE A N 1
ATOM 2526 C CA . PHE A 1 328 ? 3.912 22.688 2.221 1 95.19 328 PHE A CA 1
ATOM 2527 C C . PHE A 1 328 ? 3.67 21.375 1.5 1 95.19 328 PHE A C 1
ATOM 2529 O O . PHE A 1 328 ? 4.605 20.766 0.968 1 95.19 328 PHE A O 1
ATOM 2536 N N . ASN A 1 329 ? 2.428 20.875 1.586 1 94.75 329 ASN A N 1
ATOM 2537 C CA . ASN A 1 329 ? 2.012 19.688 0.871 1 94.75 329 ASN A CA 1
ATOM 2538 C C . ASN A 1 329 ? 1.602 20 -0.564 1 94.75 329 ASN A C 1
ATOM 2540 O O . ASN A 1 329 ? 0.537 20.578 -0.798 1 94.75 329 ASN A O 1
ATOM 2544 N N . PRO A 1 330 ? 2.318 19.547 -1.5 1 94.44 330 PRO A N 1
ATOM 2545 C CA . PRO A 1 330 ? 1.988 19.875 -2.889 1 94.44 330 PRO A CA 1
ATOM 2546 C C . PRO A 1 330 ? 0.633 19.312 -3.322 1 94.44 330 PRO A C 1
ATOM 2548 O O . PRO A 1 330 ? -0.048 19.922 -4.152 1 94.44 330 PRO A O 1
ATOM 2551 N N . GLU A 1 331 ? 0.269 18.188 -2.752 1 89.5 331 GLU A N 1
ATOM 2552 C CA . GLU A 1 331 ? -0.967 17.516 -3.131 1 89.5 331 GLU A CA 1
ATOM 2553 C C . GLU A 1 331 ? -2.18 18.172 -2.48 1 89.5 331 GLU A C 1
ATOM 2555 O O . GLU A 1 331 ? -3.32 17.906 -2.873 1 89.5 331 GLU A O 1
ATOM 2560 N N . GLY A 1 332 ? -1.863 19 -1.475 1 83 332 GLY A N 1
ATOM 2561 C CA . GLY A 1 332 ? -2.971 19.562 -0.724 1 83 332 GLY A CA 1
ATOM 2562 C C . GLY A 1 332 ? -3.742 18.531 0.078 1 83 332 GLY A C 1
ATOM 2563 O O . GLY A 1 332 ? -3.154 17.781 0.856 1 83 332 GLY A O 1
ATOM 2564 N N . ALA A 1 333 ? -5.082 18.516 0.052 1 77.38 333 ALA A N 1
ATOM 2565 C CA . ALA A 1 333 ? -6.004 17.578 0.684 1 77.38 333 ALA A CA 1
ATOM 2566 C C . ALA A 1 333 ? -5.898 17.641 2.205 1 77.38 333 ALA A C 1
ATOM 2568 O O . ALA A 1 333 ? -5.27 16.781 2.824 1 77.38 333 ALA A O 1
ATOM 2569 N N . PRO A 1 334 ? -6.535 18.562 2.83 1 77.56 334 PRO A N 1
ATOM 2570 C CA . PRO A 1 334 ? -7.359 19.531 2.098 1 77.56 334 PRO A CA 1
ATOM 2571 C C . PRO A 1 334 ? -6.539 20.656 1.48 1 77.56 334 PRO A C 1
ATOM 2573 O O . PRO A 1 334 ? -5.324 20.734 1.689 1 77.56 334 PRO A O 1
ATOM 2576 N N . GLY A 1 335 ? -7.215 21.438 0.631 1 75 335 GLY A N 1
ATOM 2577 C CA . GLY A 1 335 ? -6.516 22.562 0.019 1 75 335 GLY A CA 1
ATOM 2578 C C . GLY A 1 335 ? -6.531 22.516 -1.497 1 75 335 GLY A C 1
ATOM 2579 O O . GLY A 1 335 ? -7.266 21.734 -2.094 1 75 335 GLY A O 1
ATOM 2580 N N . THR A 1 336 ? -5.637 23.391 -2 1 77.88 336 THR A N 1
ATOM 2581 C CA . THR A 1 336 ? -5.625 23.531 -3.451 1 77.88 336 THR A CA 1
ATOM 2582 C C . THR A 1 336 ? -4.527 22.672 -4.07 1 77.88 336 THR A C 1
ATOM 2584 O O . THR A 1 336 ? -3.666 22.141 -3.361 1 77.88 336 THR A O 1
ATOM 2587 N N . ASN A 1 337 ? -4.648 22.5 -5.363 1 83.88 337 ASN A N 1
ATOM 2588 C CA . ASN A 1 337 ? -3.654 21.75 -6.113 1 83.88 337 ASN A CA 1
ATOM 2589 C C . ASN A 1 337 ? -2.654 22.672 -6.809 1 83.88 337 ASN A C 1
ATOM 2591 O O . ASN A 1 337 ? -2.002 22.266 -7.773 1 83.88 337 ASN A O 1
ATOM 2595 N N . ASP A 1 338 ? -2.457 23.828 -6.25 1 87.38 338 ASP A N 1
ATOM 2596 C CA . ASP A 1 338 ? -1.611 24.844 -6.883 1 87.38 338 ASP A CA 1
ATOM 2597 C C . ASP A 1 338 ? -0.171 24.344 -7.008 1 87.38 338 ASP A C 1
ATOM 2599 O O . ASP A 1 338 ? 0.532 24.703 -7.957 1 87.38 338 ASP A O 1
ATOM 2603 N N . ALA A 1 339 ? 0.226 23.547 -6.102 1 92 339 ALA A N 1
ATOM 2604 C CA . ALA A 1 339 ? 1.635 23.172 -6.027 1 92 339 ALA A CA 1
ATOM 2605 C C . ALA A 1 339 ? 1.853 21.766 -6.57 1 92 339 ALA A C 1
ATOM 2607 O O . ALA A 1 339 ? 2.926 21.172 -6.391 1 92 339 ALA A O 1
ATOM 2608 N N . ASP A 1 340 ? 0.905 21.219 -7.25 1 92.62 340 ASP A N 1
ATOM 2609 C CA . ASP A 1 340 ? 0.954 19.844 -7.742 1 92.62 340 ASP A CA 1
ATOM 2610 C C . ASP A 1 340 ? 2.133 19.641 -8.688 1 92.62 340 ASP A C 1
ATOM 2612 O O . ASP A 1 340 ? 2.645 18.531 -8.828 1 92.62 340 ASP A O 1
ATOM 2616 N N . GLU A 1 341 ? 2.557 20.703 -9.305 1 93.19 341 GLU A N 1
ATOM 2617 C CA . GLU A 1 341 ? 3.625 20.641 -10.297 1 93.19 341 GLU A CA 1
ATOM 2618 C C . GLU A 1 341 ? 4.945 20.219 -9.656 1 93.19 341 GLU A C 1
ATOM 2620 O O . GLU A 1 341 ? 5.875 19.812 -10.359 1 93.19 341 GLU A O 1
ATOM 2625 N N . ILE A 1 342 ? 5.07 20.328 -8.367 1 96.31 342 ILE A N 1
ATOM 2626 C CA . ILE A 1 342 ? 6.262 19.906 -7.648 1 96.31 342 ILE A CA 1
ATOM 2627 C C . ILE A 1 342 ? 6.559 18.438 -7.973 1 96.31 342 ILE A C 1
ATOM 2629 O O . ILE A 1 342 ? 7.719 18.047 -8.125 1 96.31 342 ILE A O 1
ATOM 2633 N N . PHE A 1 343 ? 5.516 17.625 -8.07 1 97.38 343 PHE A N 1
ATOM 2634 C CA . PHE A 1 343 ? 5.699 16.219 -8.398 1 97.38 343 PHE A CA 1
ATOM 2635 C C . PHE A 1 343 ? 6.246 16.062 -9.812 1 97.38 343 PHE A C 1
ATOM 2637 O O . PHE A 1 343 ? 7.07 15.172 -10.07 1 97.38 343 PHE A O 1
ATOM 2644 N N . ASP A 1 344 ? 5.789 16.906 -10.703 1 96.12 344 ASP A N 1
ATOM 2645 C CA . ASP A 1 344 ? 6.277 16.875 -12.078 1 96.12 344 ASP A CA 1
ATOM 2646 C C . ASP A 1 344 ? 7.762 17.219 -12.148 1 96.12 344 ASP A C 1
ATOM 2648 O O . ASP A 1 344 ? 8.523 16.578 -12.875 1 96.12 344 ASP A O 1
ATOM 2652 N N . TYR A 1 345 ? 8.141 18.219 -11.391 1 94.88 345 TYR A N 1
ATOM 2653 C CA . TYR A 1 345 ? 9.547 18.609 -11.336 1 94.88 345 TYR A CA 1
ATOM 2654 C C . TYR A 1 345 ? 10.398 17.453 -10.805 1 94.88 345 TYR A C 1
ATOM 2656 O O . TYR A 1 345 ? 11.469 17.172 -11.344 1 94.88 345 TYR A O 1
ATOM 2664 N N . PHE A 1 346 ? 9.93 16.875 -9.82 1 97.56 346 PHE A N 1
ATOM 2665 C CA . PHE A 1 346 ? 10.625 15.75 -9.211 1 97.56 346 PHE A CA 1
ATOM 2666 C C . PHE A 1 346 ? 10.836 14.633 -10.227 1 97.56 346 PHE A C 1
ATOM 2668 O O . PHE A 1 346 ? 11.938 14.109 -10.375 1 97.56 346 PHE A O 1
ATOM 2675 N N . LEU A 1 347 ? 9.766 14.266 -10.953 1 96.31 347 LEU A N 1
ATOM 2676 C CA . LEU A 1 347 ? 9.836 13.188 -11.93 1 96.31 347 LEU A CA 1
ATOM 2677 C C . LEU A 1 347 ? 10.75 13.57 -13.094 1 96.31 347 LEU A C 1
ATOM 2679 O O . LEU A 1 347 ? 11.453 12.711 -13.641 1 96.31 347 LEU A O 1
ATOM 2683 N N . GLN A 1 348 ? 10.781 14.828 -13.422 1 94.19 348 GLN A N 1
ATOM 2684 C CA . GLN A 1 348 ? 11.664 15.312 -14.477 1 94.19 348 GLN A CA 1
ATOM 2685 C C . GLN A 1 348 ? 13.133 15.125 -14.102 1 94.19 348 GLN A C 1
ATOM 2687 O O . GLN A 1 348 ? 13.977 14.867 -14.961 1 94.19 348 GLN A O 1
ATOM 2692 N N . MET A 1 349 ? 13.445 15.219 -12.859 1 94.5 349 MET A N 1
ATOM 2693 C CA . MET A 1 349 ? 14.812 15.078 -12.375 1 94.5 349 MET A CA 1
ATOM 2694 C C . MET A 1 349 ? 15.281 13.633 -12.484 1 94.5 349 MET A C 1
ATOM 2696 O O . MET A 1 349 ? 16.484 13.359 -12.422 1 94.5 349 MET A O 1
ATOM 2700 N N . MET A 1 350 ? 14.406 12.727 -12.578 1 91.19 350 MET A N 1
ATOM 2701 C CA . MET A 1 350 ? 14.742 11.305 -12.711 1 91.19 350 MET A CA 1
ATOM 2702 C C . MET A 1 350 ? 15.078 10.961 -14.156 1 91.19 350 MET A C 1
ATOM 2704 O O . MET A 1 350 ? 15.641 9.898 -14.43 1 91.19 350 MET A O 1
ATOM 2708 N N . GLY A 1 351 ? 14.961 11.852 -15.141 1 80.12 351 GLY A N 1
ATOM 2709 C CA . GLY A 1 351 ? 15.281 11.648 -16.547 1 80.12 351 GLY A CA 1
ATOM 2710 C C . GLY A 1 351 ? 14.07 11.344 -17.391 1 80.12 351 GLY A C 1
ATOM 2711 O O . GLY A 1 351 ? 13.016 10.961 -16.875 1 80.12 351 GLY A O 1
ATOM 2712 N N . MET B 1 1 ? 30.141 -23.891 -7.242 1 79.56 1 MET B N 1
ATOM 2713 C CA . MET B 1 1 ? 30.297 -25 -6.312 1 79.56 1 MET B CA 1
ATOM 2714 C C . MET B 1 1 ? 29.25 -26.078 -6.574 1 79.56 1 MET B C 1
ATOM 2716 O O . MET B 1 1 ? 28.125 -25.781 -6.98 1 79.56 1 MET B O 1
ATOM 2720 N N . LYS B 1 2 ? 29.688 -27.281 -6.457 1 93.5 2 LYS B N 1
ATOM 2721 C CA . LYS B 1 2 ? 28.797 -28.406 -6.707 1 93.5 2 LYS B CA 1
ATOM 2722 C C . LYS B 1 2 ? 27.719 -28.516 -5.633 1 93.5 2 LYS B C 1
ATOM 2724 O O . LYS B 1 2 ? 28.016 -28.422 -4.438 1 93.5 2 LYS B O 1
ATOM 2729 N N . ARG B 1 3 ? 26.453 -28.547 -6.062 1 95.5 3 ARG B N 1
ATOM 2730 C CA . ARG B 1 3 ? 25.312 -28.734 -5.168 1 95.5 3 ARG B CA 1
ATOM 2731 C C . ARG B 1 3 ? 24.328 -29.75 -5.727 1 95.5 3 ARG B C 1
ATOM 2733 O O . ARG B 1 3 ? 24.469 -30.203 -6.867 1 95.5 3 ARG B O 1
ATOM 2740 N N . TYR B 1 4 ? 23.406 -30.188 -4.867 1 96.06 4 TYR B N 1
ATOM 2741 C CA . TYR B 1 4 ? 22.5 -31.266 -5.258 1 96.06 4 TYR B CA 1
ATOM 2742 C C . TYR B 1 4 ? 21.047 -30.891 -4.965 1 96.06 4 TYR B C 1
ATOM 2744 O O . TYR B 1 4 ? 20.766 -30.281 -3.934 1 96.06 4 TYR B O 1
ATOM 2752 N N . LEU B 1 5 ? 20.219 -31.25 -5.879 1 96.44 5 LEU B N 1
ATOM 2753 C CA . LEU B 1 5 ? 18.781 -31.344 -5.609 1 96.44 5 LEU B CA 1
ATOM 2754 C C . LEU B 1 5 ? 18.391 -32.75 -5.195 1 96.44 5 LEU B C 1
ATOM 2756 O O . LEU B 1 5 ? 18.562 -33.688 -5.969 1 96.44 5 LEU B O 1
ATOM 2760 N N . ILE B 1 6 ? 17.938 -32.875 -4.023 1 94.62 6 ILE B N 1
ATOM 2761 C CA . ILE B 1 6 ? 17.547 -34.188 -3.523 1 94.62 6 ILE B CA 1
ATOM 2762 C C . ILE B 1 6 ? 16.031 -34.25 -3.373 1 94.62 6 ILE B C 1
ATOM 2764 O O . ILE B 1 6 ? 15.398 -33.281 -2.914 1 94.62 6 ILE B O 1
ATOM 2768 N N . LEU B 1 7 ? 15.484 -35.375 -3.797 1 93.25 7 LEU B N 1
ATOM 2769 C CA . LEU B 1 7 ? 14.047 -35.562 -3.693 1 93.25 7 LEU B CA 1
ATOM 2770 C C . LEU B 1 7 ? 13.711 -36.562 -2.574 1 93.25 7 LEU B C 1
ATOM 2772 O O . LEU B 1 7 ? 14.531 -37.406 -2.234 1 93.25 7 LEU B O 1
ATOM 2776 N N . GLU B 1 8 ? 12.547 -36.438 -2.045 1 91.56 8 GLU B N 1
ATOM 2777 C CA . GLU B 1 8 ? 12.125 -37.281 -0.946 1 91.56 8 GLU B CA 1
ATOM 2778 C C . GLU B 1 8 ? 12.07 -38.75 -1.385 1 91.56 8 GLU B C 1
ATOM 2780 O O . GLU B 1 8 ? 12.148 -39.656 -0.553 1 91.56 8 GLU B O 1
ATOM 2785 N N . ASP B 1 9 ? 11.938 -39.031 -2.664 1 87.56 9 ASP B N 1
ATOM 2786 C CA . ASP B 1 9 ? 11.828 -40.406 -3.162 1 87.56 9 ASP B CA 1
ATOM 2787 C C . ASP B 1 9 ? 13.203 -41.031 -3.293 1 87.56 9 ASP B C 1
ATOM 2789 O O . ASP B 1 9 ? 13.32 -42.188 -3.723 1 87.56 9 ASP B O 1
ATOM 2793 N N . GLY B 1 10 ? 14.195 -40.25 -2.988 1 87.62 10 GLY B N 1
ATOM 2794 C CA . GLY B 1 10 ? 15.539 -40.781 -2.998 1 87.62 10 GLY B CA 1
ATOM 2795 C C . GLY B 1 10 ? 16.344 -40.375 -4.211 1 87.62 10 GLY B C 1
ATOM 2796 O O . GLY B 1 10 ? 17.562 -40.594 -4.258 1 87.62 10 GLY B O 1
ATOM 2797 N N . SER B 1 11 ? 15.789 -39.75 -5.129 1 89.88 11 SER B N 1
ATOM 2798 C CA . SER B 1 11 ? 16.5 -39.312 -6.316 1 89.88 11 SER B CA 1
ATOM 2799 C C . SER B 1 11 ? 17.375 -38.094 -5.996 1 89.88 11 SER B C 1
ATOM 2801 O O . SER B 1 11 ? 17.078 -37.344 -5.07 1 89.88 11 SER B O 1
ATOM 2803 N N . SER B 1 12 ? 18.391 -38 -6.734 1 93.12 12 SER B N 1
ATOM 2804 C CA . SER B 1 12 ? 19.312 -36.906 -6.578 1 93.12 12 SER B CA 1
ATOM 2805 C C . SER B 1 12 ? 19.781 -36.375 -7.934 1 93.12 12 SER B C 1
ATOM 2807 O O . SER B 1 12 ? 20.031 -37.125 -8.852 1 93.12 12 SER B O 1
ATOM 2809 N N . PHE B 1 13 ? 19.859 -35.094 -8.062 1 95.06 13 PHE B N 1
ATOM 2810 C CA . PHE B 1 13 ? 20.297 -34.438 -9.281 1 95.06 13 PHE B CA 1
ATOM 2811 C C . PHE B 1 13 ? 21.438 -33.469 -8.992 1 95.06 13 PHE B C 1
ATOM 2813 O O . PHE B 1 13 ? 21.25 -32.469 -8.305 1 95.06 13 PHE B O 1
ATOM 2820 N N . PRO B 1 14 ? 22.594 -33.719 -9.484 1 95.56 14 PRO B N 1
ATOM 2821 C CA . PRO B 1 14 ? 23.734 -32.812 -9.281 1 95.56 14 PRO B CA 1
ATOM 2822 C C . PRO B 1 14 ? 23.672 -31.594 -10.188 1 95.56 14 PRO B C 1
ATOM 2824 O O . PRO B 1 14 ? 23.125 -31.656 -11.289 1 95.56 14 PRO B O 1
ATOM 2827 N N . GLY B 1 15 ? 24.203 -30.516 -9.711 1 96.12 15 GLY B N 1
ATOM 2828 C CA . GLY B 1 15 ? 24.375 -29.281 -10.484 1 96.12 15 GLY B CA 1
ATOM 2829 C C . GLY B 1 15 ? 25.375 -28.328 -9.875 1 96.12 15 GLY B C 1
ATOM 2830 O O . GLY B 1 15 ? 26.188 -28.719 -9.031 1 96.12 15 GLY B O 1
ATOM 2831 N N . GLU B 1 16 ? 25.391 -27.188 -10.469 1 96.44 16 GLU B N 1
ATOM 2832 C CA . GLU B 1 16 ? 26.25 -26.109 -9.961 1 96.44 16 GLU B CA 1
ATOM 2833 C C . GLU B 1 16 ? 25.438 -25.078 -9.188 1 96.44 16 GLU B C 1
ATOM 2835 O O . GLU B 1 16 ? 24.406 -24.609 -9.664 1 96.44 16 GLU B O 1
ATOM 2840 N N . GLY B 1 17 ? 25.969 -24.781 -8.031 1 95.56 17 GLY B N 1
ATOM 2841 C CA . GLY B 1 17 ? 25.266 -23.844 -7.176 1 95.56 17 GLY B CA 1
ATOM 2842 C C . GLY B 1 17 ? 25.484 -22.391 -7.566 1 95.56 17 GLY B C 1
ATOM 2843 O O . GLY B 1 17 ? 26.578 -22.016 -7.988 1 95.56 17 GLY B O 1
ATOM 2844 N N . ILE B 1 18 ? 24.484 -21.609 -7.398 1 94.25 18 ILE B N 1
ATOM 2845 C CA . ILE B 1 18 ? 24.531 -20.172 -7.562 1 94.25 18 ILE B CA 1
ATOM 2846 C C . ILE B 1 18 ? 23.531 -19.5 -6.625 1 94.25 18 ILE B C 1
ATOM 2848 O O . ILE B 1 18 ? 22.656 -20.188 -6.07 1 94.25 18 ILE B O 1
ATOM 2852 N N . GLY B 1 19 ? 23.641 -18.172 -6.328 1 94.56 19 GLY B N 1
ATOM 2853 C CA . GLY B 1 19 ? 22.781 -17.5 -5.367 1 94.56 19 GLY B CA 1
ATOM 2854 C C . GLY B 1 19 ? 23.188 -17.75 -3.926 1 94.56 19 GLY B C 1
ATOM 2855 O O . GLY B 1 19 ? 24.375 -17.734 -3.605 1 94.56 19 GLY B O 1
ATOM 2856 N N . ALA B 1 20 ? 22.219 -17.906 -3.104 1 95.56 20 ALA B N 1
ATOM 2857 C CA . ALA B 1 20 ? 22.484 -18.094 -1.682 1 95.56 20 ALA B CA 1
ATOM 2858 C C . ALA B 1 20 ? 23.062 -19.484 -1.408 1 95.56 20 ALA B C 1
ATOM 2860 O O . ALA B 1 20 ? 22.641 -20.469 -2.031 1 95.56 20 ALA B O 1
ATOM 2861 N N . SER B 1 21 ? 23.953 -19.578 -0.459 1 93.44 21 SER B N 1
ATOM 2862 C CA . SER B 1 21 ? 24.578 -20.844 -0.083 1 93.44 21 SER B CA 1
ATOM 2863 C C . SER B 1 21 ? 23.891 -21.453 1.138 1 93.44 21 SER B C 1
ATOM 2865 O O . SER B 1 21 ? 24.547 -21.672 2.166 1 93.44 21 SER B O 1
ATOM 2867 N N . ILE B 1 22 ? 22.672 -21.641 1.022 1 94.69 22 ILE B N 1
ATOM 2868 C CA . ILE B 1 22 ? 21.938 -22.188 2.146 1 94.69 22 ILE B CA 1
ATOM 2869 C C . ILE B 1 22 ? 21.234 -23.469 1.715 1 94.69 22 ILE B C 1
ATOM 2871 O O . ILE B 1 22 ? 21.062 -23.719 0.519 1 94.69 22 ILE B O 1
ATOM 2875 N N . ILE B 1 23 ? 20.953 -24.297 2.734 1 94.12 23 ILE B N 1
ATOM 2876 C CA . ILE B 1 23 ? 20.078 -25.438 2.527 1 94.12 23 ILE B CA 1
ATOM 2877 C C . ILE B 1 23 ? 18.609 -25 2.58 1 94.12 23 ILE B C 1
ATOM 2879 O O . ILE B 1 23 ? 18.234 -24.203 3.443 1 94.12 23 ILE B O 1
ATOM 2883 N N . SER B 1 24 ? 17.875 -25.422 1.604 1 95.38 24 SER B N 1
ATOM 2884 C CA . SER B 1 24 ? 16.484 -25.031 1.521 1 95.38 24 SER B CA 1
ATOM 2885 C C . SER B 1 24 ? 15.609 -26.188 1.054 1 95.38 24 SER B C 1
ATOM 2887 O O . SER B 1 24 ? 16.016 -26.969 0.188 1 95.38 24 SER B O 1
ATOM 2889 N N . THR B 1 25 ? 14.453 -26.297 1.677 1 95.75 25 THR B N 1
ATOM 2890 C CA . THR B 1 25 ? 13.523 -27.375 1.354 1 95.75 25 THR B CA 1
ATOM 2891 C C . THR B 1 25 ? 12.156 -26.797 0.974 1 95.75 25 THR B C 1
ATOM 2893 O O . THR B 1 25 ? 11.688 -25.828 1.581 1 95.75 25 THR B O 1
ATOM 2896 N N . GLY B 1 26 ? 11.578 -27.391 -0.061 1 94.69 26 GLY B N 1
ATOM 2897 C CA . GLY B 1 26 ? 10.258 -26.984 -0.515 1 94.69 26 GLY B CA 1
ATOM 2898 C C . GLY B 1 26 ? 9.609 -28.016 -1.435 1 94.69 26 GLY B C 1
ATOM 2899 O O . GLY B 1 26 ? 10.148 -29.109 -1.635 1 94.69 26 GLY B O 1
ATOM 2900 N N . GLU B 1 27 ? 8.461 -27.688 -1.835 1 92.19 27 GLU B N 1
ATOM 2901 C CA . GLU B 1 27 ? 7.773 -28.5 -2.826 1 92.19 27 GLU B CA 1
ATOM 2902 C C . GLU B 1 27 ? 8.266 -28.203 -4.238 1 92.19 27 GLU B C 1
ATOM 2904 O O . GLU B 1 27 ? 8.367 -27.031 -4.621 1 92.19 27 GLU B O 1
ATOM 2909 N N . LEU B 1 28 ? 8.516 -29.25 -4.953 1 92 28 LEU B N 1
ATOM 2910 C CA . LEU B 1 28 ? 8.961 -29.031 -6.324 1 92 28 LEU B CA 1
ATOM 2911 C C . LEU B 1 28 ? 7.797 -28.625 -7.223 1 92 28 LEU B C 1
ATOM 2913 O O . LEU B 1 28 ? 6.715 -29.219 -7.141 1 92 28 LEU B O 1
ATOM 2917 N N . ALA B 1 29 ? 8.031 -27.578 -8.016 1 90 29 ALA B N 1
ATOM 2918 C CA . ALA B 1 29 ? 7.008 -27.125 -8.961 1 90 29 ALA B CA 1
ATOM 2919 C C . ALA B 1 29 ? 7.625 -26.797 -10.312 1 90 29 ALA B C 1
ATOM 2921 O O . ALA B 1 29 ? 8.664 -26.141 -10.383 1 90 29 ALA B O 1
ATOM 2922 N N . ILE B 1 30 ? 6.957 -27.281 -11.305 1 88.75 30 ILE B N 1
ATOM 2923 C CA . ILE B 1 30 ? 7.438 -27 -12.656 1 88.75 30 ILE B CA 1
ATOM 2924 C C . ILE B 1 30 ? 6.992 -25.594 -13.078 1 88.75 30 ILE B C 1
ATOM 2926 O O . ILE B 1 30 ? 5.836 -25.219 -12.891 1 88.75 30 ILE B O 1
ATOM 2930 N N . GLN B 1 31 ? 7.93 -24.781 -13.516 1 88.06 31 GLN B N 1
ATOM 2931 C CA . GLN B 1 31 ? 7.648 -23.469 -14.086 1 88.06 31 GLN B CA 1
ATOM 2932 C C . GLN B 1 31 ? 7.887 -23.453 -15.594 1 88.06 31 GLN B C 1
ATOM 2934 O O . GLN B 1 31 ? 9.031 -23.5 -16.047 1 88.06 31 GLN B O 1
ATOM 2939 N N . THR B 1 32 ? 6.848 -23.266 -16.328 1 78.31 32 THR B N 1
ATOM 2940 C CA . THR B 1 32 ? 6.93 -23.422 -17.781 1 78.31 32 THR B CA 1
ATOM 2941 C C . THR B 1 32 ? 7.184 -22.078 -18.453 1 78.31 32 THR B C 1
ATOM 2943 O O . THR B 1 32 ? 7.344 -22.016 -19.672 1 78.31 32 THR B O 1
ATOM 2946 N N . ALA B 1 33 ? 7.227 -21.031 -17.719 1 74.62 33 ALA B N 1
ATOM 2947 C CA . ALA B 1 33 ? 7.383 -19.719 -18.328 1 74.62 33 ALA B CA 1
ATOM 2948 C C . ALA B 1 33 ? 8.734 -19.594 -19.031 1 74.62 33 ALA B C 1
ATOM 2950 O O . ALA B 1 33 ? 9.773 -19.875 -18.438 1 74.62 33 ALA B O 1
ATOM 2951 N N . ASN B 1 34 ? 8.672 -19.219 -20.312 1 70.88 34 ASN B N 1
ATOM 2952 C CA . ASN B 1 34 ? 9.883 -18.969 -21.078 1 70.88 34 ASN B CA 1
ATOM 2953 C C . ASN B 1 34 ? 10.383 -17.531 -20.891 1 70.88 34 ASN B C 1
ATOM 2955 O O . ASN B 1 34 ? 11.484 -17.203 -21.328 1 70.88 34 ASN B O 1
ATOM 2959 N N . PHE B 1 35 ? 9.531 -16.766 -20.328 1 75.81 35 PHE B N 1
ATOM 2960 C CA . PHE B 1 35 ? 9.867 -15.383 -20 1 75.81 35 PHE B CA 1
ATOM 2961 C C . PHE B 1 35 ? 9.281 -15 -18.641 1 75.81 35 PHE B C 1
ATOM 2963 O O . PHE B 1 35 ? 8.398 -15.68 -18.125 1 75.81 35 PHE B O 1
ATOM 2970 N N . GLY B 1 36 ? 9.852 -14.008 -18.031 1 85.5 36 GLY B N 1
ATOM 2971 C CA . GLY B 1 36 ? 9.297 -13.477 -16.797 1 85.5 36 GLY B CA 1
ATOM 2972 C C . GLY B 1 36 ? 9.727 -14.258 -15.57 1 85.5 36 GLY B C 1
ATOM 2973 O O . GLY B 1 36 ? 8.93 -14.453 -14.648 1 85.5 36 GLY B O 1
ATOM 2974 N N . TYR B 1 37 ? 10.93 -14.75 -15.664 1 87.38 37 TYR B N 1
ATOM 2975 C CA . TYR B 1 37 ? 11.422 -15.508 -14.523 1 87.38 37 TYR B CA 1
ATOM 2976 C C . TYR B 1 37 ? 11.398 -14.664 -13.25 1 87.38 37 TYR B C 1
ATOM 2978 O O . TYR B 1 37 ? 11.156 -15.18 -12.156 1 87.38 37 TYR B O 1
ATOM 2986 N N . GLN B 1 38 ? 11.641 -13.406 -13.359 1 88.25 38 GLN B N 1
ATOM 2987 C CA . GLN B 1 38 ? 11.586 -12.547 -12.18 1 88.25 38 GLN B CA 1
ATOM 2988 C C . GLN B 1 38 ? 10.18 -12.523 -11.578 1 88.25 38 GLN B C 1
ATOM 2990 O O . GLN B 1 38 ? 10.023 -12.602 -10.359 1 88.25 38 GLN B O 1
ATOM 2995 N N . GLU B 1 39 ? 9.227 -12.375 -12.453 1 90.5 39 GLU B N 1
ATOM 2996 C CA . GLU B 1 39 ? 7.836 -12.406 -11.992 1 90.5 39 GLU B CA 1
ATOM 2997 C C . GLU B 1 39 ? 7.516 -13.719 -11.297 1 90.5 39 GLU B C 1
ATOM 2999 O O . GLU B 1 39 ? 6.879 -13.727 -10.242 1 90.5 39 GLU B O 1
ATOM 3004 N N . ALA B 1 40 ? 7.973 -14.742 -11.844 1 90 40 ALA B N 1
ATOM 3005 C CA . ALA B 1 40 ? 7.738 -16.047 -11.258 1 90 40 ALA B CA 1
ATOM 3006 C C . ALA B 1 40 ? 8.438 -16.172 -9.906 1 90 40 ALA B C 1
ATOM 3008 O O . ALA B 1 40 ? 7.852 -16.688 -8.945 1 90 40 ALA B O 1
ATOM 3009 N N . LEU B 1 41 ? 9.641 -15.672 -9.812 1 91.88 41 LEU B N 1
ATOM 3010 C CA . LEU B 1 41 ? 10.438 -15.742 -8.594 1 91.88 41 LEU B CA 1
ATOM 3011 C C . LEU B 1 41 ? 9.797 -14.922 -7.477 1 91.88 41 LEU B C 1
ATOM 3013 O O . LEU B 1 41 ? 9.898 -15.273 -6.301 1 91.88 41 LEU B O 1
ATOM 3017 N N . THR B 1 42 ? 9.156 -13.883 -7.887 1 93.12 42 THR B N 1
ATOM 3018 C CA . THR B 1 42 ? 8.648 -12.953 -6.887 1 93.12 42 THR B CA 1
ATOM 3019 C C . THR B 1 42 ? 7.141 -13.109 -6.715 1 93.12 42 THR B C 1
ATOM 3021 O O . THR B 1 42 ? 6.512 -12.352 -5.969 1 93.12 42 THR B O 1
ATOM 3024 N N . ASP B 1 43 ? 6.551 -14.094 -7.379 1 93.25 43 ASP B N 1
ATOM 3025 C CA . ASP B 1 43 ? 5.133 -14.414 -7.254 1 93.25 43 ASP B CA 1
ATOM 3026 C C . ASP B 1 43 ? 4.832 -15.078 -5.914 1 93.25 43 ASP B C 1
ATOM 3028 O O . ASP B 1 43 ? 5.293 -16.188 -5.656 1 93.25 43 ASP B O 1
ATOM 3032 N N . PRO B 1 44 ? 3.963 -14.438 -5.105 1 94.75 44 PRO B N 1
ATOM 3033 C CA . PRO B 1 44 ? 3.693 -15.016 -3.785 1 94.75 44 PRO B CA 1
ATOM 3034 C C . PRO B 1 44 ? 3.018 -16.375 -3.863 1 94.75 44 PRO B C 1
ATOM 3036 O O . PRO B 1 44 ? 3.082 -17.156 -2.91 1 94.75 44 PRO B O 1
ATOM 3039 N N . THR B 1 45 ? 2.385 -16.672 -4.953 1 92.81 45 THR B N 1
ATOM 3040 C CA . THR B 1 45 ? 1.708 -17.953 -5.105 1 92.81 45 THR B CA 1
ATOM 3041 C C . THR B 1 45 ? 2.713 -19.094 -5.078 1 92.81 45 THR B C 1
ATOM 3043 O O . THR B 1 45 ? 2.336 -20.266 -4.887 1 92.81 45 THR B O 1
ATOM 3046 N N . ASN B 1 46 ? 3.955 -18.797 -5.234 1 92.38 46 ASN B N 1
ATOM 3047 C CA . ASN B 1 46 ? 4.996 -19.812 -5.277 1 92.38 46 ASN B CA 1
ATOM 3048 C C . ASN B 1 46 ? 5.676 -19.969 -3.92 1 92.38 46 ASN B C 1
ATOM 3050 O O . ASN B 1 46 ? 6.75 -20.578 -3.826 1 92.38 46 ASN B O 1
ATOM 3054 N N . ALA B 1 47 ? 5.031 -19.453 -2.951 1 93.5 47 ALA B N 1
ATOM 3055 C CA . ALA B 1 47 ? 5.57 -19.594 -1.603 1 93.5 47 ALA B CA 1
ATOM 3056 C C . ALA B 1 47 ? 5.777 -21.078 -1.254 1 93.5 47 ALA B C 1
ATOM 3058 O O . ALA B 1 47 ? 4.871 -21.891 -1.423 1 93.5 47 ALA B O 1
ATOM 3059 N N . GLY B 1 48 ? 7.023 -21.375 -0.791 1 92.88 48 GLY B N 1
ATOM 3060 C CA . GLY B 1 48 ? 7.336 -22.719 -0.335 1 92.88 48 GLY B CA 1
ATOM 3061 C C . GLY B 1 48 ? 7.754 -23.641 -1.459 1 92.88 48 GLY B C 1
ATOM 3062 O O . GLY B 1 48 ? 8.055 -24.828 -1.224 1 92.88 48 GLY B O 1
ATOM 3063 N N . LYS B 1 49 ? 7.836 -23.156 -2.602 1 93.31 49 LY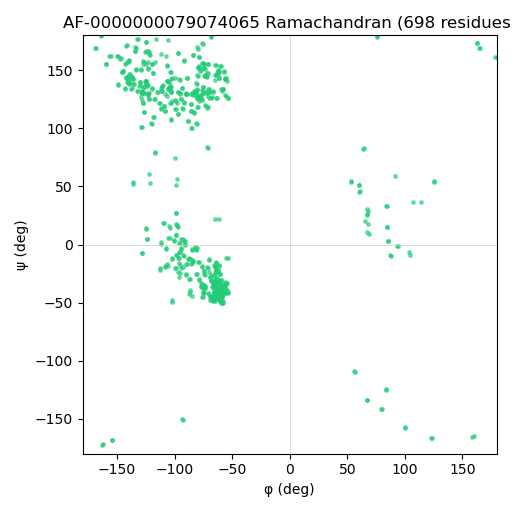S B N 1
ATOM 3064 C CA . LYS B 1 49 ? 8.141 -24.016 -3.744 1 93.31 49 LYS B CA 1
ATOM 3065 C C . LYS B 1 49 ? 9.594 -23.859 -4.184 1 93.31 49 LYS B C 1
ATOM 3067 O O . LYS B 1 49 ? 10.188 -22.797 -3.988 1 93.31 49 LYS B O 1
ATOM 3072 N N . ILE B 1 50 ? 10.133 -24.906 -4.684 1 95.31 50 ILE B N 1
ATOM 3073 C CA . ILE B 1 50 ? 11.336 -24.875 -5.504 1 95.31 50 ILE B CA 1
ATOM 3074 C C . ILE B 1 50 ? 10.961 -24.953 -6.98 1 95.31 50 ILE B C 1
ATOM 3076 O O . ILE B 1 50 ? 10.43 -25.969 -7.438 1 95.31 50 ILE B O 1
ATOM 3080 N N . LEU B 1 51 ? 11.266 -23.922 -7.688 1 93.5 51 LEU B N 1
ATOM 3081 C CA . LEU B 1 51 ? 10.789 -23.812 -9.062 1 93.5 51 LEU B CA 1
ATOM 3082 C C . LEU B 1 51 ? 11.773 -24.453 -10.031 1 93.5 51 LEU B C 1
ATOM 3084 O O . LEU B 1 51 ? 12.969 -24.141 -10.008 1 93.5 51 LEU B O 1
ATOM 3088 N N . VAL B 1 52 ? 11.25 -25.281 -10.844 1 93.25 52 VAL B N 1
ATOM 3089 C CA . VAL B 1 52 ? 12.031 -25.891 -11.922 1 93.25 52 VAL B CA 1
ATOM 3090 C C . VAL B 1 52 ? 11.703 -25.219 -13.25 1 93.25 52 VAL B C 1
ATOM 3092 O O . VAL B 1 52 ? 10.641 -25.453 -13.828 1 93.25 52 VAL B O 1
ATOM 3095 N N . PHE B 1 53 ? 12.664 -24.453 -13.672 1 92.19 53 PHE B N 1
ATOM 3096 C CA . PHE B 1 53 ? 12.461 -23.781 -14.953 1 92.19 53 PHE B CA 1
ATOM 3097 C C . PHE B 1 53 ? 12.805 -24.719 -16.109 1 92.19 53 PHE B C 1
ATOM 3099 O O . PHE B 1 53 ? 13.891 -25.297 -16.156 1 92.19 53 PHE B O 1
ATOM 3106 N N . THR B 1 54 ? 11.898 -24.75 -17.047 1 87.81 54 THR B N 1
ATOM 3107 C CA . THR B 1 54 ? 12.109 -25.656 -18.172 1 87.81 54 THR B CA 1
ATOM 3108 C C . THR B 1 54 ? 12.734 -24.922 -19.359 1 87.81 54 THR B C 1
ATOM 3110 O O . THR B 1 54 ? 13.141 -25.547 -20.328 1 87.81 54 THR B O 1
ATOM 3113 N N . SER B 1 55 ? 12.781 -23.625 -19.312 1 86.62 55 SER B N 1
ATOM 3114 C CA . SER B 1 55 ? 13.445 -22.859 -20.359 1 86.62 55 SER B CA 1
ATOM 3115 C C . SER B 1 55 ? 14.93 -23.203 -20.438 1 86.62 55 SER B C 1
ATOM 3117 O O . SER B 1 55 ? 15.555 -23.531 -19.422 1 86.62 55 SER B O 1
ATOM 3119 N N . PRO B 1 56 ? 15.5 -23.109 -21.688 1 86.31 56 PRO B N 1
ATOM 3120 C CA . PRO B 1 56 ? 16.906 -23.484 -21.844 1 86.31 56 PRO B CA 1
ATOM 3121 C C . PRO B 1 56 ? 17.844 -22.594 -21.016 1 86.31 56 PRO B C 1
ATOM 3123 O O . PRO B 1 56 ? 18.906 -23.047 -20.594 1 86.31 56 PRO B O 1
ATOM 3126 N N . MET B 1 57 ? 17.453 -21.344 -20.875 1 88.62 57 MET B N 1
ATOM 3127 C CA . MET B 1 57 ? 18.281 -20.406 -20.109 1 88.62 57 MET B CA 1
ATOM 3128 C C . MET B 1 57 ? 17.422 -19.359 -19.438 1 88.62 57 MET B C 1
ATOM 3130 O O . MET B 1 57 ? 16.453 -18.859 -20.016 1 88.62 57 MET B O 1
ATOM 3134 N N . ILE B 1 58 ? 17.797 -19.078 -18.141 1 87.56 58 ILE B N 1
ATOM 3135 C CA . ILE B 1 58 ? 17.156 -17.953 -17.453 1 87.56 58 ILE B CA 1
ATOM 3136 C C . ILE B 1 58 ? 18.219 -16.953 -17.016 1 87.56 58 ILE B C 1
ATOM 3138 O O . ILE B 1 58 ? 19.406 -17.234 -17.047 1 87.56 58 ILE B O 1
ATOM 3142 N N . GLY B 1 59 ? 17.719 -15.672 -16.688 1 85.81 59 GLY B N 1
ATOM 3143 C CA . GLY B 1 59 ? 18.625 -14.656 -16.141 1 85.81 59 GLY B CA 1
ATOM 3144 C C . GLY B 1 59 ? 19.188 -13.742 -17.219 1 85.81 59 GLY B C 1
ATOM 3145 O O . GLY B 1 59 ? 19.938 -12.812 -16.906 1 85.81 59 GLY B O 1
ATOM 3146 N N . ASN B 1 60 ? 18.828 -13.977 -18.453 1 83.81 60 ASN B N 1
ATOM 3147 C CA . ASN B 1 60 ? 19.406 -13.242 -19.562 1 83.81 60 ASN B CA 1
ATOM 3148 C C . ASN B 1 60 ? 18.953 -11.781 -19.578 1 83.81 60 ASN B C 1
ATOM 3150 O O . ASN B 1 60 ? 19.672 -10.906 -20.062 1 83.81 60 ASN B O 1
ATOM 3154 N N . ASN B 1 61 ? 17.812 -11.484 -19.062 1 80.81 61 ASN B N 1
ATOM 3155 C CA . ASN B 1 61 ? 17.25 -10.141 -19.109 1 80.81 61 ASN B CA 1
ATOM 3156 C C . ASN B 1 61 ? 17.625 -9.32 -17.891 1 80.81 61 ASN B C 1
ATOM 3158 O O . ASN B 1 61 ? 17.422 -8.109 -17.844 1 80.81 61 ASN B O 1
ATOM 3162 N N . GLY B 1 62 ? 18.188 -9.992 -16.938 1 85.06 62 GLY B N 1
ATOM 3163 C CA . GLY B 1 62 ? 18.469 -9.305 -15.688 1 85.06 62 GLY B CA 1
ATOM 3164 C C . GLY B 1 62 ? 17.219 -9.086 -14.844 1 85.06 62 GLY B C 1
ATOM 3165 O O . GLY B 1 62 ? 16.156 -9.602 -15.156 1 85.06 62 GLY B O 1
ATOM 3166 N N . ILE B 1 63 ? 17.422 -8.469 -13.695 1 86 63 ILE B N 1
ATOM 3167 C CA . ILE B 1 63 ? 16.359 -8.164 -12.742 1 86 63 ILE B CA 1
ATOM 3168 C C . ILE B 1 63 ? 16.094 -6.66 -12.742 1 86 63 ILE B C 1
ATOM 3170 O O . ILE B 1 63 ? 17.016 -5.852 -12.688 1 86 63 ILE B O 1
ATOM 3174 N N . ASN B 1 64 ? 14.82 -6.293 -12.875 1 84.88 64 ASN B N 1
ATOM 3175 C CA . ASN B 1 64 ? 14.461 -4.875 -12.875 1 84.88 64 ASN B CA 1
ATOM 3176 C C . ASN B 1 64 ? 13.398 -4.566 -11.82 1 84.88 64 ASN B C 1
ATOM 3178 O O . ASN B 1 64 ? 12.766 -5.477 -11.289 1 84.88 64 ASN B O 1
ATOM 3182 N N . ALA B 1 65 ? 13.227 -3.311 -11.547 1 81.25 65 ALA B N 1
ATOM 3183 C CA . ALA B 1 65 ? 12.422 -2.852 -10.422 1 81.25 65 ALA B CA 1
ATOM 3184 C C . ALA B 1 65 ? 10.93 -3.025 -10.711 1 81.25 65 ALA B C 1
ATOM 3186 O O . ALA B 1 65 ? 10.133 -3.201 -9.789 1 81.25 65 ALA B O 1
ATOM 3187 N N . ILE B 1 66 ? 10.5 -3.045 -11.891 1 84 66 ILE B N 1
ATOM 3188 C C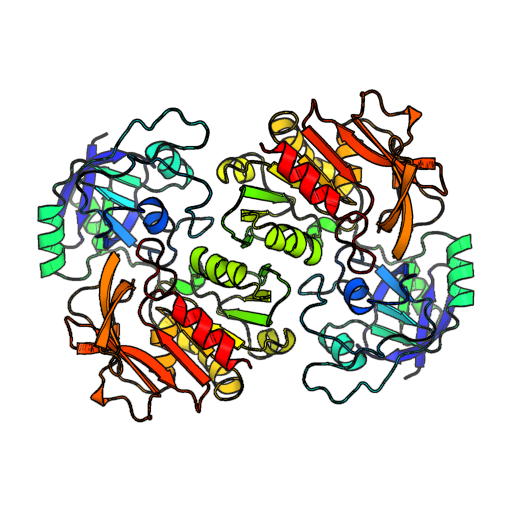A . ILE B 1 66 ? 9.078 -2.961 -12.227 1 84 66 ILE B CA 1
ATOM 3189 C C . ILE B 1 66 ? 8.477 -4.363 -12.266 1 84 66 ILE B C 1
ATOM 3191 O O . ILE B 1 66 ? 7.262 -4.523 -12.125 1 84 66 ILE B O 1
ATOM 3195 N N . ASP B 1 67 ? 9.266 -5.375 -12.344 1 85.44 67 ASP B N 1
ATOM 3196 C CA . ASP B 1 67 ? 8.734 -6.707 -12.602 1 85.44 67 ASP B CA 1
ATOM 3197 C C . ASP B 1 67 ? 8.586 -7.5 -11.305 1 85.44 67 ASP B C 1
ATOM 3199 O O . ASP B 1 67 ? 8.398 -8.719 -11.336 1 85.44 67 ASP B O 1
ATOM 3203 N N . TYR B 1 68 ? 8.609 -6.828 -10.227 1 89.62 68 TYR B N 1
ATOM 3204 C CA . TYR B 1 68 ? 8.367 -7.473 -8.938 1 89.62 68 TYR B CA 1
ATOM 3205 C C . TYR B 1 68 ? 6.883 -7.777 -8.758 1 89.62 68 TYR B C 1
ATOM 3207 O O . TYR B 1 68 ? 6.027 -6.934 -9.031 1 89.62 68 TYR B O 1
ATOM 3215 N N . GLU B 1 69 ? 6.617 -8.953 -8.297 1 92.75 69 GLU B N 1
ATOM 3216 C CA . GLU B 1 69 ? 5.254 -9.312 -7.926 1 92.75 69 GLU B CA 1
ATOM 3217 C C . GLU B 1 69 ? 5.062 -9.266 -6.41 1 92.75 69 GLU B C 1
ATOM 3219 O O . GLU B 1 69 ? 3.939 -9.375 -5.918 1 92.75 69 GLU B O 1
ATOM 3224 N N . SER B 1 70 ? 6.023 -9.164 -5.734 1 93.31 70 SER B N 1
ATOM 3225 C CA . SER B 1 70 ? 6.074 -8.906 -4.301 1 93.31 70 SER B CA 1
ATOM 3226 C C . SER B 1 70 ? 7.41 -8.297 -3.893 1 93.31 70 SER B C 1
ATOM 3228 O O . SER B 1 70 ? 8.391 -8.375 -4.637 1 93.31 70 SER B O 1
ATOM 3230 N N . ILE B 1 71 ? 7.441 -7.699 -2.742 1 90.56 71 ILE B N 1
ATOM 3231 C CA . ILE B 1 71 ? 8.656 -7.051 -2.26 1 90.56 71 ILE B CA 1
ATOM 3232 C C . ILE B 1 71 ? 9.656 -8.109 -1.795 1 90.56 71 ILE B C 1
ATOM 3234 O O . ILE B 1 71 ? 10.844 -8.031 -2.102 1 90.56 71 ILE B O 1
ATOM 3238 N N . ASP B 1 72 ? 9.203 -9.109 -1.138 1 89.06 72 ASP B N 1
ATOM 3239 C CA . ASP B 1 72 ? 10.047 -10.18 -0.607 1 89.06 72 ASP B CA 1
ATOM 3240 C C . ASP B 1 72 ? 9.641 -11.531 -1.188 1 89.06 72 ASP B C 1
ATOM 3242 O O . ASP B 1 72 ? 8.672 -12.148 -0.737 1 89.06 72 ASP B O 1
ATOM 3246 N N . PRO B 1 73 ? 10.469 -11.984 -2.117 1 91.62 73 PRO B N 1
ATOM 3247 C CA . PRO B 1 73 ? 10.164 -13.305 -2.666 1 91.62 73 PRO B CA 1
ATOM 3248 C C . PRO B 1 73 ? 10.234 -14.406 -1.615 1 91.62 73 PRO B C 1
ATOM 3250 O O . PRO B 1 73 ? 11.086 -14.367 -0.728 1 91.62 73 PRO B O 1
ATOM 3253 N N . VAL B 1 74 ? 9.375 -15.422 -1.791 1 91.62 74 VAL B N 1
ATOM 3254 C CA . VAL B 1 74 ? 9.297 -16.453 -0.753 1 91.62 74 VAL B CA 1
ATOM 3255 C C . VAL B 1 74 ? 9.531 -17.828 -1.365 1 91.62 74 VAL B C 1
ATOM 3257 O O . VAL B 1 74 ? 9.203 -18.844 -0.756 1 91.62 74 VAL B O 1
ATOM 3260 N N . VAL B 1 75 ? 10.016 -17.891 -2.545 1 94.94 75 VAL B N 1
ATOM 3261 C CA . VAL B 1 75 ? 10.375 -19.172 -3.139 1 94.94 75 VAL B CA 1
ATOM 3262 C C . VAL B 1 75 ? 11.523 -19.797 -2.355 1 94.94 75 VAL B C 1
ATOM 3264 O O . VAL B 1 75 ? 12.312 -19.094 -1.724 1 94.94 75 VAL B O 1
ATOM 3267 N N . LYS B 1 76 ? 11.578 -21.125 -2.438 1 96.06 76 LYS B N 1
ATOM 3268 C CA . LYS B 1 76 ? 12.57 -21.828 -1.646 1 96.06 76 LYS B CA 1
ATOM 3269 C C . LYS B 1 76 ? 13.797 -22.172 -2.484 1 96.06 76 LYS B C 1
ATOM 3271 O O . LYS B 1 76 ? 14.812 -22.641 -1.954 1 96.06 76 LYS B O 1
ATOM 3276 N N . GLY B 1 77 ? 13.719 -21.969 -3.74 1 96.88 77 GLY B N 1
ATOM 3277 C CA . GLY B 1 77 ? 14.852 -22.203 -4.617 1 96.88 77 GLY B CA 1
ATOM 3278 C C . GLY B 1 77 ? 14.469 -22.312 -6.078 1 96.88 77 GLY B C 1
ATOM 3279 O O . GLY B 1 77 ? 13.281 -22.312 -6.414 1 96.88 77 GLY B O 1
ATOM 3280 N N . ILE B 1 78 ? 15.555 -22.391 -6.859 1 95.75 78 ILE B N 1
ATOM 3281 C CA . ILE B 1 78 ? 15.305 -22.5 -8.289 1 95.75 78 ILE B CA 1
ATOM 3282 C C . ILE B 1 78 ? 16.234 -23.547 -8.898 1 95.75 78 ILE B C 1
ATOM 3284 O O . ILE B 1 78 ? 17.375 -23.703 -8.445 1 95.75 78 ILE B O 1
ATOM 3288 N N . ILE B 1 79 ? 15.68 -24.219 -9.844 1 95.88 79 ILE B N 1
ATOM 3289 C CA . ILE B 1 79 ? 16.422 -25.188 -10.641 1 95.88 79 ILE B CA 1
ATOM 3290 C C . ILE B 1 79 ? 16.344 -24.812 -12.117 1 95.88 79 ILE B C 1
ATOM 3292 O O . ILE B 1 79 ? 15.25 -24.547 -12.641 1 95.88 79 ILE B O 1
ATOM 3296 N N . ALA B 1 80 ? 17.516 -24.797 -12.75 1 95.19 80 ALA B N 1
ATOM 3297 C CA . ALA B 1 80 ? 17.516 -24.422 -14.164 1 95.19 80 ALA B CA 1
ATOM 3298 C C . ALA B 1 80 ? 18.547 -25.25 -14.938 1 95.19 80 ALA B C 1
ATOM 3300 O O . ALA B 1 80 ? 19.469 -25.828 -14.352 1 95.19 80 ALA B O 1
ATOM 3301 N N . ASN B 1 81 ? 18.25 -25.344 -16.203 1 94.5 81 ASN B N 1
ATOM 3302 C CA . ASN B 1 81 ? 19.25 -25.969 -17.078 1 94.5 81 ASN B CA 1
ATOM 3303 C C . ASN B 1 81 ? 20.484 -25.078 -17.219 1 94.5 81 ASN B C 1
ATOM 3305 O O . ASN B 1 81 ? 21.609 -25.562 -17.078 1 94.5 81 ASN B O 1
ATOM 3309 N N . ASP B 1 82 ? 20.203 -23.812 -17.484 1 93.56 82 ASP B N 1
ATOM 3310 C CA . ASP B 1 82 ? 21.297 -22.859 -17.594 1 93.56 82 ASP B CA 1
ATOM 3311 C C . ASP B 1 82 ? 20.891 -21.484 -17.062 1 93.56 82 ASP B C 1
ATOM 3313 O O . ASP B 1 82 ? 19.703 -21.141 -17.094 1 93.56 82 ASP B O 1
ATOM 3317 N N . ILE B 1 83 ? 21.891 -20.781 -16.516 1 90.94 83 ILE B N 1
ATOM 3318 C CA . ILE B 1 83 ? 21.688 -19.422 -16 1 90.94 83 ILE B CA 1
ATOM 3319 C C . ILE B 1 83 ? 22.703 -18.469 -16.625 1 90.94 83 ILE B C 1
ATOM 3321 O O . ILE B 1 83 ? 23.891 -18.781 -16.672 1 90.94 83 ILE B O 1
ATOM 3325 N N . ALA B 1 84 ? 22.156 -17.406 -17.109 1 87.62 84 ALA B N 1
ATOM 3326 C CA . ALA B 1 84 ? 23.047 -16.391 -17.656 1 87.62 84 ALA B CA 1
ATOM 3327 C C . ALA B 1 84 ? 23.828 -15.695 -16.547 1 87.62 84 ALA B C 1
ATOM 3329 O O . ALA B 1 84 ? 23.234 -15.156 -15.602 1 87.62 84 ALA B O 1
ATOM 3330 N N . LEU B 1 85 ? 25.062 -15.641 -16.609 1 80.38 85 LEU B N 1
ATOM 3331 C CA . LEU B 1 85 ? 25.906 -15.094 -15.555 1 80.38 85 LEU B CA 1
ATOM 3332 C C . LEU B 1 85 ? 26.25 -13.633 -15.836 1 80.38 85 LEU B C 1
ATOM 3334 O O . LEU B 1 85 ? 26.641 -12.906 -14.93 1 80.38 85 LEU B O 1
ATOM 3338 N N . ASN B 1 86 ? 26.094 -13.164 -17.031 1 76.31 86 ASN B N 1
ATOM 3339 C CA . ASN B 1 86 ? 26.375 -11.781 -17.375 1 76.31 86 ASN B CA 1
ATOM 3340 C C . ASN B 1 86 ? 25.203 -11.125 -18.094 1 76.31 86 ASN B C 1
ATOM 3342 O O . ASN B 1 86 ? 24.531 -11.766 -18.906 1 76.31 86 ASN B O 1
ATOM 3346 N N . ILE B 1 87 ? 24.797 -10.031 -17.484 1 74.12 87 ILE B N 1
ATOM 3347 C CA . ILE B 1 87 ? 23.75 -9.273 -18.172 1 74.12 87 ILE B CA 1
ATOM 3348 C C . ILE B 1 87 ? 24.328 -7.988 -18.75 1 74.12 87 ILE B C 1
ATOM 3350 O O . ILE B 1 87 ? 25.469 -7.621 -18.438 1 74.12 87 ILE B O 1
ATOM 3354 N N . SER B 1 88 ? 23.516 -7.406 -19.734 1 62.88 88 SER B N 1
ATOM 3355 C CA . SER B 1 88 ? 23.953 -6.125 -20.281 1 62.88 88 SER B CA 1
ATOM 3356 C C . SER B 1 88 ? 24.188 -5.105 -19.172 1 62.88 88 SER B C 1
ATOM 3358 O O . SER B 1 88 ? 23.594 -5.195 -18.094 1 62.88 88 SER B O 1
ATOM 3360 N N . ASP B 1 89 ? 25.203 -4.305 -19.266 1 61.03 89 ASP B N 1
ATOM 3361 C CA . ASP B 1 89 ? 25.766 -3.34 -18.328 1 61.03 89 ASP B CA 1
ATOM 3362 C C . ASP B 1 89 ? 24.766 -2.248 -17.984 1 61.03 89 ASP B C 1
ATOM 3364 O O . ASP B 1 89 ? 25.141 -1.179 -17.5 1 61.03 89 ASP B O 1
ATOM 3368 N N . SER B 1 90 ? 23.562 -2.588 -18.188 1 63.22 90 SER B N 1
ATOM 3369 C CA . SER B 1 90 ? 22.703 -1.47 -17.828 1 63.22 90 SER B CA 1
ATOM 3370 C C . SER B 1 90 ? 22.578 -1.354 -16.312 1 63.22 90 SER B C 1
ATOM 3372 O O . SER B 1 90 ? 22.359 -2.354 -15.625 1 63.22 90 SER B O 1
ATOM 3374 N N . GLU B 1 91 ? 22.906 -0.191 -15.797 1 62.56 91 GLU B N 1
ATOM 3375 C CA . GLU B 1 91 ? 22.859 0.129 -14.375 1 62.56 91 GLU B CA 1
ATOM 3376 C C . GLU B 1 91 ? 21.484 -0.165 -13.781 1 62.56 91 GLU B C 1
ATOM 3378 O O . GLU B 1 91 ? 21.359 -0.333 -12.57 1 62.56 91 GLU B O 1
ATOM 3383 N N . ASN B 1 92 ? 20.625 -0.398 -14.641 1 67.12 92 ASN B N 1
ATOM 3384 C CA . ASN B 1 92 ? 19.266 -0.559 -14.172 1 67.12 92 ASN B CA 1
ATOM 3385 C C . ASN B 1 92 ? 18.906 -2.029 -13.977 1 67.12 92 ASN B C 1
ATOM 3387 O O . ASN B 1 92 ? 17.812 -2.35 -13.516 1 67.12 92 ASN B O 1
ATOM 3391 N N . PHE B 1 93 ? 19.922 -2.812 -14.258 1 78.25 93 PHE B N 1
ATOM 3392 C CA . PHE B 1 93 ? 19.625 -4.238 -14.148 1 78.25 93 PHE B CA 1
ATOM 3393 C C . PHE B 1 93 ? 20.609 -4.922 -13.211 1 78.25 93 PHE B C 1
ATOM 3395 O O . PHE B 1 93 ? 21.797 -4.582 -13.188 1 78.25 93 PHE B O 1
ATOM 3402 N N . GLU B 1 94 ? 20.094 -5.801 -12.453 1 84.94 94 GLU B N 1
ATOM 3403 C CA . GLU B 1 94 ? 20.891 -6.668 -11.594 1 84.94 94 GLU B CA 1
ATOM 3404 C C . GLU B 1 94 ? 20.984 -8.078 -12.164 1 84.94 94 GLU B C 1
ATOM 3406 O O . GLU B 1 94 ? 20.016 -8.594 -12.727 1 84.94 94 GLU B O 1
ATOM 3411 N N . ASP B 1 95 ? 22.125 -8.586 -12.039 1 88.5 95 ASP B N 1
ATOM 3412 C CA . ASP B 1 95 ? 22.234 -9.977 -12.484 1 88.5 95 ASP B CA 1
ATOM 3413 C C . ASP B 1 95 ? 21.5 -10.914 -11.539 1 88.5 95 ASP B C 1
ATOM 3415 O O . ASP B 1 95 ? 21.391 -10.641 -10.344 1 88.5 95 ASP B O 1
ATOM 3419 N N . LEU B 1 96 ? 21.094 -12.047 -12.031 1 90.56 96 LEU B N 1
ATOM 3420 C CA . LEU B 1 96 ? 20.25 -12.992 -11.312 1 90.56 96 LEU B CA 1
ATOM 3421 C C . LEU B 1 96 ? 20.969 -13.539 -10.086 1 90.56 96 LEU B C 1
ATOM 3423 O O . LEU B 1 96 ? 20.359 -13.672 -9.016 1 90.56 96 LEU B O 1
ATOM 3427 N N . SER B 1 97 ? 22.219 -13.828 -10.203 1 90.5 97 SER B N 1
ATOM 3428 C CA . SER B 1 97 ? 22.969 -14.391 -9.086 1 90.5 97 SER B CA 1
ATOM 3429 C C . SER B 1 97 ? 22.984 -13.445 -7.895 1 90.5 97 SER B C 1
ATOM 3431 O O . SER B 1 97 ? 22.75 -13.867 -6.758 1 90.5 97 SER B O 1
ATOM 3433 N N . SER B 1 98 ? 23.312 -12.203 -8.172 1 90.19 98 SER B N 1
ATOM 3434 C CA . SER B 1 98 ? 23.344 -11.195 -7.117 1 90.19 98 SER B CA 1
ATOM 3435 C C . SER B 1 98 ? 21.984 -11.047 -6.453 1 90.19 98 SER B C 1
ATOM 3437 O O . SER B 1 98 ? 21.891 -10.938 -5.23 1 90.19 98 SER B O 1
ATOM 3439 N N . PHE B 1 99 ? 20.969 -11.047 -7.238 1 91.25 99 PHE B N 1
ATOM 3440 C CA . PHE B 1 99 ? 19.609 -10.961 -6.742 1 91.25 99 PHE B CA 1
ATOM 3441 C C . PHE B 1 99 ? 19.281 -12.125 -5.816 1 91.25 99 PHE B C 1
ATOM 3443 O O . PHE B 1 99 ? 18.75 -11.922 -4.723 1 91.25 99 PHE B O 1
ATOM 3450 N N . LEU B 1 100 ? 19.609 -13.297 -6.238 1 94.25 100 LEU B N 1
ATOM 3451 C CA . LEU B 1 100 ? 19.312 -14.5 -5.469 1 94.25 100 LEU B CA 1
ATOM 3452 C C . LEU B 1 100 ? 20.062 -14.484 -4.133 1 94.25 100 LEU B C 1
ATOM 3454 O O . LEU B 1 100 ? 19.5 -14.867 -3.105 1 94.25 100 LEU B O 1
ATOM 3458 N N . LYS B 1 101 ? 21.297 -14.031 -4.141 1 93 101 LYS B N 1
ATOM 3459 C CA . LYS B 1 101 ? 22.078 -13.914 -2.91 1 93 101 LYS B CA 1
ATOM 3460 C C . LYS B 1 101 ? 21.438 -12.914 -1.949 1 93 101 LYS B C 1
ATOM 3462 O O . LYS B 1 101 ? 21.281 -13.195 -0.759 1 93 101 LYS B O 1
ATOM 3467 N N . GLU B 1 102 ? 21.047 -11.859 -2.576 1 90.19 102 GLU B N 1
ATOM 3468 C CA . GLU B 1 102 ? 20.438 -10.789 -1.794 1 90.19 102 GLU B CA 1
ATOM 3469 C C . GLU B 1 102 ? 19.156 -11.266 -1.12 1 90.19 102 GLU B C 1
ATOM 3471 O O . GLU B 1 102 ? 18.875 -10.906 0.027 1 90.19 102 GLU B O 1
ATOM 3476 N N . LYS B 1 103 ? 18.328 -12.016 -1.802 1 92.44 103 LYS B N 1
ATOM 3477 C CA . LYS B 1 103 ? 17.031 -12.453 -1.311 1 92.44 103 LYS B CA 1
ATOM 3478 C C . LYS B 1 103 ? 17.125 -13.797 -0.599 1 92.44 103 LYS B C 1
ATOM 3480 O O . LYS B 1 103 ? 16.109 -14.375 -0.194 1 92.44 103 LYS B O 1
ATOM 3485 N N . ASN B 1 104 ? 18.312 -14.359 -0.449 1 94.56 104 ASN B N 1
ATOM 3486 C CA . ASN B 1 104 ? 18.594 -15.617 0.234 1 94.56 104 ASN B CA 1
ATOM 3487 C C . ASN B 1 104 ? 17.875 -16.781 -0.427 1 94.56 104 ASN B C 1
ATOM 3489 O O . ASN B 1 104 ? 17.234 -17.578 0.253 1 94.56 104 ASN B O 1
ATOM 3493 N N . ILE B 1 105 ? 17.938 -16.844 -1.708 1 96.38 105 ILE B N 1
ATOM 3494 C CA . ILE B 1 105 ? 17.328 -17.906 -2.496 1 96.38 105 ILE B CA 1
ATOM 3495 C C . ILE B 1 105 ? 18.406 -18.766 -3.137 1 96.38 105 ILE B C 1
ATOM 3497 O O . ILE B 1 105 ? 19.219 -18.266 -3.936 1 96.38 105 ILE B O 1
ATOM 3501 N N . PRO B 1 106 ? 18.516 -20.031 -2.818 1 97.44 106 PRO B N 1
ATOM 3502 C CA . PRO B 1 106 ? 19.5 -20.891 -3.48 1 97.44 106 PRO B CA 1
ATOM 3503 C C . PRO B 1 106 ? 19.031 -21.344 -4.863 1 97.44 106 PRO B C 1
ATOM 3505 O O . PRO B 1 106 ? 17.828 -21.453 -5.113 1 97.44 106 PRO B O 1
ATOM 3508 N N . ALA B 1 107 ? 20.016 -21.594 -5.676 1 96.56 107 ALA B N 1
ATOM 3509 C CA . ALA B 1 107 ? 19.719 -22.078 -7.02 1 96.56 107 ALA B CA 1
ATOM 3510 C C . ALA B 1 107 ? 20.766 -23.078 -7.484 1 96.56 107 ALA B C 1
ATOM 3512 O O . ALA B 1 107 ? 21.938 -23.016 -7.062 1 96.56 107 ALA B O 1
ATOM 3513 N N . ILE B 1 108 ? 20.312 -23.953 -8.281 1 96.88 108 ILE B N 1
ATOM 3514 C CA . ILE B 1 108 ? 21.188 -24.906 -8.938 1 96.88 108 ILE B CA 1
ATOM 3515 C C . ILE B 1 108 ? 20.938 -24.891 -10.445 1 96.88 108 ILE B C 1
ATOM 3517 O O . ILE B 1 108 ? 19.781 -24.875 -10.883 1 96.88 108 ILE B O 1
ATOM 3521 N N . PHE B 1 109 ? 22.047 -24.812 -11.211 1 95.81 109 PHE B N 1
ATOM 3522 C CA . PHE B 1 109 ? 21.906 -24.891 -12.664 1 95.81 109 PHE B CA 1
ATOM 3523 C C . PHE B 1 109 ? 22.781 -26 -13.227 1 95.81 109 PHE B C 1
ATOM 3525 O O . PHE B 1 109 ? 23.469 -26.703 -12.477 1 95.81 109 PHE B O 1
ATOM 3532 N N . LYS B 1 110 ? 22.641 -26.266 -14.594 1 95.88 110 LYS B N 1
ATOM 3533 C CA . LYS B 1 110 ? 23.234 -27.422 -15.258 1 95.88 110 LYS B CA 1
ATOM 3534 C C . LYS B 1 110 ? 22.594 -28.719 -14.781 1 95.88 110 LYS B C 1
ATOM 3536 O O . LYS B 1 110 ? 23.297 -29.719 -14.578 1 95.88 110 LYS B O 1
ATOM 3541 N N . VAL B 1 111 ? 21.453 -28.609 -14.461 1 94.94 111 VAL B N 1
ATOM 3542 C CA . VAL B 1 111 ? 20.656 -29.766 -14.047 1 94.94 111 VAL B CA 1
ATOM 3543 C C . VAL B 1 111 ? 19.859 -30.297 -15.234 1 94.94 111 VAL B C 1
ATOM 3545 O O . VAL B 1 111 ? 19.391 -29.516 -16.078 1 94.94 111 VAL B O 1
ATOM 3548 N N . ASP B 1 112 ? 19.719 -31.562 -15.352 1 93.19 112 ASP B N 1
ATOM 3549 C CA . ASP B 1 112 ? 18.859 -32.156 -16.359 1 93.19 112 ASP B CA 1
ATOM 3550 C C . ASP B 1 112 ? 17.391 -31.953 -16.031 1 93.19 112 ASP B C 1
ATOM 3552 O O . ASP B 1 112 ? 16.719 -32.844 -15.523 1 93.19 112 ASP B O 1
ATOM 3556 N N . THR B 1 113 ? 16.875 -30.781 -16.406 1 91.69 113 THR B N 1
ATOM 3557 C CA . THR B 1 113 ? 15.523 -30.406 -16.031 1 91.69 113 THR B CA 1
ATOM 3558 C C . THR B 1 113 ? 14.5 -31.266 -16.781 1 91.69 113 THR B C 1
ATOM 3560 O O . THR B 1 113 ? 13.383 -31.469 -16.281 1 91.69 113 THR B O 1
ATOM 3563 N N . ARG B 1 114 ? 14.82 -31.812 -17.891 1 90.06 114 ARG B N 1
ATOM 3564 C CA . ARG B 1 114 ? 13.906 -32.688 -18.609 1 90.06 114 ARG B CA 1
ATOM 3565 C C . ARG B 1 114 ? 13.656 -33.969 -17.812 1 90.06 114 ARG B C 1
ATOM 3567 O O . ARG B 1 114 ? 12.508 -34.406 -17.672 1 90.06 114 ARG B O 1
ATOM 3574 N N . ALA B 1 115 ? 14.719 -34.531 -17.359 1 89.31 115 ALA B N 1
ATOM 3575 C CA . ALA B 1 115 ? 14.586 -35.719 -16.516 1 89.31 115 ALA B CA 1
ATOM 3576 C C . ALA B 1 115 ? 13.773 -35.406 -15.266 1 89.31 115 ALA B C 1
ATOM 3578 O O . ALA B 1 115 ? 12.961 -36.219 -14.828 1 89.31 115 ALA B O 1
ATOM 3579 N N . LEU B 1 116 ? 14.039 -34.344 -14.727 1 90.44 116 LEU B N 1
ATOM 3580 C CA . LEU B 1 116 ? 13.336 -33.906 -13.516 1 90.44 116 LEU B CA 1
ATOM 3581 C C . LEU B 1 116 ? 11.844 -33.75 -13.773 1 90.44 116 LEU B C 1
ATOM 3583 O O . LEU B 1 116 ? 11.016 -34.188 -12.977 1 90.44 116 LEU B O 1
ATOM 3587 N N . VAL B 1 117 ? 11.516 -33.125 -14.828 1 87.31 117 VAL B N 1
ATOM 3588 C CA . VAL B 1 117 ? 10.117 -32.906 -15.203 1 87.31 117 VAL B CA 1
ATOM 3589 C C . VAL B 1 117 ? 9.414 -34.25 -15.391 1 87.31 117 VAL B C 1
ATOM 3591 O O . VAL B 1 117 ? 8.281 -34.438 -14.945 1 87.31 117 VAL B O 1
ATOM 3594 N N . HIS B 1 118 ? 10.102 -35.125 -16.031 1 86.94 118 HIS B N 1
ATOM 3595 C CA . HIS B 1 118 ? 9.539 -36.438 -16.219 1 86.94 118 HIS B CA 1
ATOM 3596 C C . HIS B 1 118 ? 9.227 -37.125 -14.883 1 86.94 118 HIS B C 1
ATOM 3598 O O . HIS B 1 118 ? 8.188 -37.75 -14.734 1 86.94 118 HIS B O 1
ATOM 3604 N N . ARG B 1 119 ? 10.078 -37 -14.031 1 85.06 119 ARG B N 1
ATOM 3605 C CA . ARG B 1 119 ? 9.883 -37.562 -12.703 1 85.06 119 ARG B CA 1
ATOM 3606 C C . ARG B 1 119 ? 8.664 -36.938 -12.023 1 85.06 119 ARG B C 1
ATOM 3608 O O . ARG B 1 119 ? 7.883 -37.625 -11.375 1 85.06 119 ARG B O 1
ATOM 3615 N N . LEU B 1 120 ? 8.539 -35.625 -12.102 1 84 120 LEU B N 1
ATOM 3616 C CA . LEU B 1 120 ? 7.445 -34.906 -11.484 1 84 120 LEU B CA 1
ATOM 3617 C C . LEU B 1 120 ? 6.109 -35.281 -12.109 1 84 120 LEU B C 1
ATOM 3619 O O . LEU B 1 120 ? 5.086 -35.344 -11.422 1 84 120 LEU B O 1
ATOM 3623 N N . MET B 1 121 ? 6.133 -35.531 -13.359 1 79.69 121 MET B N 1
ATOM 3624 C CA . MET B 1 121 ? 4.914 -35.938 -14.062 1 79.69 121 MET B CA 1
ATOM 3625 C C . MET B 1 121 ? 4.426 -37.281 -13.578 1 79.69 121 MET B C 1
ATOM 3627 O O . MET B 1 121 ? 3.219 -37.531 -13.547 1 79.69 121 MET B O 1
ATOM 3631 N N . GLU B 1 122 ? 5.301 -38.062 -13.117 1 80 122 GLU B N 1
ATOM 3632 C CA . GLU B 1 122 ? 4.977 -39.406 -12.656 1 80 122 GLU B CA 1
ATOM 3633 C C . GLU B 1 122 ? 4.535 -39.406 -11.195 1 80 122 GLU B C 1
ATOM 3635 O O . GLU B 1 122 ? 3.568 -40.062 -10.828 1 80 122 GLU B O 1
ATOM 3640 N N . GLU B 1 123 ? 5.137 -38.656 -10.438 1 79.19 123 GLU B N 1
ATOM 3641 C CA . GLU B 1 123 ? 4.953 -38.719 -8.984 1 79.19 123 GLU B CA 1
ATOM 3642 C C . GLU B 1 123 ? 3.951 -37.688 -8.516 1 79.19 123 GLU B C 1
ATOM 3644 O O . GLU B 1 123 ? 3.357 -37.812 -7.445 1 79.19 123 GLU B O 1
ATOM 3649 N N . GLY B 1 124 ? 3.809 -36.625 -9.336 1 78.19 124 GLY B N 1
ATOM 3650 C CA . GLY B 1 124 ? 2.988 -35.5 -8.883 1 78.19 124 GLY B CA 1
ATOM 3651 C C . GLY B 1 124 ? 3.74 -34.531 -7.996 1 78.19 124 GLY B C 1
ATOM 3652 O O . GLY B 1 124 ? 4.82 -34.062 -8.359 1 78.19 124 GLY B O 1
ATOM 3653 N N . THR B 1 125 ? 3.164 -34.281 -6.742 1 81.94 125 THR B N 1
ATOM 3654 C CA . THR B 1 125 ? 3.803 -33.375 -5.812 1 81.94 125 THR B CA 1
ATOM 3655 C C . THR B 1 125 ? 4.879 -34.094 -4.996 1 81.94 125 THR B C 1
ATOM 3657 O O . THR B 1 125 ? 4.645 -35.156 -4.469 1 81.94 125 THR B O 1
ATOM 3660 N N . ILE B 1 126 ? 6.098 -33.469 -4.957 1 88.44 126 ILE B N 1
ATOM 3661 C CA . ILE B 1 126 ? 7.195 -34.094 -4.238 1 88.44 126 ILE B CA 1
ATOM 3662 C C . ILE B 1 126 ? 8.008 -33.031 -3.496 1 88.44 126 ILE B C 1
ATOM 3664 O O . ILE B 1 126 ? 8.234 -31.953 -4.016 1 88.44 126 ILE B O 1
ATOM 3668 N N . LYS B 1 127 ? 8.43 -33.406 -2.307 1 93.19 127 LYS B N 1
ATOM 3669 C CA . LYS B 1 127 ? 9.312 -32.562 -1.515 1 93.19 127 LYS B CA 1
ATOM 3670 C C . LYS B 1 127 ? 10.766 -32.688 -1.972 1 93.19 127 LYS B C 1
ATOM 3672 O O . LYS B 1 127 ? 11.227 -33.812 -2.271 1 93.19 127 LYS B O 1
ATOM 3677 N N . ALA B 1 128 ? 11.43 -31.562 -2.031 1 95 128 ALA B N 1
ATOM 3678 C CA . ALA B 1 128 ? 12.82 -31.562 -2.475 1 95 128 ALA B CA 1
ATOM 3679 C C . ALA B 1 128 ? 13.656 -30.609 -1.627 1 95 128 ALA B C 1
ATOM 3681 O O . ALA B 1 128 ? 13.117 -29.719 -0.961 1 95 128 ALA B O 1
ATOM 3682 N N . SER B 1 129 ? 14.945 -30.859 -1.644 1 96.06 129 SER B N 1
ATOM 3683 C CA . SER B 1 129 ? 15.891 -30 -0.924 1 96.06 129 SER B CA 1
ATOM 3684 C C . SER B 1 129 ? 17.125 -29.703 -1.772 1 96.06 129 SER B C 1
ATOM 3686 O O . SER B 1 129 ? 17.625 -30.578 -2.484 1 96.06 129 SER B O 1
ATOM 3688 N N . ILE B 1 130 ? 17.516 -28.469 -1.687 1 96.19 130 ILE B N 1
ATOM 3689 C CA . ILE B 1 130 ? 18.797 -28.062 -2.244 1 96.19 130 ILE B CA 1
ATOM 3690 C C . ILE B 1 130 ? 19.875 -28.156 -1.168 1 96.19 130 ILE B C 1
ATOM 3692 O O . ILE B 1 130 ? 19.781 -27.5 -0.131 1 96.19 130 ILE B O 1
ATOM 3696 N N . MET B 1 131 ? 20.844 -28.938 -1.481 1 93.88 131 MET B N 1
ATOM 3697 C CA . MET B 1 131 ? 21.844 -29.219 -0.456 1 93.88 131 MET B CA 1
ATOM 3698 C C . MET B 1 131 ? 23.234 -29.297 -1.065 1 93.88 131 MET B C 1
ATOM 3700 O O . MET B 1 131 ? 23.391 -29.344 -2.287 1 93.88 131 MET B O 1
ATOM 3704 N N . ASP B 1 132 ? 24.219 -29.359 -0.044 1 91.75 132 ASP B N 1
ATOM 3705 C CA . ASP B 1 132 ? 25.609 -29.422 -0.476 1 91.75 132 ASP B CA 1
ATOM 3706 C C . ASP B 1 132 ? 26.078 -30.875 -0.602 1 91.75 132 ASP B C 1
ATOM 3708 O O . ASP B 1 132 ? 27.078 -31.156 -1.262 1 91.75 132 ASP B O 1
ATOM 3712 N N . THR B 1 133 ? 25.359 -31.734 0.044 1 87.19 133 THR B N 1
ATOM 3713 C CA . THR B 1 133 ? 25.766 -33.125 0.036 1 87.19 133 THR B CA 1
ATOM 3714 C C . THR B 1 133 ? 24.594 -34.031 -0.398 1 87.19 133 THR B C 1
ATOM 3716 O O . THR B 1 133 ? 23.438 -33.594 -0.387 1 87.19 133 THR B O 1
ATOM 3719 N N . ASN B 1 134 ? 24.906 -35.156 -0.917 1 84.94 134 ASN B N 1
ATOM 3720 C CA . ASN B 1 134 ? 23.891 -36.125 -1.314 1 84.94 134 ASN B CA 1
ATOM 3721 C C . ASN B 1 134 ? 24.078 -37.469 -0.597 1 84.94 134 ASN B C 1
ATOM 3723 O O . ASN B 1 134 ? 24.094 -38.531 -1.233 1 84.94 134 ASN B O 1
ATOM 3727 N N . ASP B 1 135 ? 24.156 -37.469 0.679 1 85.31 135 ASP B N 1
ATOM 3728 C CA . ASP B 1 135 ? 24.375 -38.656 1.459 1 85.31 135 ASP B CA 1
ATOM 3729 C C . ASP B 1 135 ? 23.094 -39.094 2.164 1 85.31 135 ASP B C 1
ATOM 3731 O O . ASP B 1 135 ? 22.047 -38.469 1.998 1 85.31 135 ASP B O 1
ATOM 3735 N N . GLU B 1 136 ? 23.188 -40.219 2.836 1 84.75 136 GLU B N 1
ATOM 3736 C CA . GLU B 1 136 ? 22.016 -40.844 3.477 1 84.75 136 GLU B CA 1
ATOM 3737 C C . GLU B 1 136 ? 21.406 -39.875 4.508 1 84.75 136 GLU B C 1
ATOM 3739 O O . GLU B 1 136 ? 20.188 -39.844 4.668 1 84.75 136 GLU B O 1
ATOM 3744 N N . HIS B 1 137 ? 22.203 -39.188 5.117 1 84.19 137 HIS B N 1
ATOM 3745 C CA . HIS B 1 137 ? 21.719 -38.25 6.117 1 84.19 137 HIS B CA 1
ATOM 3746 C C . HIS B 1 137 ? 20.859 -37.156 5.484 1 84.19 137 HIS B C 1
ATOM 3748 O O . HIS B 1 137 ? 19.859 -36.719 6.07 1 84.19 137 HIS B O 1
ATOM 3754 N N . ALA B 1 138 ? 21.219 -36.75 4.363 1 85 138 ALA B N 1
ATOM 3755 C CA . ALA B 1 138 ? 20.453 -35.75 3.625 1 85 138 ALA B CA 1
ATOM 3756 C C . ALA B 1 138 ? 19.062 -36.25 3.281 1 85 138 ALA B C 1
ATOM 3758 O O . ALA B 1 138 ? 18.078 -35.531 3.457 1 85 138 ALA B O 1
ATOM 3759 N N . PHE B 1 139 ? 19.016 -37.5 2.941 1 87.44 139 PHE B N 1
ATOM 3760 C CA . PHE B 1 139 ? 17.734 -38.062 2.555 1 87.44 139 PHE B CA 1
ATOM 3761 C C . PHE B 1 139 ? 16.844 -38.281 3.775 1 87.44 139 PHE B C 1
ATOM 3763 O O . PHE B 1 139 ? 15.625 -38.094 3.707 1 87.44 139 PHE B O 1
ATOM 3770 N N . ASP B 1 140 ? 17.438 -38.625 4.852 1 87.69 140 ASP B N 1
ATOM 3771 C CA . ASP B 1 140 ? 16.688 -38.781 6.09 1 87.69 140 ASP B CA 1
ATOM 3772 C C . ASP B 1 140 ? 16.078 -37.469 6.543 1 87.69 140 ASP B C 1
ATOM 3774 O O . ASP B 1 140 ? 14.961 -37.406 7.055 1 87.69 140 ASP B O 1
ATOM 3778 N N . GLN B 1 141 ? 16.781 -36.5 6.289 1 85.25 141 GLN B N 1
ATOM 3779 C CA . GLN B 1 141 ? 16.344 -35.188 6.703 1 85.25 141 GLN B CA 1
ATOM 3780 C C . GLN B 1 141 ? 15.125 -34.719 5.902 1 85.25 141 GLN B C 1
ATOM 3782 O O . GLN B 1 141 ? 14.164 -34.188 6.473 1 85.25 141 GLN B O 1
ATOM 3787 N N . ILE B 1 142 ? 15.148 -34.906 4.652 1 88.88 142 ILE B N 1
ATOM 3788 C CA . ILE B 1 142 ? 14.055 -34.438 3.811 1 88.88 142 ILE B CA 1
ATOM 3789 C C . ILE B 1 142 ? 12.789 -35.25 4.125 1 88.88 142 ILE B C 1
ATOM 3791 O O . ILE B 1 142 ? 11.688 -34.719 4.105 1 88.88 142 ILE B O 1
ATOM 3795 N N . LYS B 1 143 ? 12.984 -36.5 4.391 1 85.88 143 LYS B N 1
ATOM 3796 C CA . LYS B 1 143 ? 11.836 -37.344 4.699 1 85.88 143 LYS B CA 1
ATOM 3797 C C . LYS B 1 143 ? 11.188 -36.938 6.02 1 85.88 143 LYS B C 1
ATOM 3799 O O . LYS B 1 143 ? 9.969 -37 6.16 1 85.88 143 LYS B O 1
ATOM 3804 N N . ALA B 1 144 ? 12.008 -36.438 6.926 1 86.62 144 ALA B N 1
ATOM 3805 C CA . ALA B 1 144 ? 11.531 -36.094 8.266 1 86.62 144 ALA B CA 1
ATOM 3806 C C . ALA B 1 144 ? 10.953 -34.688 8.297 1 86.62 144 ALA B C 1
ATOM 3808 O O . ALA B 1 144 ? 10.164 -34.344 9.18 1 86.62 144 ALA B O 1
ATOM 3809 N N . LEU B 1 145 ? 11.258 -33.906 7.285 1 86.56 145 LEU B N 1
ATOM 3810 C CA . LEU B 1 145 ? 10.867 -32.5 7.32 1 86.56 145 LEU B CA 1
ATOM 3811 C C . LEU B 1 145 ? 9.398 -32.344 6.938 1 86.56 145 LEU B C 1
ATOM 3813 O O . LEU B 1 145 ? 8.93 -32.938 5.973 1 86.56 145 LEU B O 1
ATOM 3817 N N . VAL B 1 146 ? 8.703 -31.672 7.805 1 83.62 146 VAL B N 1
ATOM 3818 C CA . VAL B 1 146 ? 7.32 -31.297 7.52 1 83.62 146 VAL B CA 1
ATOM 3819 C C . VAL B 1 146 ? 7.254 -29.859 7.012 1 83.62 146 VAL B C 1
ATOM 3821 O O . VAL B 1 146 ? 7.758 -28.953 7.668 1 83.62 146 VAL B O 1
ATOM 3824 N N . LEU B 1 147 ? 6.719 -29.703 5.848 1 86.12 147 LEU B N 1
ATOM 3825 C CA . LEU B 1 147 ? 6.605 -28.359 5.27 1 86.12 147 LEU B CA 1
ATOM 3826 C C . LEU B 1 147 ? 5.535 -27.547 5.992 1 86.12 147 LEU B C 1
ATOM 3828 O O . LEU B 1 147 ? 4.523 -28.094 6.434 1 86.12 147 LEU B O 1
ATOM 3832 N N . PRO B 1 148 ? 5.809 -26.188 6.141 1 79.25 148 PRO B N 1
ATOM 3833 C CA . PRO B 1 148 ? 4.832 -25.328 6.816 1 79.25 148 PRO B CA 1
ATOM 3834 C C . PRO B 1 148 ? 3.455 -25.375 6.16 1 79.25 148 PRO B C 1
ATOM 3836 O O . PRO B 1 148 ? 3.354 -25.469 4.934 1 79.25 148 PRO B O 1
ATOM 3839 N N . LYS B 1 149 ? 2.605 -25.281 7.312 1 77.44 149 LYS B N 1
ATOM 3840 C CA . LYS B 1 149 ? 1.203 -25.188 6.914 1 77.44 149 LYS B CA 1
ATOM 3841 C C . LYS B 1 149 ? 0.726 -23.734 6.957 1 77.44 149 LYS B C 1
ATOM 3843 O O . LYS B 1 149 ? 1.418 -22.859 7.484 1 77.44 149 LYS B O 1
ATOM 3848 N N . ASN B 1 150 ? -0.115 -23.188 6.094 1 85 150 ASN B N 1
ATOM 3849 C CA . ASN B 1 150 ? -0.759 -21.875 6.051 1 85 150 ASN B CA 1
ATOM 3850 C C . ASN B 1 150 ? 0.069 -20.875 5.262 1 85 150 ASN B C 1
ATOM 3852 O O . ASN B 1 150 ? 0.447 -19.828 5.785 1 85 150 ASN B O 1
ATOM 3856 N N . LYS B 1 151 ? 0.264 -21.188 4.184 1 90.38 151 LYS B N 1
ATOM 3857 C CA . LYS B 1 151 ? 1.101 -20.406 3.281 1 90.38 151 LYS B CA 1
ATOM 3858 C C . LYS B 1 151 ? 0.539 -19 3.094 1 90.38 151 LYS B C 1
ATOM 3860 O O . LYS B 1 151 ? 1.291 -18.016 3.066 1 90.38 151 LYS B O 1
ATOM 3865 N N . SER B 1 152 ? -0.776 -18.891 3.119 1 91.5 152 SER B N 1
ATOM 3866 C CA . SER B 1 152 ? -1.397 -17.594 2.926 1 91.5 152 SER B CA 1
ATOM 3867 C C . SER B 1 152 ? -1.074 -16.641 4.082 1 91.5 152 SER B C 1
ATOM 3869 O O . SER B 1 152 ? -0.812 -15.461 3.867 1 91.5 152 SER B O 1
ATOM 3871 N N . ALA B 1 153 ? -1.033 -17.188 5.309 1 91.5 153 ALA B N 1
ATOM 3872 C CA . ALA B 1 153 ? -0.737 -16.391 6.488 1 91.5 153 ALA B CA 1
ATOM 3873 C C . ALA B 1 153 ? 0.677 -15.82 6.422 1 91.5 153 ALA B C 1
ATOM 3875 O O . ALA B 1 153 ? 0.934 -14.719 6.918 1 91.5 153 ALA B O 1
ATOM 3876 N N . THR B 1 154 ? 1.522 -16.5 5.766 1 91.5 154 THR B N 1
ATOM 3877 C CA . THR B 1 154 ? 2.926 -16.094 5.734 1 91.5 154 THR B CA 1
ATOM 3878 C C . THR B 1 154 ? 3.148 -14.992 4.707 1 91.5 154 THR B C 1
ATOM 3880 O O . THR B 1 154 ? 4.078 -14.188 4.844 1 91.5 154 THR B O 1
ATOM 3883 N N . VAL B 1 155 ? 2.285 -14.945 3.721 1 95.06 155 VAL B N 1
ATOM 3884 C CA . VAL B 1 155 ? 2.564 -14.008 2.635 1 95.06 155 VAL B CA 1
ATOM 3885 C C . VAL B 1 155 ? 1.587 -12.844 2.693 1 95.06 155 VAL B C 1
ATOM 3887 O O . VAL B 1 155 ? 1.813 -11.805 2.068 1 95.06 155 VAL B O 1
ATOM 3890 N N . SER B 1 156 ? 0.484 -12.977 3.373 1 96.12 156 SER B N 1
ATOM 3891 C CA . SER B 1 156 ? -0.488 -11.898 3.521 1 96.12 156 SER B CA 1
ATOM 3892 C C . SER B 1 156 ? 0.122 -10.703 4.238 1 96.12 156 SER B C 1
ATOM 3894 O O . SER B 1 156 ? 0.978 -10.859 5.113 1 96.12 156 SER B O 1
ATOM 3896 N N . THR B 1 157 ? -0.26 -9.508 3.836 1 95.88 157 THR B N 1
ATOM 3897 C CA . THR B 1 157 ? 0.187 -8.32 4.547 1 95.88 157 THR B CA 1
ATOM 3898 C C . THR B 1 157 ? -0.208 -8.383 6.02 1 95.88 157 THR B C 1
ATOM 3900 O O . THR B 1 157 ? -1.26 -8.93 6.359 1 95.88 157 THR B O 1
ATOM 3903 N N . LYS B 1 158 ? 0.601 -7.785 6.805 1 93.06 158 LYS B N 1
ATOM 3904 C CA . LYS B 1 158 ? 0.323 -7.789 8.234 1 93.06 158 LYS B CA 1
ATOM 3905 C C . LYS B 1 158 ? -0.589 -6.629 8.625 1 93.06 158 LYS B C 1
ATOM 3907 O O . LYS B 1 158 ? -1.346 -6.723 9.594 1 93.06 158 LYS B O 1
ATOM 3912 N N . ASN B 1 159 ? -0.49 -5.551 7.871 1 93.44 159 ASN B N 1
ATOM 3913 C CA . ASN B 1 159 ? -1.316 -4.371 8.102 1 93.44 159 ASN B CA 1
ATOM 3914 C C . ASN B 1 159 ? -2.002 -3.904 6.824 1 93.44 159 ASN B C 1
ATOM 3916 O O . ASN B 1 159 ? -1.462 -4.074 5.73 1 93.44 159 ASN B O 1
ATOM 3920 N N . ALA B 1 160 ? -3.143 -3.295 7.051 1 96 160 ALA B N 1
ATOM 3921 C CA . ALA B 1 160 ? -3.828 -2.697 5.91 1 96 160 ALA B CA 1
ATOM 3922 C C . ALA B 1 160 ? -3.01 -1.552 5.316 1 96 160 ALA B C 1
ATOM 3924 O O . ALA B 1 160 ? -2.301 -0.848 6.039 1 96 160 ALA B O 1
ATOM 3925 N N . TYR B 1 161 ? -3.076 -1.381 4.016 1 96.81 161 TYR B N 1
ATOM 3926 C CA . TYR B 1 161 ? -2.432 -0.244 3.365 1 96.81 161 TYR B CA 1
ATOM 3927 C C . TYR B 1 161 ? -3.229 0.211 2.148 1 96.81 161 TYR B C 1
ATOM 3929 O O . TYR B 1 161 ? -4.027 -0.552 1.601 1 96.81 161 TYR B O 1
ATOM 3937 N N . ALA B 1 162 ? -2.969 1.416 1.772 1 95.81 162 ALA B N 1
ATOM 3938 C CA . ALA B 1 162 ? -3.746 2.002 0.685 1 95.81 162 ALA B CA 1
ATOM 3939 C C . ALA B 1 162 ? -2.924 2.084 -0.598 1 95.81 162 ALA B C 1
ATOM 3941 O O . ALA B 1 162 ? -1.707 2.281 -0.55 1 95.81 162 ALA B O 1
ATOM 3942 N N . SER B 1 163 ? -3.447 1.842 -1.658 1 97.19 163 SER B N 1
ATOM 3943 C CA . SER B 1 163 ? -3.039 2.189 -3.016 1 97.19 163 SER B CA 1
ATOM 3944 C C . SER B 1 163 ? -4.066 3.092 -3.689 1 97.19 163 SER B C 1
ATOM 3946 O O . SER B 1 163 ? -4.84 2.637 -4.535 1 97.19 163 SER B O 1
ATOM 3948 N N . PRO B 1 164 ? -3.992 4.344 -3.322 1 96.75 164 PRO B N 1
ATOM 3949 C CA . PRO B 1 164 ? -5.117 5.238 -3.6 1 96.75 164 PRO B CA 1
ATOM 3950 C C . PRO B 1 164 ? -5.148 5.719 -5.051 1 96.75 164 PRO B C 1
ATOM 3952 O O . PRO B 1 164 ? -4.105 5.77 -5.707 1 96.75 164 PRO B O 1
ATOM 3955 N N . ASN B 1 165 ? -6.277 6.035 -5.531 1 96.69 165 ASN B N 1
ATOM 3956 C CA . ASN B 1 165 ? -6.602 6.672 -6.801 1 96.69 165 ASN B CA 1
ATOM 3957 C C . ASN B 1 165 ? -7.926 7.426 -6.73 1 96.69 165 ASN B C 1
ATOM 3959 O O . ASN B 1 165 ? -8.414 7.727 -5.641 1 96.69 165 ASN B O 1
ATOM 3963 N N . VAL B 1 166 ? -8.469 7.859 -7.859 1 94.81 166 VAL B N 1
ATOM 3964 C CA . VAL B 1 166 ? -9.586 8.805 -7.824 1 94.81 166 VAL B CA 1
ATOM 3965 C C . VAL B 1 166 ? -10.875 8.086 -8.211 1 94.81 166 VAL B C 1
ATOM 3967 O O . VAL B 1 166 ? -11.953 8.688 -8.188 1 94.81 166 VAL B O 1
ATOM 3970 N N . GLY B 1 167 ? -10.859 6.844 -8.57 1 94.56 167 GLY B N 1
ATOM 3971 C CA . GLY B 1 167 ? -12.031 6.129 -9.039 1 94.56 167 GLY B CA 1
ATOM 3972 C C . GLY B 1 167 ? -12.758 5.383 -7.93 1 94.56 167 GLY B C 1
ATOM 3973 O O . GLY B 1 167 ? -12.805 5.848 -6.789 1 94.56 167 GLY B O 1
ATOM 3974 N N . ARG B 1 168 ? -13.43 4.262 -8.25 1 94.5 168 ARG B N 1
ATOM 3975 C CA . ARG B 1 168 ? -14.211 3.451 -7.32 1 94.5 168 ARG B CA 1
ATOM 3976 C C . ARG B 1 168 ? -13.336 2.877 -6.215 1 94.5 168 ARG B C 1
ATOM 3978 O O . ARG B 1 168 ? -12.156 2.594 -6.438 1 94.5 168 ARG B O 1
ATOM 3985 N N . THR B 1 169 ? -13.984 2.721 -5.109 1 95.44 169 THR B N 1
ATOM 3986 C CA . THR B 1 169 ? -13.266 2.207 -3.947 1 95.44 169 THR B CA 1
ATOM 3987 C C . THR B 1 169 ? -13.43 0.692 -3.84 1 95.44 169 THR B C 1
ATOM 3989 O O . THR B 1 169 ? -14.547 0.18 -3.836 1 95.44 169 THR B O 1
ATOM 3992 N N . VAL B 1 170 ? -12.289 -0.002 -3.775 1 97.75 170 VAL B N 1
ATOM 3993 C CA . VAL B 1 170 ? -12.305 -1.461 -3.729 1 97.75 170 VAL B CA 1
ATOM 3994 C C . VAL B 1 170 ? -11.461 -1.946 -2.551 1 97.75 170 VAL B C 1
ATOM 3996 O O . VAL B 1 170 ? -10.359 -1.442 -2.314 1 97.75 170 VAL B O 1
ATOM 3999 N N . ALA B 1 171 ? -11.992 -2.826 -1.751 1 97.62 171 ALA B N 1
ATOM 4000 C CA . ALA B 1 171 ? -11.227 -3.523 -0.718 1 97.62 171 ALA B CA 1
ATOM 4001 C C . ALA B 1 171 ? -10.633 -4.816 -1.259 1 97.62 171 ALA B C 1
ATOM 4003 O O . ALA B 1 171 ? -11.32 -5.609 -1.901 1 97.62 171 ALA B O 1
ATOM 4004 N N . VAL B 1 172 ? -9.352 -5.02 -1.052 1 98.62 172 VAL B N 1
ATOM 4005 C CA . VAL B 1 172 ? -8.68 -6.242 -1.484 1 98.62 172 VAL B CA 1
ATOM 4006 C C . VAL B 1 172 ? -8.234 -7.047 -0.265 1 98.62 172 VAL B C 1
ATOM 4008 O O . VAL B 1 172 ? -7.516 -6.531 0.595 1 98.62 172 VAL B O 1
ATOM 4011 N N . LEU B 1 173 ? -8.695 -8.242 -0.169 1 98.56 173 LEU B N 1
ATOM 4012 C CA . LEU B 1 173 ? -8.172 -9.164 0.828 1 98.56 173 LEU B CA 1
ATOM 4013 C C . LEU B 1 173 ? -6.93 -9.883 0.301 1 98.56 173 LEU B C 1
ATOM 4015 O O . LEU B 1 173 ? -7.004 -10.609 -0.69 1 98.56 173 LEU B O 1
ATOM 4019 N N . ASP B 1 174 ? -5.844 -9.719 0.981 1 98.19 174 ASP B N 1
ATOM 4020 C CA . ASP B 1 174 ? -4.543 -10.203 0.532 1 98.19 174 ASP B CA 1
ATOM 4021 C C . ASP B 1 174 ? -4.305 -11.641 0.992 1 98.19 174 ASP B C 1
ATOM 4023 O O . ASP B 1 174 ? -3.973 -11.883 2.154 1 98.19 174 ASP B O 1
ATOM 4027 N N . LEU B 1 175 ? -4.383 -12.57 0.112 1 97.75 175 LEU B N 1
ATOM 4028 C CA . LEU B 1 175 ? -4.035 -13.961 0.388 1 97.75 175 LEU B CA 1
ATOM 4029 C C . LEU B 1 175 ? -2.645 -14.289 -0.138 1 97.75 175 LEU B C 1
ATOM 4031 O O . LEU B 1 175 ? -2.188 -15.43 -0.03 1 97.75 175 LEU B O 1
ATOM 4035 N N . GLY B 1 176 ? -2.004 -13.375 -0.64 1 96.44 176 GLY B N 1
ATOM 4036 C CA . GLY B 1 176 ? -0.782 -13.445 -1.425 1 96.44 176 GLY B CA 1
ATOM 4037 C C . GLY B 1 176 ? -0.897 -12.758 -2.773 1 96.44 176 GLY B C 1
ATOM 4038 O O . GLY B 1 176 ? -0.616 -13.367 -3.809 1 96.44 176 GLY B O 1
ATOM 4039 N N . LEU B 1 177 ? -1.303 -11.461 -2.734 1 96.25 177 LEU B N 1
ATOM 4040 C CA . LEU B 1 177 ? -1.632 -10.719 -3.945 1 96.25 177 LEU B CA 1
ATOM 4041 C C . LEU B 1 177 ? -0.373 -10.398 -4.746 1 96.25 177 LEU B C 1
ATOM 4043 O O . LEU B 1 177 ? 0.7 -10.203 -4.168 1 96.25 177 LEU B O 1
ATOM 4047 N N . LYS B 1 178 ? -0.51 -10.359 -6.008 1 95.56 178 LYS B N 1
ATOM 4048 C CA . LYS B 1 178 ? 0.538 -9.945 -6.938 1 95.56 178 LYS B CA 1
ATOM 4049 C C . LYS B 1 178 ? 0.489 -8.438 -7.188 1 95.56 178 LYS B C 1
ATOM 4051 O O . LYS B 1 178 ? -0.592 -7.863 -7.324 1 95.56 178 LYS B O 1
ATOM 4056 N N . HIS B 1 179 ? 1.664 -7.852 -7.324 1 96.44 179 HIS B N 1
ATOM 4057 C CA . HIS B 1 179 ? 1.738 -6.43 -7.637 1 96.44 179 HIS B CA 1
ATOM 4058 C C . HIS B 1 179 ? 1.047 -6.117 -8.961 1 96.44 179 HIS B C 1
ATOM 4060 O O . HIS B 1 179 ? 0.47 -5.039 -9.125 1 96.44 179 HIS B O 1
ATOM 4066 N N . SER B 1 180 ? 1.072 -7.059 -9.836 1 95.5 180 SER B N 1
ATOM 4067 C CA . SER B 1 180 ? 0.469 -6.832 -11.141 1 95.5 180 SER B CA 1
ATOM 4068 C C . SER B 1 180 ? -1.041 -6.652 -11.031 1 95.5 180 SER B C 1
ATOM 4070 O O . SER B 1 180 ? -1.642 -5.906 -11.812 1 95.5 180 SER B O 1
ATOM 4072 N N . MET B 1 181 ? -1.625 -7.344 -10.133 1 96.44 181 MET B N 1
ATOM 4073 C CA . MET B 1 181 ? -3.055 -7.145 -9.914 1 96.44 181 MET B CA 1
ATOM 4074 C C . MET B 1 181 ? -3.34 -5.715 -9.461 1 96.44 181 MET B C 1
ATOM 4076 O O . MET B 1 181 ? -4.234 -5.059 -9.992 1 96.44 181 MET B O 1
ATOM 4080 N N . LEU B 1 182 ? -2.57 -5.219 -8.508 1 97.25 182 LEU B N 1
ATOM 4081 C CA . LEU B 1 182 ? -2.719 -3.844 -8.039 1 97.25 182 LEU B CA 1
ATOM 4082 C C . LEU B 1 182 ? -2.439 -2.852 -9.156 1 97.25 182 LEU B C 1
ATOM 4084 O O . LEU B 1 182 ? -3.102 -1.815 -9.258 1 97.25 182 LEU B O 1
ATOM 4088 N N . ARG B 1 183 ? -1.471 -3.18 -9.945 1 96.81 183 ARG B N 1
ATOM 4089 C CA . ARG B 1 183 ? -1.146 -2.338 -11.094 1 96.81 183 ARG B CA 1
ATOM 4090 C C . ARG B 1 183 ? -2.328 -2.238 -12.047 1 96.81 183 ARG B C 1
ATOM 4092 O O . ARG B 1 183 ? -2.654 -1.149 -12.523 1 96.81 183 ARG B O 1
ATOM 4099 N N . ALA B 1 184 ? -2.879 -3.381 -12.32 1 96.75 184 ALA B N 1
ATOM 4100 C CA . ALA B 1 184 ? -4.043 -3.406 -13.203 1 96.75 184 ALA B CA 1
ATOM 4101 C C . ALA B 1 184 ? -5.164 -2.525 -12.656 1 96.75 184 ALA B C 1
ATOM 4103 O O . ALA B 1 184 ? -5.836 -1.823 -13.414 1 96.75 184 ALA B O 1
ATOM 4104 N N . LEU B 1 185 ? -5.398 -2.57 -11.391 1 97.62 185 LEU B N 1
ATOM 4105 C CA . LEU B 1 185 ? -6.418 -1.745 -10.75 1 97.62 185 LEU B CA 1
ATOM 4106 C C . LEU B 1 185 ? -6.043 -0.268 -10.812 1 97.62 185 LEU B C 1
ATOM 4108 O O . LEU B 1 185 ? -6.898 0.582 -11.07 1 97.62 185 LEU B O 1
ATOM 4112 N N . SER B 1 186 ? -4.766 0.01 -10.523 1 97.25 186 SER B N 1
ATOM 4113 C CA . SER B 1 186 ? -4.285 1.387 -10.562 1 97.25 186 SER B CA 1
ATOM 4114 C C . SER B 1 186 ? -4.473 2.004 -11.945 1 97.25 186 SER B C 1
ATOM 4116 O O . SER B 1 186 ? -4.918 3.148 -12.062 1 97.25 186 SER B O 1
ATOM 4118 N N . LEU B 1 187 ? -4.152 1.261 -12.953 1 96.38 187 LEU B N 1
ATOM 4119 C CA . LEU B 1 187 ? -4.289 1.728 -14.328 1 96.38 187 LEU B CA 1
ATOM 4120 C C . LEU B 1 187 ? -5.746 2.025 -14.664 1 96.38 187 LEU B C 1
ATOM 4122 O O . LEU B 1 187 ? -6.035 2.785 -15.586 1 96.38 187 LEU B O 1
ATOM 4126 N N . ARG B 1 188 ? -6.621 1.451 -13.93 1 97.06 188 ARG B N 1
ATOM 4127 C CA . ARG B 1 188 ? -8.055 1.686 -14.102 1 97.06 188 ARG B CA 1
ATOM 4128 C C . ARG B 1 188 ? -8.562 2.707 -13.094 1 97.06 188 ARG B C 1
ATOM 4130 O O . ARG B 1 188 ? -9.773 2.842 -12.898 1 97.06 188 ARG B O 1
ATOM 4137 N N . LYS B 1 189 ? -7.684 3.361 -12.336 1 96.94 189 LYS B N 1
ATOM 4138 C CA . LYS B 1 189 ? -7.918 4.465 -11.414 1 96.94 189 LYS B CA 1
ATOM 4139 C C . LYS B 1 189 ? -8.742 4.012 -10.211 1 96.94 189 LYS B C 1
ATOM 4141 O O . LYS B 1 189 ? -9.539 4.785 -9.672 1 96.94 189 LYS B O 1
ATOM 4146 N N . VAL B 1 190 ? -8.672 2.779 -9.906 1 97.56 190 VAL B N 1
ATOM 4147 C CA . VAL B 1 190 ? -9.391 2.234 -8.758 1 97.56 190 VAL B CA 1
ATOM 4148 C C . VAL B 1 190 ? -8.727 2.695 -7.465 1 97.56 190 VAL B C 1
ATOM 4150 O O . VAL B 1 190 ? -7.504 2.668 -7.348 1 97.56 190 VAL B O 1
ATOM 4153 N N . ASN B 1 191 ? -9.531 3.229 -6.52 1 97.06 191 ASN B N 1
ATOM 4154 C CA . ASN B 1 191 ? -9.086 3.533 -5.164 1 97.06 191 ASN B CA 1
ATOM 4155 C C . ASN B 1 191 ? -9.07 2.285 -4.289 1 97.06 191 ASN B C 1
ATOM 4157 O O . ASN B 1 191 ? -10.102 1.892 -3.738 1 97.06 191 ASN B O 1
ATOM 4161 N N . THR B 1 192 ? -7.852 1.734 -4.035 1 98 192 THR B N 1
ATOM 4162 C CA . THR B 1 192 ? -7.75 0.399 -3.459 1 98 192 THR B CA 1
ATOM 4163 C C . THR B 1 192 ? -7.219 0.467 -2.029 1 98 192 THR B C 1
ATOM 4165 O O . THR B 1 192 ? -6.289 1.226 -1.744 1 98 192 THR B O 1
ATOM 4168 N N . THR B 1 193 ? -7.797 -0.237 -1.153 1 97.62 193 THR B N 1
ATOM 4169 C CA . THR B 1 193 ? -7.223 -0.544 0.153 1 97.62 193 THR B CA 1
ATOM 4170 C C . THR B 1 193 ? -7.023 -2.049 0.316 1 97.62 193 THR B C 1
ATOM 4172 O O . THR B 1 193 ? -7.949 -2.83 0.09 1 97.62 193 THR B O 1
ATOM 4175 N N . VAL B 1 194 ? -5.801 -2.412 0.625 1 98.38 194 VAL B N 1
ATOM 4176 C CA . VAL B 1 194 ? -5.449 -3.816 0.799 1 98.38 194 VAL B CA 1
ATOM 4177 C C . VAL B 1 194 ? -5.488 -4.18 2.281 1 98.38 194 VAL B C 1
ATOM 4179 O O . VAL B 1 194 ? -4.945 -3.453 3.119 1 98.38 194 VAL B O 1
ATOM 4182 N N . LEU B 1 195 ? -6.148 -5.27 2.623 1 98 195 LEU B N 1
ATOM 4183 C CA . LEU B 1 195 ? -6.27 -5.738 3.998 1 98 195 LEU B CA 1
ATOM 4184 C C . LEU B 1 195 ? -5.668 -7.129 4.152 1 98 195 LEU B C 1
ATOM 4186 O O . LEU B 1 195 ? -5.594 -7.891 3.186 1 98 195 LEU B O 1
ATOM 4190 N N . PRO B 1 196 ? -5.258 -7.453 5.383 1 97.25 196 PRO B N 1
ATOM 4191 C CA . PRO B 1 196 ? -4.844 -8.836 5.648 1 97.25 196 PRO B CA 1
ATOM 4192 C C . PRO B 1 196 ? -5.961 -9.844 5.398 1 97.25 196 PRO B C 1
ATOM 4194 O O . PRO B 1 196 ? -7.141 -9.492 5.48 1 97.25 196 PRO B O 1
ATOM 4197 N N . TYR B 1 197 ? -5.594 -11.023 5.102 1 96.12 197 TYR B N 1
ATOM 4198 C CA . TYR B 1 197 ? -6.59 -12.062 4.844 1 96.12 197 TYR B CA 1
ATOM 4199 C C . TYR B 1 197 ? -7.457 -12.305 6.074 1 96.12 197 TYR B C 1
ATOM 4201 O O . TYR B 1 197 ? -8.547 -12.875 5.969 1 96.12 197 TYR B O 1
ATOM 4209 N N . SER B 1 198 ? -6.996 -11.859 7.262 1 95.69 198 SER B N 1
ATOM 4210 C CA . SER B 1 198 ? -7.695 -12.094 8.523 1 95.69 198 SER B CA 1
ATOM 4211 C C . SER B 1 198 ? -8.602 -10.922 8.875 1 95.69 198 SER B C 1
ATOM 4213 O O . SER B 1 198 ? -9.156 -10.867 9.977 1 95.69 198 SER B O 1
ATOM 4215 N N . ALA B 1 199 ? -8.711 -9.961 8.008 1 96.56 199 ALA B N 1
ATOM 4216 C CA . ALA B 1 199 ? -9.57 -8.805 8.266 1 96.56 199 ALA B CA 1
ATOM 4217 C C . ALA B 1 199 ? -11 -9.242 8.555 1 96.56 199 ALA B C 1
ATOM 4219 O O . ALA B 1 199 ? -11.516 -10.172 7.93 1 96.56 199 ALA B O 1
ATOM 4220 N N . SER B 1 200 ? -11.648 -8.578 9.469 1 96.62 200 SER B N 1
ATOM 4221 C CA . SER B 1 200 ? -13.039 -8.859 9.812 1 96.62 200 SER B CA 1
ATOM 4222 C C . SER B 1 200 ? -14 -8.148 8.859 1 96.62 200 SER B C 1
ATOM 4224 O O . SER B 1 200 ? -13.602 -7.227 8.141 1 96.62 200 SER B O 1
ATOM 4226 N N . PRO B 1 201 ? -15.273 -8.633 8.875 1 96.81 201 PRO B N 1
ATOM 4227 C CA . PRO B 1 201 ? -16.266 -7.91 8.078 1 96.81 201 PRO B CA 1
ATOM 4228 C C . PRO B 1 201 ? -16.344 -6.426 8.438 1 96.81 201 PRO B C 1
ATOM 4230 O O . PRO B 1 201 ? -16.516 -5.582 7.559 1 96.81 201 PRO B O 1
ATOM 4233 N N . ILE B 1 202 ? -16.156 -6.117 9.633 1 93.25 202 ILE B N 1
ATOM 4234 C CA . ILE B 1 202 ? -16.266 -4.738 10.109 1 93.25 202 ILE B CA 1
ATOM 4235 C C . ILE B 1 202 ? -15.094 -3.914 9.562 1 93.25 202 ILE B C 1
ATOM 4237 O O . ILE B 1 202 ? -15.273 -2.748 9.203 1 93.25 202 ILE B O 1
ATOM 4241 N N . ASP B 1 203 ? -13.906 -4.492 9.578 1 93.25 203 ASP B N 1
ATOM 4242 C CA . ASP B 1 203 ? -12.75 -3.818 9.008 1 93.25 203 ASP B CA 1
ATOM 4243 C C . ASP B 1 203 ? -13.016 -3.387 7.566 1 93.25 203 ASP B C 1
ATOM 4245 O O . ASP B 1 203 ? -12.648 -2.279 7.168 1 93.25 203 ASP B O 1
ATOM 4249 N N . ILE B 1 204 ? -13.641 -4.254 6.855 1 94.94 204 ILE B N 1
ATOM 4250 C CA . ILE B 1 204 ? -13.914 -4.008 5.441 1 94.94 204 ILE B CA 1
ATOM 4251 C C . ILE B 1 204 ? -15.055 -3 5.305 1 94.94 204 ILE B C 1
ATOM 4253 O O . ILE B 1 204 ? -14.961 -2.057 4.516 1 94.94 204 ILE B O 1
ATOM 4257 N N . GLU B 1 205 ? -16.078 -3.178 6.051 1 90.56 205 GLU B N 1
ATOM 4258 C CA . GLU B 1 205 ? -17.234 -2.289 6.004 1 90.56 205 GLU B CA 1
ATOM 4259 C C . GLU B 1 205 ? -16.828 -0.845 6.293 1 90.56 205 GLU B C 1
ATOM 4261 O O . GLU B 1 205 ? -17.359 0.085 5.68 1 90.56 205 GLU B O 1
ATOM 4266 N N . ASN B 1 206 ? -15.906 -0.693 7.18 1 86.5 206 ASN B N 1
ATOM 4267 C CA . ASN B 1 206 ? -15.461 0.63 7.602 1 86.5 206 ASN B CA 1
ATOM 4268 C C . ASN B 1 206 ? -14.766 1.373 6.465 1 86.5 206 ASN B C 1
ATOM 4270 O O . ASN B 1 206 ? -14.609 2.594 6.516 1 86.5 206 ASN B O 1
ATOM 4274 N N . LEU B 1 207 ? -14.352 0.715 5.488 1 89.06 207 LEU B N 1
ATOM 4275 C CA . LEU B 1 207 ? -13.719 1.341 4.332 1 89.06 207 LEU B CA 1
ATOM 4276 C C . LEU B 1 207 ? -14.758 1.832 3.336 1 89.06 207 LEU B C 1
ATOM 4278 O O . LEU B 1 207 ? -14.438 2.584 2.412 1 89.06 207 LEU B O 1
ATOM 4282 N N . ARG B 1 208 ? -15.984 1.371 3.52 1 88.31 208 ARG B N 1
ATOM 4283 C CA . ARG B 1 208 ? -17.094 1.697 2.637 1 88.31 208 ARG B CA 1
ATOM 4284 C C . ARG B 1 208 ? -16.75 1.391 1.183 1 88.31 208 ARG B C 1
ATOM 4286 O O . ARG B 1 208 ? -16.875 2.254 0.312 1 88.31 208 ARG B O 1
ATOM 4293 N N . PRO B 1 209 ? -16.344 0.188 0.923 1 93.25 209 PRO B N 1
ATOM 4294 C CA . PRO B 1 209 ? -15.984 -0.17 -0.453 1 93.25 209 PRO B CA 1
ATOM 4295 C C . PRO B 1 209 ? -17.203 -0.348 -1.347 1 93.25 209 PRO B C 1
ATOM 4297 O O . PRO B 1 209 ? -18.312 -0.556 -0.847 1 93.25 209 PRO B O 1
ATOM 4300 N N . GLU B 1 210 ? -17.031 -0.177 -2.623 1 95 210 GLU B N 1
ATOM 4301 C CA . GLU B 1 210 ? -18.062 -0.439 -3.621 1 95 210 GLU B CA 1
ATOM 4302 C C . GLU B 1 210 ? -17.906 -1.834 -4.223 1 95 210 GLU B C 1
ATOM 4304 O O . GLU B 1 210 ? -18.766 -2.275 -5 1 95 210 GLU B O 1
ATOM 4309 N N . GLY B 1 211 ? -16.875 -2.547 -3.91 1 96.94 211 GLY B N 1
ATOM 4310 C CA . GLY B 1 211 ? -16.562 -3.902 -4.324 1 96.94 211 GLY B CA 1
ATOM 4311 C C . GLY B 1 211 ? -15.398 -4.504 -3.551 1 96.94 211 GLY B C 1
ATOM 4312 O O . GLY B 1 211 ? -14.719 -3.803 -2.803 1 96.94 211 GLY B O 1
ATOM 4313 N N . MET B 1 212 ? -15.25 -5.789 -3.74 1 98.06 212 MET B N 1
ATOM 4314 C CA . MET B 1 212 ? -14.18 -6.484 -3.021 1 98.06 212 MET B CA 1
ATOM 4315 C C . MET B 1 212 ? -13.484 -7.496 -3.926 1 98.06 212 MET B C 1
ATOM 4317 O O . MET B 1 212 ? -14.125 -8.109 -4.785 1 98.06 212 MET B O 1
ATOM 4321 N N . ILE B 1 213 ? -12.242 -7.648 -3.695 1 98.69 213 ILE B N 1
ATOM 4322 C CA . ILE B 1 213 ? -11.461 -8.664 -4.398 1 98.69 213 ILE B CA 1
ATOM 4323 C C . ILE B 1 213 ? -10.805 -9.602 -3.389 1 98.69 213 ILE B C 1
ATOM 4325 O O . ILE B 1 213 ? -10.25 -9.148 -2.383 1 98.69 213 ILE B O 1
ATOM 4329 N N . ILE B 1 214 ? -10.969 -10.812 -3.562 1 98.56 214 ILE B N 1
ATOM 4330 C CA . ILE B 1 214 ? -10.195 -11.836 -2.871 1 98.56 214 ILE B CA 1
ATOM 4331 C C . ILE B 1 214 ? -9.047 -12.312 -3.764 1 98.56 214 ILE B C 1
ATOM 4333 O O . ILE B 1 214 ? -9.273 -12.938 -4.801 1 98.56 214 ILE B O 1
ATOM 4337 N N . SER B 1 215 ? -7.848 -12.008 -3.359 1 98.38 215 SER B N 1
ATOM 4338 C CA . SER B 1 215 ? -6.699 -12.125 -4.254 1 98.38 215 SER B CA 1
ATOM 4339 C C . SER B 1 215 ? -6.285 -13.586 -4.434 1 98.38 215 SER B C 1
ATOM 4341 O O . SER B 1 215 ? -6.84 -14.477 -3.789 1 98.38 215 SER B O 1
ATOM 4343 N N . ASN B 1 216 ? -5.344 -13.734 -5.367 1 96.56 216 ASN B N 1
ATOM 4344 C CA . ASN B 1 216 ? -4.633 -15 -5.461 1 96.56 216 ASN B CA 1
ATOM 4345 C C . ASN B 1 216 ? -3.736 -15.234 -4.25 1 96.56 216 ASN B C 1
ATOM 4347 O O . ASN B 1 216 ? -3.674 -14.398 -3.348 1 96.56 216 ASN B O 1
ATOM 4351 N N . GLY B 1 217 ? -3.1 -16.328 -4.238 1 95 217 GLY B N 1
ATOM 4352 C CA . GLY B 1 217 ? -2.211 -16.672 -3.143 1 95 217 GLY B CA 1
ATOM 4353 C C . GLY B 1 217 ? -1.829 -18.141 -3.131 1 95 217 GLY B C 1
ATOM 4354 O O . GLY B 1 217 ? -2.375 -18.938 -3.896 1 95 217 GLY B O 1
ATOM 4355 N N . PRO B 1 218 ? -0.897 -18.375 -2.324 1 93.81 218 PRO B N 1
ATOM 4356 C CA . PRO B 1 218 ? -0.502 -19.781 -2.158 1 93.81 218 PRO B CA 1
ATOM 4357 C C . PRO B 1 218 ? -1.449 -20.562 -1.248 1 93.81 218 PRO B C 1
ATOM 4359 O O . PRO B 1 218 ? -2.26 -19.953 -0.537 1 93.81 218 PRO B O 1
ATOM 4362 N N . GLY B 1 219 ? -1.374 -21.844 -1.362 1 90.31 219 GLY B N 1
ATOM 4363 C CA . GLY B 1 219 ? -2.076 -22.688 -0.404 1 90.31 219 GLY B CA 1
ATOM 4364 C C . GLY B 1 219 ? -3.395 -23.219 -0.931 1 90.31 219 GLY B C 1
ATOM 4365 O O . GLY B 1 219 ? -3.562 -23.391 -2.141 1 90.31 219 GLY B O 1
ATOM 4366 N N . LYS B 1 220 ? -4.238 -23.562 0.107 1 91.5 220 LYS B N 1
ATOM 4367 C CA . LYS B 1 220 ? -5.516 -24.203 -0.19 1 91.5 220 LYS B CA 1
ATOM 4368 C C . LYS B 1 220 ? -6.672 -23.469 0.477 1 91.5 220 LYS B C 1
ATOM 4370 O O . LYS B 1 220 ? -6.469 -22.719 1.438 1 91.5 220 LYS B O 1
ATOM 4375 N N . PRO B 1 221 ? -7.836 -23.688 -0.104 1 94 221 PRO B N 1
ATOM 4376 C CA . PRO B 1 221 ? -9 -22.984 0.459 1 94 221 PRO B CA 1
ATOM 4377 C C . PRO B 1 221 ? -9.172 -23.25 1.953 1 94 221 PRO B C 1
ATOM 4379 O O . PRO B 1 221 ? -9.578 -22.359 2.699 1 94 221 PRO B O 1
ATOM 4382 N N . GLU B 1 222 ? -8.82 -24.422 2.408 1 92.69 222 GLU B N 1
ATOM 4383 C CA . GLU B 1 222 ? -9.023 -24.812 3.803 1 92.69 222 GLU B CA 1
ATOM 4384 C C . GLU B 1 222 ? -8.188 -23.938 4.742 1 92.69 222 GLU B C 1
ATOM 4386 O O . GLU B 1 222 ? -8.531 -23.781 5.914 1 92.69 222 GLU B O 1
ATOM 4391 N N . GLU B 1 223 ? -7.141 -23.406 4.195 1 92.06 223 GLU B N 1
ATOM 4392 C CA . GLU B 1 223 ? -6.238 -22.594 5.012 1 92.06 223 GLU B CA 1
ATOM 4393 C C . GLU B 1 223 ? -6.832 -21.219 5.289 1 92.06 223 GLU B C 1
ATOM 4395 O O . GLU B 1 223 ? -6.422 -20.547 6.234 1 92.06 223 GLU B O 1
ATOM 4400 N N . VAL B 1 224 ? -7.84 -20.812 4.469 1 95.31 224 VAL B N 1
ATOM 4401 C CA . VAL B 1 224 ? -8.273 -19.422 4.578 1 95.31 224 VAL B CA 1
ATOM 4402 C C . VAL B 1 224 ? -9.789 -19.359 4.762 1 95.31 224 VAL B C 1
ATOM 4404 O O . VAL B 1 224 ? -10.336 -18.312 5.105 1 95.31 224 VAL B O 1
ATOM 4407 N N . ILE B 1 225 ? -10.461 -20.438 4.656 1 94.69 225 ILE B N 1
ATOM 4408 C CA . ILE B 1 225 ? -11.922 -20.453 4.578 1 94.69 225 ILE B CA 1
ATOM 4409 C C . ILE B 1 225 ? -12.508 -19.969 5.902 1 94.69 225 ILE B C 1
ATOM 4411 O O . ILE B 1 225 ? -13.531 -19.281 5.918 1 94.69 225 ILE B O 1
ATOM 4415 N N . ASN B 1 226 ? -11.93 -20.266 7 1 93.94 226 ASN B N 1
ATOM 4416 C CA . ASN B 1 226 ? -12.438 -19.875 8.305 1 93.94 226 ASN B CA 1
ATOM 4417 C C . ASN B 1 226 ? -12.445 -18.344 8.461 1 93.94 226 ASN B C 1
ATOM 4419 O O . ASN B 1 226 ? -13.344 -17.781 9.094 1 93.94 226 ASN B O 1
ATOM 4423 N N . GLN B 1 227 ? -11.43 -17.781 7.949 1 94.62 227 GLN B N 1
ATOM 4424 C CA . GLN B 1 227 ? -11.32 -16.328 8.055 1 94.62 227 GLN B CA 1
ATOM 4425 C C . GLN B 1 227 ? -12.203 -15.633 7.023 1 94.62 227 GLN B C 1
ATOM 4427 O O . GLN B 1 227 ? -12.711 -14.539 7.273 1 94.62 227 GLN B O 1
ATOM 4432 N N . LEU B 1 228 ? -12.438 -16.25 5.891 1 97.31 228 LEU B N 1
ATOM 4433 C CA . LEU B 1 228 ? -13.117 -15.594 4.781 1 97.31 228 LEU B CA 1
ATOM 4434 C C . LEU B 1 228 ? -14.625 -15.805 4.871 1 97.31 228 LEU B C 1
ATOM 4436 O O . LEU B 1 228 ? -15.398 -14.992 4.352 1 97.31 228 LEU B O 1
ATOM 4440 N N . THR B 1 229 ? -15.055 -16.859 5.508 1 97.88 229 THR B N 1
ATOM 4441 C CA . THR B 1 229 ? -16.469 -17.203 5.551 1 97.88 229 THR B CA 1
ATOM 4442 C C . THR B 1 229 ? -17.281 -16.078 6.176 1 97.88 229 THR B C 1
ATOM 4444 O O . THR B 1 229 ? -18.281 -15.633 5.605 1 97.88 229 THR B O 1
ATOM 4447 N N . PRO B 1 230 ? -16.875 -15.539 7.387 1 97.94 230 PRO B N 1
ATOM 4448 C CA . PRO B 1 230 ? -17.641 -14.422 7.941 1 97.94 230 PRO B CA 1
ATOM 4449 C C . PRO B 1 230 ? -17.719 -13.227 6.992 1 97.94 230 PRO B C 1
ATOM 4451 O O . PRO B 1 230 ? -18.734 -12.531 6.945 1 97.94 230 PRO B O 1
ATOM 4454 N N . VAL B 1 231 ? -16.672 -12.977 6.277 1 97.94 231 VAL B N 1
ATOM 4455 C CA . VAL B 1 231 ? -16.641 -11.883 5.316 1 97.94 231 VAL B CA 1
ATOM 4456 C C . VAL B 1 231 ? -17.609 -12.156 4.176 1 97.94 231 VAL B C 1
ATOM 4458 O O . VAL B 1 231 ? -18.422 -11.289 3.812 1 97.94 231 VAL B O 1
ATOM 4461 N N . LEU B 1 232 ? -17.578 -13.352 3.619 1 97.81 232 LEU B N 1
ATOM 4462 C CA . LEU B 1 232 ? -18.453 -13.719 2.514 1 97.81 232 LEU B CA 1
ATOM 4463 C C . LEU B 1 232 ? -19.906 -13.742 2.959 1 97.81 232 LEU B C 1
ATOM 4465 O O . LEU B 1 232 ? -20.797 -13.312 2.217 1 97.81 232 LEU B O 1
ATOM 4469 N N . ASP B 1 233 ? -20.141 -14.195 4.172 1 97.81 233 ASP B N 1
ATOM 4470 C CA . ASP B 1 233 ? -21.5 -14.18 4.711 1 97.81 233 ASP B CA 1
ATOM 4471 C C . ASP B 1 233 ? -22.047 -12.758 4.773 1 97.81 233 ASP B C 1
ATOM 4473 O O . ASP B 1 233 ? -23.234 -12.531 4.539 1 97.81 233 ASP B O 1
ATOM 4477 N N . HIS B 1 234 ? -21.203 -11.898 5.125 1 96.94 234 HIS B N 1
ATOM 4478 C CA . HIS B 1 234 ? -21.625 -10.516 5.355 1 96.94 234 HIS B CA 1
ATOM 4479 C C . HIS B 1 234 ? -21.828 -9.781 4.039 1 96.94 234 HIS B C 1
ATOM 4481 O O . HIS B 1 234 ? -22.734 -8.961 3.922 1 96.94 234 HIS B O 1
ATOM 4487 N N . PHE B 1 235 ? -21.062 -10.078 3.016 1 96.56 235 PHE B N 1
ATOM 4488 C CA . PHE B 1 235 ? -21.031 -9.188 1.86 1 96.56 235 PHE B CA 1
ATOM 4489 C C . PHE B 1 235 ? -21.641 -9.859 0.638 1 96.56 235 PHE B C 1
ATOM 4491 O O . PHE B 1 235 ? -21.984 -9.188 -0.337 1 96.56 235 PHE B O 1
ATOM 4498 N N . TYR B 1 236 ? -21.703 -11.172 0.664 1 95.69 236 TYR B N 1
ATOM 4499 C CA . TYR B 1 236 ? -22.234 -11.898 -0.479 1 95.69 236 TYR B CA 1
ATOM 4500 C C . TYR B 1 236 ? -23.625 -11.375 -0.847 1 95.69 236 TYR B C 1
ATOM 4502 O O . TYR B 1 236 ? -24.5 -11.234 0.018 1 95.69 236 TYR B O 1
ATOM 4510 N N . GLY B 1 237 ? -23.75 -10.992 -2.145 1 92.62 237 GLY B N 1
ATOM 4511 C CA . GLY B 1 237 ? -25.031 -10.508 -2.639 1 92.62 237 GLY B CA 1
ATOM 4512 C C . GLY B 1 237 ? -25.219 -9.016 -2.441 1 92.62 237 GLY B C 1
ATOM 4513 O O . GLY B 1 237 ? -26.172 -8.43 -2.977 1 92.62 237 GLY B O 1
ATOM 4514 N N . LYS B 1 238 ? -24.344 -8.43 -1.716 1 91.56 238 LYS B N 1
ATOM 4515 C CA . LYS B 1 238 ? -24.469 -7.004 -1.422 1 91.56 238 LYS B CA 1
ATOM 4516 C C . LYS B 1 238 ? -23.516 -6.184 -2.289 1 91.56 238 LYS B C 1
ATOM 4518 O O . LYS B 1 238 ? -23.922 -5.184 -2.891 1 91.56 238 LYS B O 1
ATOM 4523 N N . TYR B 1 239 ? -22.25 -6.598 -2.359 1 91.19 239 TYR B N 1
ATOM 4524 C CA . TYR B 1 239 ? -21.203 -5.965 -3.146 1 91.19 239 TYR B CA 1
ATOM 4525 C C . TYR B 1 239 ? -20.656 -6.918 -4.199 1 91.19 239 TYR B C 1
ATOM 4527 O O . TYR B 1 239 ? -20.672 -8.141 -4.012 1 91.19 239 TYR B O 1
ATOM 4535 N N . PRO B 1 240 ? -20.25 -6.312 -5.352 1 97.5 240 PRO B N 1
ATOM 4536 C CA . PRO B 1 240 ? -19.516 -7.176 -6.277 1 97.5 240 PRO B CA 1
ATOM 4537 C C . PRO B 1 240 ? -18.266 -7.793 -5.652 1 97.5 240 PRO B C 1
ATOM 4539 O O . PRO B 1 240 ? -17.531 -7.109 -4.945 1 97.5 240 PRO B O 1
ATOM 4542 N N . ILE B 1 241 ? -18.109 -9.078 -5.863 1 98.5 241 ILE B N 1
ATOM 4543 C CA . ILE B 1 241 ? -16.938 -9.797 -5.355 1 98.5 241 ILE B CA 1
ATOM 4544 C C . ILE B 1 241 ? -16.203 -10.461 -6.512 1 98.5 241 ILE B C 1
ATOM 4546 O O . ILE B 1 241 ? -16.812 -11.156 -7.336 1 98.5 241 ILE B O 1
ATOM 4550 N N . LEU B 1 242 ? -14.945 -10.188 -6.656 1 98.75 242 LEU B N 1
ATOM 4551 C CA . LEU B 1 242 ? -14.062 -10.859 -7.598 1 98.75 242 LEU B CA 1
ATOM 4552 C C . LEU B 1 242 ? -13.07 -11.758 -6.867 1 98.75 242 LEU B C 1
ATOM 4554 O O . LEU B 1 242 ? -12.312 -11.289 -6.012 1 98.75 242 LEU B O 1
ATOM 4558 N N . GLY B 1 243 ? -13.086 -13.016 -7.105 1 98.44 243 GLY B N 1
ATOM 4559 C CA . GLY B 1 243 ? -12.102 -13.953 -6.598 1 98.44 243 GLY B CA 1
ATOM 4560 C C . GLY B 1 243 ? -11.109 -14.414 -7.652 1 98.44 243 GLY B C 1
ATOM 4561 O O . GLY B 1 243 ? -11.508 -14.789 -8.758 1 98.44 243 GLY B O 1
ATOM 4562 N N . ILE B 1 244 ? -9.836 -14.422 -7.336 1 98.06 244 ILE B N 1
ATOM 4563 C CA . ILE B 1 244 ? -8.805 -14.805 -8.297 1 98.06 244 ILE B CA 1
ATOM 4564 C C . ILE B 1 244 ? -7.934 -15.906 -7.707 1 98.06 244 ILE B C 1
ATOM 4566 O O . ILE B 1 244 ? -7.473 -15.805 -6.57 1 98.06 244 ILE B O 1
ATOM 4570 N N . GLY B 1 245 ? -7.586 -16.984 -8.461 1 96.56 245 GLY B N 1
ATOM 4571 C CA . GLY B 1 245 ? -6.727 -18.047 -7.98 1 96.56 245 GLY B CA 1
ATOM 4572 C C . GLY B 1 245 ? -7.238 -18.703 -6.715 1 96.56 245 GLY B C 1
ATOM 4573 O O . GLY B 1 245 ? -8.289 -19.344 -6.723 1 96.56 245 GLY B O 1
ATOM 4574 N N . LEU B 1 246 ? -6.555 -18.453 -5.625 1 97.25 246 LEU B N 1
ATOM 4575 C CA . LEU B 1 246 ? -7.035 -18.953 -4.344 1 97.25 246 LEU B CA 1
ATOM 4576 C C . LEU B 1 246 ? -8.383 -18.344 -3.984 1 97.25 246 LEU B C 1
ATOM 4578 O O . LEU B 1 246 ? -9.227 -19 -3.379 1 97.25 246 LEU B O 1
ATOM 4582 N N . GLY B 1 247 ? -8.625 -17.125 -4.379 1 98.12 247 GLY B N 1
ATOM 4583 C CA . GLY B 1 247 ? -9.93 -16.5 -4.207 1 98.12 247 GLY B CA 1
ATOM 4584 C C . GLY B 1 247 ? -11.039 -17.234 -4.945 1 98.12 247 GLY B C 1
ATOM 4585 O O . GLY B 1 247 ? -12.148 -17.359 -4.426 1 98.12 247 GLY B O 1
ATOM 4586 N N . PHE B 1 248 ? -10.734 -17.672 -6.129 1 98.25 248 PHE B N 1
ATOM 4587 C CA . PHE B 1 248 ? -11.656 -18.484 -6.906 1 98.25 248 PHE B CA 1
ATOM 4588 C C . PHE B 1 248 ? -11.969 -19.797 -6.18 1 98.25 248 PHE B C 1
ATOM 4590 O O . PHE B 1 248 ? -13.133 -20.172 -6.047 1 98.25 248 PHE B O 1
ATOM 4597 N N . LEU B 1 249 ? -10.945 -20.422 -5.715 1 97.88 249 LEU B N 1
ATOM 4598 C CA . LEU B 1 249 ? -11.141 -21.703 -5.023 1 97.88 249 LEU B CA 1
ATOM 4599 C C . LEU B 1 249 ? -11.984 -21.516 -3.766 1 97.88 249 LEU B C 1
ATOM 4601 O O . LEU B 1 249 ? -12.906 -22.281 -3.51 1 97.88 249 LEU B O 1
ATOM 4605 N N . THR B 1 250 ? -11.695 -20.516 -3.031 1 97.69 250 THR B N 1
ATOM 4606 C CA . THR B 1 250 ? -12.391 -20.266 -1.77 1 97.69 250 THR B CA 1
ATOM 4607 C C . THR B 1 250 ? -13.844 -19.891 -2.016 1 97.69 250 THR B C 1
ATOM 4609 O O . THR B 1 250 ? -14.742 -20.359 -1.312 1 97.69 250 THR B O 1
ATOM 4612 N N . LEU B 1 251 ? -14.055 -19.016 -2.973 1 97.44 251 LEU B N 1
ATOM 4613 C CA . LEU B 1 251 ? -15.414 -18.641 -3.332 1 97.44 251 LEU B CA 1
ATOM 4614 C C . LEU B 1 251 ? -16.219 -19.859 -3.797 1 97.44 251 LEU B C 1
ATOM 4616 O O . LEU B 1 251 ? -17.375 -20.016 -3.426 1 97.44 251 LEU B O 1
ATOM 4620 N N . SER B 1 252 ? -15.586 -20.688 -4.629 1 97.81 252 SER B N 1
ATOM 4621 C CA . SER B 1 252 ? -16.234 -21.906 -5.105 1 97.81 252 SER B CA 1
ATOM 4622 C C . SER B 1 252 ? -16.609 -22.812 -3.943 1 97.81 252 SER B C 1
ATOM 4624 O O . SER B 1 252 ? -17.703 -23.359 -3.904 1 97.81 252 SER B O 1
ATOM 4626 N N . ASP B 1 253 ? -15.672 -22.938 -3.057 1 97.12 253 ASP B N 1
ATOM 4627 C CA . ASP B 1 253 ? -15.922 -23.75 -1.868 1 97.12 253 ASP B CA 1
ATOM 4628 C C . ASP B 1 253 ? -17.094 -23.188 -1.054 1 97.12 253 ASP B C 1
ATOM 4630 O O . ASP B 1 253 ? -17.969 -23.922 -0.632 1 97.12 253 ASP B O 1
ATOM 4634 N N . TYR B 1 254 ? -17.094 -21.938 -0.825 1 96.88 254 TYR B N 1
ATOM 4635 C CA . TYR B 1 254 ? -18.141 -21.234 -0.095 1 96.88 254 TYR B CA 1
ATOM 4636 C C . TYR B 1 254 ? -19.5 -21.469 -0.735 1 96.88 254 TYR B C 1
ATOM 4638 O O . TYR B 1 254 ? -20.5 -21.625 -0.034 1 96.88 254 TYR B O 1
ATOM 4646 N N . LEU B 1 255 ? -19.547 -21.547 -2.033 1 96.69 255 LEU B N 1
ATOM 4647 C CA . LEU B 1 255 ? -20.797 -21.703 -2.779 1 96.69 255 LEU B CA 1
ATOM 4648 C C . LEU B 1 255 ? -21.203 -23.172 -2.875 1 96.69 255 LEU B C 1
ATOM 4650 O O . LEU B 1 255 ? -22.266 -23.484 -3.416 1 96.69 255 LEU B O 1
ATOM 4654 N N . GLY B 1 256 ? -20.359 -24.047 -2.371 1 96.56 256 GLY B N 1
ATOM 4655 C CA . GLY B 1 256 ? -20.688 -25.469 -2.355 1 96.56 256 GLY B CA 1
ATOM 4656 C C . GLY B 1 256 ? -20.344 -26.172 -3.656 1 96.56 256 GLY B C 1
ATOM 4657 O O . GLY B 1 256 ? -20.875 -27.234 -3.943 1 96.56 256 GLY B O 1
ATOM 4658 N N . PHE B 1 257 ? -19.531 -25.562 -4.547 1 97.94 257 PHE B N 1
ATOM 4659 C CA . PHE B 1 257 ? -19.078 -26.219 -5.77 1 97.94 257 PHE B CA 1
ATOM 4660 C C . PHE B 1 257 ? -18.031 -27.281 -5.457 1 97.94 257 PHE B C 1
ATOM 4662 O O . PHE B 1 257 ? -17.234 -27.109 -4.539 1 97.94 257 PHE B O 1
ATOM 4669 N N . GLU B 1 258 ? -18.031 -28.297 -6.168 1 98.06 258 GLU B N 1
ATOM 4670 C CA . GLU B 1 258 ? -17.047 -29.359 -5.973 1 98.06 258 GLU B CA 1
ATOM 4671 C C . GLU B 1 258 ? -15.719 -29 -6.637 1 98.06 258 GLU B C 1
ATOM 4673 O O . GLU B 1 258 ? -15.68 -28.672 -7.824 1 98.06 258 GLU B O 1
ATOM 4678 N N . LEU B 1 259 ? -14.719 -29.047 -5.918 1 97.06 259 LEU B N 1
ATOM 4679 C CA . LEU B 1 259 ? -13.367 -28.812 -6.414 1 97.06 259 LEU B CA 1
ATOM 4680 C C . LEU B 1 259 ? -12.68 -30.125 -6.754 1 97.06 259 LEU B C 1
ATOM 4682 O O . LEU B 1 259 ? -12.672 -31.047 -5.941 1 97.06 259 LEU B O 1
ATOM 4686 N N . VAL B 1 260 ? -12.117 -30.141 -7.949 1 95.75 260 VAL B N 1
ATOM 4687 C CA . VAL B 1 260 ? -11.453 -31.344 -8.453 1 95.75 260 VAL B CA 1
ATOM 4688 C C . VAL B 1 260 ? -9.961 -31.078 -8.625 1 95.75 260 VAL B C 1
ATOM 4690 O O . VAL B 1 260 ? -9.562 -30.078 -9.219 1 95.75 260 VAL B O 1
ATOM 4693 N N . GLN B 1 261 ? -9.203 -32.031 -8.086 1 91.19 261 GLN B N 1
ATOM 4694 C CA . GLN B 1 261 ? -7.754 -31.922 -8.227 1 91.19 261 GLN B CA 1
ATOM 4695 C C . GLN B 1 261 ? -7.324 -32.156 -9.68 1 91.19 261 GLN B C 1
ATOM 4697 O O . GLN B 1 261 ? -7.777 -33.094 -10.328 1 91.19 261 GLN B O 1
ATOM 4702 N N . LEU B 1 262 ? -6.508 -31.266 -10.172 1 86.81 262 LEU B N 1
ATOM 4703 C CA . LEU B 1 262 ? -5.91 -31.469 -11.484 1 86.81 262 LEU B CA 1
ATOM 4704 C C . LEU B 1 262 ? -4.82 -32.531 -11.43 1 86.81 262 LEU B C 1
ATOM 4706 O O . LEU B 1 262 ? -4.18 -32.719 -10.391 1 86.81 262 LEU B O 1
ATOM 4710 N N . PRO B 1 263 ? -4.723 -33.281 -12.508 1 75.31 263 PRO B N 1
ATOM 4711 C CA . PRO B 1 263 ? -3.674 -34.312 -12.508 1 75.31 263 PRO B CA 1
ATOM 4712 C C . PRO B 1 263 ? -2.285 -33.719 -12.242 1 75.31 263 PRO B C 1
ATOM 4714 O O . PRO B 1 263 ? -1.469 -34.375 -11.562 1 75.31 263 PRO B O 1
ATOM 4717 N N . GLN B 1 264 ? -2.023 -32.625 -12.828 1 72.38 264 GLN B N 1
ATOM 4718 C CA . GLN B 1 264 ? -0.778 -31.922 -12.578 1 72.38 264 GLN B CA 1
ATOM 4719 C C . GLN B 1 264 ? -1.047 -30.453 -12.227 1 72.38 264 GLN B C 1
ATOM 4721 O O . GLN B 1 264 ? -1.866 -29.797 -12.867 1 72.38 264 GLN B O 1
ATOM 4726 N N . GLU B 1 265 ? -0.315 -30.188 -11.055 1 66.81 265 GLU B N 1
ATOM 4727 C CA . GLU B 1 265 ? -0.391 -28.75 -10.758 1 66.81 265 GLU B CA 1
ATOM 4728 C C . GLU B 1 265 ? 0.164 -27.922 -11.898 1 66.81 265 GLU B C 1
ATOM 4730 O O . GLU B 1 265 ? 1.185 -28.266 -12.5 1 66.81 265 GLU B O 1
ATOM 4735 N N . PHE B 1 266 ? -0.556 -27.016 -12.211 1 68.75 266 PHE B N 1
ATOM 4736 C CA . PHE B 1 266 ? -0.058 -26.125 -13.258 1 68.75 266 PHE B CA 1
ATOM 4737 C C . PHE B 1 266 ? 0.525 -24.859 -12.656 1 68.75 266 PHE B C 1
ATOM 4739 O O . PHE B 1 266 ? -0.082 -24.25 -11.773 1 68.75 266 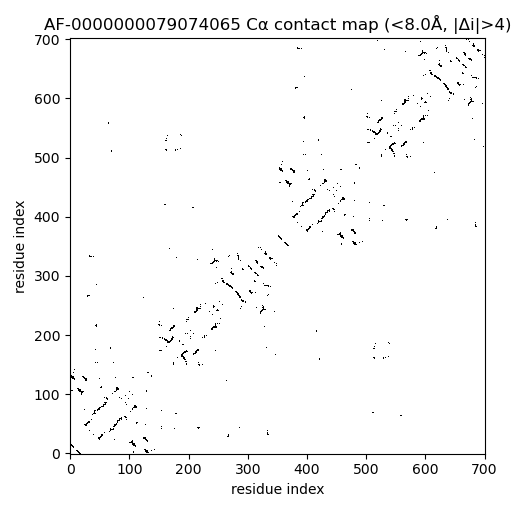PHE B O 1
ATOM 4746 N N . ASP B 1 267 ? 1.688 -24.609 -12.961 1 75 267 ASP B N 1
ATOM 4747 C CA . ASP B 1 267 ? 2.359 -23.375 -12.586 1 75 267 ASP B CA 1
ATOM 4748 C C . ASP B 1 267 ? 3.006 -22.719 -13.797 1 75 267 ASP B C 1
ATOM 4750 O O . ASP B 1 267 ? 4.078 -23.125 -14.242 1 75 267 ASP B O 1
ATOM 4754 N N . GLY B 1 268 ? 2.385 -21.734 -14.32 1 75.69 268 GLY B N 1
ATOM 4755 C CA . GLY B 1 268 ? 3.047 -21.141 -15.469 1 75.69 268 GLY B CA 1
ATOM 4756 C C . GLY B 1 268 ? 2.104 -20.359 -16.359 1 75.69 268 GLY B C 1
ATOM 4757 O O . GLY B 1 268 ? 1.068 -19.875 -15.898 1 75.69 268 GLY B O 1
ATOM 4758 N N . ILE B 1 269 ? 2.859 -20.188 -17.5 1 76 269 ILE B N 1
ATOM 4759 C CA . ILE B 1 269 ? 2.215 -19.328 -18.484 1 76 269 ILE B CA 1
ATOM 4760 C C . ILE B 1 269 ? 1.633 -20.188 -19.609 1 76 269 ILE B C 1
ATOM 4762 O O . ILE B 1 269 ? 1.955 -21.375 -19.719 1 76 269 ILE B O 1
ATOM 4766 N N . ASN B 1 270 ? 0.327 -20.031 -20.062 1 78.12 270 ASN B N 1
ATOM 4767 C CA . ASN B 1 270 ? -0.272 -20.703 -21.219 1 78.12 270 ASN B CA 1
ATOM 4768 C C . ASN B 1 270 ? -1.38 -21.656 -20.812 1 78.12 270 ASN B C 1
ATOM 4770 O O . ASN B 1 270 ? -1.396 -22.812 -21.234 1 78.12 270 ASN B O 1
ATOM 4774 N N . TYR B 1 271 ? -2.01 -21.328 -19.969 1 86 271 TYR B N 1
ATOM 4775 C CA . TYR B 1 271 ? -3.221 -22.062 -19.594 1 86 271 TYR B CA 1
ATOM 4776 C C . TYR B 1 271 ? -4.414 -21.578 -20.422 1 86 271 TYR B C 1
ATOM 4778 O O . TYR B 1 271 ? -5.027 -20.547 -20.094 1 86 2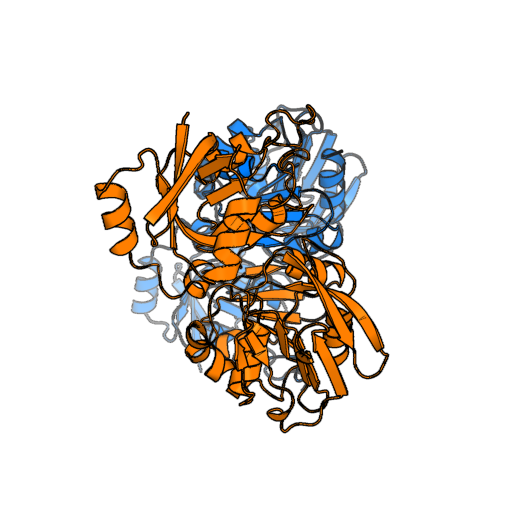71 TYR B O 1
ATOM 4786 N N . PRO B 1 272 ? -4.73 -22.359 -21.438 1 91.69 272 PRO B N 1
ATOM 4787 C CA . PRO B 1 272 ? -5.816 -21.922 -22.328 1 91.69 272 PRO B CA 1
ATOM 4788 C C . PRO B 1 272 ? -7.195 -22.125 -21.703 1 91.69 272 PRO B C 1
ATOM 4790 O O . PRO B 1 272 ? -7.492 -23.219 -21.203 1 91.69 272 PRO B O 1
ATOM 4793 N N . VAL B 1 273 ? -7.965 -21.094 -21.734 1 94.44 273 VAL B N 1
ATOM 4794 C CA . VAL B 1 273 ? -9.344 -21.125 -21.266 1 94.44 273 VAL B CA 1
ATOM 4795 C C . VAL B 1 273 ? -10.289 -20.656 -22.359 1 94.44 273 VAL B C 1
ATOM 4797 O O . VAL B 1 273 ? -9.938 -19.766 -23.141 1 94.44 273 VAL B O 1
ATOM 4800 N N . ILE B 1 274 ? -11.383 -21.312 -22.422 1 96.5 274 ILE B N 1
ATOM 4801 C CA . ILE B 1 274 ? -12.391 -20.922 -23.406 1 96.5 274 ILE B CA 1
ATOM 4802 C C . ILE B 1 274 ? -13.609 -20.344 -22.688 1 96.5 274 ILE B C 1
ATOM 4804 O O . ILE B 1 274 ? -14.062 -20.891 -21.688 1 96.5 274 ILE B O 1
ATOM 4808 N N . GLU B 1 275 ? -14.047 -19.219 -23.172 1 95.62 275 GLU B N 1
ATOM 4809 C CA . GLU B 1 275 ? -15.312 -18.672 -22.719 1 95.62 275 GLU B CA 1
ATOM 4810 C C . GLU B 1 275 ? -16.484 -19.281 -23.469 1 95.62 275 GLU B C 1
ATOM 4812 O O . GLU B 1 275 ? -16.547 -19.234 -24.688 1 95.62 275 GLU B O 1
ATOM 4817 N N . GLN B 1 276 ? -17.391 -19.734 -22.734 1 93.31 276 GLN B N 1
ATOM 4818 C CA . GLN B 1 276 ? -18.422 -20.609 -23.281 1 93.31 276 GLN B CA 1
ATOM 4819 C C . GLN B 1 276 ? -19.281 -19.891 -24.297 1 93.31 276 GLN B C 1
ATOM 4821 O O . GLN B 1 276 ? -19.609 -20.438 -25.359 1 93.31 276 GLN B O 1
ATOM 4826 N N . ASN B 1 277 ? -19.703 -18.656 -24 1 92.44 277 ASN B N 1
ATOM 4827 C CA . ASN B 1 277 ? -20.656 -17.953 -24.859 1 92.44 277 ASN B CA 1
ATOM 4828 C C . ASN B 1 277 ? -20.016 -17.453 -26.141 1 92.44 277 ASN B C 1
ATOM 4830 O O . ASN B 1 277 ? -20.609 -17.578 -27.219 1 92.44 277 ASN B O 1
ATOM 4834 N N . SER B 1 278 ? -18.875 -17 -26.125 1 93 278 SER B N 1
ATOM 4835 C CA . SER B 1 278 ? -18.234 -16.375 -27.266 1 93 278 SER B CA 1
ATOM 4836 C C . SER B 1 278 ? -17.281 -17.359 -27.969 1 93 278 SER B C 1
ATOM 4838 O O . SER B 1 278 ? -16.859 -17.109 -29.109 1 93 278 SER B O 1
ATOM 4840 N N . ASN B 1 279 ? -16.875 -18.344 -27.359 1 94.5 279 ASN B N 1
ATOM 4841 C CA . ASN B 1 279 ? -15.883 -19.312 -27.812 1 94.5 279 ASN B CA 1
ATOM 4842 C C . ASN B 1 279 ? -14.508 -18.672 -27.969 1 94.5 279 ASN B C 1
ATOM 4844 O O . ASN B 1 279 ? -13.656 -19.188 -28.703 1 94.5 279 ASN B O 1
ATOM 4848 N N . ALA B 1 280 ? -14.398 -17.578 -27.297 1 94.12 280 ALA B N 1
ATOM 4849 C CA . ALA B 1 280 ? -13.07 -16.969 -27.281 1 94.12 280 ALA B CA 1
ATOM 4850 C C . ALA B 1 280 ? -12.102 -17.781 -26.438 1 94.12 280 ALA B C 1
ATOM 4852 O O . ALA B 1 280 ? -12.453 -18.234 -25.344 1 94.12 280 ALA B O 1
ATOM 4853 N N . ILE B 1 281 ? -10.93 -17.984 -27 1 95.06 281 ILE B N 1
ATOM 4854 C CA . ILE B 1 281 ? -9.883 -18.688 -26.266 1 95.06 281 ILE B CA 1
ATOM 4855 C C . ILE B 1 281 ? -8.844 -17.688 -25.75 1 95.06 281 ILE B C 1
ATOM 4857 O O . ILE B 1 281 ? -8.312 -16.891 -26.516 1 95.06 281 ILE B O 1
ATOM 4861 N N . TRP B 1 282 ? -8.664 -17.688 -24.422 1 93.25 282 TRP B N 1
ATOM 4862 C CA . TRP B 1 282 ? -7.641 -16.875 -23.766 1 93.25 282 TRP B CA 1
ATOM 4863 C C . TRP B 1 282 ? -6.461 -17.734 -23.312 1 93.25 282 TRP B C 1
ATOM 4865 O O . TRP B 1 282 ? -6.648 -18.844 -22.812 1 93.25 282 TRP B O 1
ATOM 4875 N N . GLN B 1 283 ? -5.273 -17.234 -23.609 1 90.81 283 GLN B N 1
ATOM 4876 C CA . GLN B 1 283 ? -4.09 -17.797 -22.953 1 90.81 283 GLN B CA 1
ATOM 4877 C C . GLN B 1 283 ? -3.838 -17.125 -21.609 1 90.81 283 GLN B C 1
ATOM 4879 O O . GLN B 1 283 ? -3.574 -15.93 -21.547 1 90.81 283 GLN B O 1
ATOM 4884 N N . THR B 1 284 ? -3.959 -17.922 -20.547 1 89.88 284 THR B N 1
ATOM 4885 C CA . THR B 1 284 ? -3.914 -17.312 -19.234 1 89.88 284 THR B CA 1
ATOM 4886 C C . THR B 1 284 ? -2.799 -17.922 -18.391 1 89.88 284 THR B C 1
ATOM 4888 O O . THR B 1 284 ? -2.152 -18.891 -18.812 1 89.88 284 THR B O 1
ATOM 4891 N N . ALA B 1 285 ? -2.506 -17.219 -17.266 1 88.88 285 ALA B N 1
ATOM 4892 C CA . ALA B 1 285 ? -1.589 -17.734 -16.25 1 88.88 285 ALA B CA 1
ATOM 4893 C C . ALA B 1 285 ? -2.35 -18.234 -15.031 1 88.88 285 ALA B C 1
ATOM 4895 O O . ALA B 1 285 ? -3.34 -17.625 -14.617 1 88.88 285 ALA B O 1
ATOM 4896 N N . MET B 1 286 ? -1.912 -19.375 -14.594 1 88.88 286 MET B N 1
ATOM 4897 C CA . MET B 1 286 ? -2.592 -19.953 -13.445 1 88.88 286 MET B CA 1
ATOM 4898 C C . MET B 1 286 ? -1.596 -20.641 -12.516 1 88.88 286 MET B C 1
ATOM 4900 O O . MET B 1 286 ? -0.578 -21.172 -12.969 1 88.88 286 MET B O 1
ATOM 4904 N N . ASN B 1 287 ? -1.836 -20.562 -11.211 1 87.94 287 ASN B N 1
ATOM 4905 C CA . ASN B 1 287 ? -1.005 -21.219 -10.211 1 87.94 287 ASN B CA 1
ATOM 4906 C C . ASN B 1 287 ? -1.853 -21.906 -9.141 1 87.94 287 ASN B C 1
ATOM 4908 O O . ASN B 1 287 ? -1.718 -21.609 -7.953 1 87.94 287 ASN B O 1
ATOM 4912 N N . ILE B 1 288 ? -2.754 -22.703 -9.539 1 89.44 288 ILE B N 1
ATOM 4913 C CA . ILE B 1 288 ? -3.596 -23.453 -8.617 1 89.44 288 ILE B CA 1
ATOM 4914 C C . ILE B 1 288 ? -3.658 -24.906 -9.062 1 89.44 288 ILE B C 1
ATOM 4916 O O . ILE B 1 288 ? -3.279 -25.25 -10.188 1 89.44 288 ILE B O 1
ATOM 4920 N N . ASP B 1 289 ? -4.223 -25.828 -8.203 1 88.88 289 ASP B N 1
ATOM 4921 C CA . ASP B 1 289 ? -4.164 -27.25 -8.508 1 88.88 289 ASP B CA 1
ATOM 4922 C C . ASP B 1 289 ? -5.566 -27.859 -8.539 1 88.88 289 ASP B C 1
ATOM 4924 O O . ASP B 1 289 ? -5.715 -29.078 -8.617 1 88.88 289 ASP B O 1
ATOM 4928 N N . GLN B 1 290 ? -6.594 -27 -8.383 1 94.56 290 GLN B N 1
ATOM 4929 C CA . GLN B 1 290 ? -7.973 -27.484 -8.438 1 94.56 290 GLN B CA 1
ATOM 4930 C C . GLN B 1 290 ? -8.836 -26.594 -9.312 1 94.56 290 GLN B C 1
ATOM 4932 O O . GLN B 1 290 ? -8.555 -25.406 -9.461 1 94.56 290 GLN B O 1
ATOM 4937 N N . LEU B 1 291 ? -9.812 -27.188 -9.891 1 96.69 291 LEU B N 1
ATOM 4938 C CA . LEU B 1 291 ? -10.859 -26.484 -10.617 1 96.69 291 LEU B CA 1
ATOM 4939 C C . LEU B 1 291 ? -12.242 -26.969 -10.211 1 96.69 291 LEU B C 1
ATOM 4941 O O . LEU B 1 291 ? -12.359 -27.875 -9.375 1 96.69 291 LEU B O 1
ATOM 4945 N N . VAL B 1 292 ? -13.203 -26.359 -10.758 1 98.19 292 VAL B N 1
ATOM 4946 C CA . VAL B 1 292 ? -14.57 -26.672 -10.359 1 98.19 292 VAL B CA 1
ATOM 4947 C C . VAL B 1 292 ? -15.156 -27.734 -11.297 1 98.19 292 VAL B C 1
ATOM 4949 O O . VAL B 1 292 ? -15.008 -27.641 -12.516 1 98.19 292 VAL B O 1
ATOM 4952 N N . LEU B 1 293 ? -15.805 -28.719 -10.672 1 98.25 293 LEU B N 1
ATOM 4953 C CA . LEU B 1 293 ? -16.609 -29.656 -11.453 1 98.25 293 LEU B CA 1
ATOM 4954 C C . LEU B 1 293 ? -17.875 -28.984 -11.977 1 98.25 293 LEU B C 1
ATOM 4956 O O . LEU B 1 293 ? -18.75 -28.625 -11.195 1 98.25 293 LEU B O 1
ATOM 4960 N N . PRO B 1 294 ? -18.016 -28.906 -13.312 1 97.38 294 PRO B N 1
ATOM 4961 C CA . PRO B 1 294 ? -19.141 -28.141 -13.859 1 97.38 294 PRO B CA 1
ATOM 4962 C C . PRO B 1 294 ? -20.484 -28.656 -13.375 1 97.38 294 PRO B C 1
ATOM 4964 O O . PRO B 1 294 ? -21.375 -27.875 -13.055 1 97.38 294 PRO B O 1
ATOM 4967 N N . ASP B 1 295 ? -20.703 -29.922 -13.195 1 96.81 295 ASP B N 1
ATOM 4968 C CA . ASP B 1 295 ? -21.984 -30.531 -12.828 1 96.81 295 ASP B CA 1
ATOM 4969 C C . ASP B 1 295 ? -22.359 -30.203 -11.391 1 96.81 295 ASP B C 1
ATOM 4971 O O . ASP B 1 295 ? -23.516 -30.359 -11 1 96.81 295 ASP B O 1
ATOM 4975 N N . SER B 1 296 ? -21.391 -29.688 -10.703 1 97.69 296 SER B N 1
ATOM 4976 C CA . SER B 1 296 ? -21.641 -29.359 -9.305 1 97.69 296 SER B CA 1
ATOM 4977 C C . SER B 1 296 ? -22.203 -27.953 -9.148 1 97.69 296 SER B C 1
ATOM 4979 O O . SER B 1 296 ? -22.688 -27.594 -8.078 1 97.69 296 SER B O 1
ATOM 4981 N N . VAL B 1 297 ? -22.156 -27.219 -10.125 1 96.75 297 VAL B N 1
ATOM 4982 C CA . VAL B 1 297 ? -22.594 -25.828 -10.086 1 96.75 297 VAL B CA 1
ATOM 4983 C C . VAL B 1 297 ? -24.109 -25.766 -10.188 1 96.75 297 VAL B C 1
ATOM 4985 O O . VAL B 1 297 ? -24.688 -26.172 -11.188 1 96.75 297 VAL B O 1
ATOM 4988 N N . LYS B 1 298 ? -24.766 -25.219 -9.125 1 89 298 LYS B N 1
ATOM 4989 C CA . LYS B 1 298 ? -26.219 -25.203 -9.055 1 89 298 LYS B CA 1
ATOM 4990 C C . LYS B 1 298 ? -26.766 -23.781 -9.242 1 89 298 LYS B C 1
ATOM 4992 O O . LYS B 1 298 ? -27.875 -23.469 -8.797 1 89 298 LYS B O 1
ATOM 4997 N N . MET B 1 299 ? -26.078 -22.938 -9.734 1 92.38 299 MET B N 1
ATOM 4998 C CA . MET B 1 299 ? -26.516 -21.578 -9.992 1 92.38 299 MET B CA 1
ATOM 4999 C C . MET B 1 299 ? -26.359 -21.219 -11.469 1 92.38 299 MET B C 1
ATOM 5001 O O . MET B 1 299 ? -25.484 -21.766 -12.156 1 92.38 299 MET B O 1
ATOM 5005 N N . ASN B 1 300 ? -27.219 -20.328 -11.922 1 92.44 300 ASN B N 1
ATOM 5006 C CA . ASN B 1 300 ? -27.109 -19.859 -13.297 1 92.44 300 ASN B CA 1
ATOM 5007 C C . ASN B 1 300 ? -26.016 -18.797 -13.453 1 92.44 300 ASN B C 1
ATOM 5009 O O . ASN B 1 300 ? -26.016 -17.781 -12.758 1 92.44 300 ASN B O 1
ATOM 5013 N N . MET B 1 301 ? -25.156 -19.125 -14.359 1 95.56 301 MET B N 1
ATOM 5014 C CA . MET B 1 301 ? -24.047 -18.219 -14.609 1 95.56 301 MET B CA 1
ATOM 5015 C C . MET B 1 301 ? -24.281 -17.422 -15.891 1 95.56 301 MET B C 1
ATOM 5017 O O . MET B 1 301 ? -24.844 -17.938 -16.859 1 95.56 301 MET B O 1
ATOM 5021 N N . ASN B 1 302 ? -23.891 -16.203 -15.867 1 95.56 302 ASN B N 1
ATOM 5022 C CA . ASN B 1 302 ? -23.922 -15.375 -17.078 1 95.56 302 ASN B CA 1
ATOM 5023 C C . ASN B 1 302 ? -22.766 -15.703 -18.016 1 95.56 302 ASN B C 1
ATOM 5025 O O . ASN B 1 302 ? -22.906 -15.609 -19.234 1 95.56 302 ASN B O 1
ATOM 5029 N N . ARG B 1 303 ? -21.656 -16.016 -17.5 1 96 303 ARG B N 1
ATOM 5030 C CA . ARG B 1 303 ? -20.469 -16.406 -18.234 1 96 303 ARG B CA 1
ATOM 5031 C C . ARG B 1 303 ? -19.734 -17.531 -17.516 1 96 303 ARG B C 1
ATOM 5033 O O . ARG B 1 303 ? -19.672 -17.547 -16.297 1 96 303 ARG B O 1
ATOM 5040 N N . GLU B 1 304 ? -19.188 -18.391 -18.312 1 97.44 304 GLU B N 1
ATOM 5041 C CA . GLU B 1 304 ? -18.406 -19.5 -17.797 1 97.44 304 GLU B CA 1
ATOM 5042 C C . GLU B 1 304 ? -17.125 -19.688 -18.609 1 97.44 304 GLU B C 1
ATOM 5044 O O . GLU B 1 304 ? -17.109 -19.5 -19.812 1 97.44 304 GLU B O 1
ATOM 5049 N N . TYR B 1 305 ? -16.156 -20 -17.922 1 97.5 305 TYR B N 1
ATOM 5050 C CA . TYR B 1 305 ? -14.852 -20.281 -18.531 1 97.5 305 TYR B CA 1
ATOM 5051 C C . TYR B 1 305 ? -14.398 -21.703 -18.234 1 97.5 305 TYR B C 1
ATOM 5053 O O . TYR B 1 305 ? -14.461 -22.156 -17.094 1 97.5 305 TYR B O 1
ATOM 5061 N N . PHE B 1 306 ? -13.914 -22.375 -19.25 1 97.25 306 PHE B N 1
ATOM 5062 C CA . PHE B 1 306 ? -13.531 -23.766 -19.078 1 97.25 306 PHE B CA 1
ATOM 5063 C C . PHE B 1 306 ? -12.086 -23.984 -19.516 1 97.25 306 PHE B C 1
ATOM 5065 O O . PHE B 1 306 ? -11.641 -23.406 -20.516 1 97.25 306 PHE B O 1
ATOM 5072 N N . ASP B 1 307 ? -11.469 -24.812 -18.703 1 94.25 307 ASP B N 1
ATOM 5073 C CA . ASP B 1 307 ? -10.156 -25.297 -19.125 1 94.25 307 ASP B CA 1
ATOM 5074 C C . ASP B 1 307 ? -10.258 -26.188 -20.344 1 94.25 307 ASP B C 1
ATOM 5076 O O . ASP B 1 307 ? -11.023 -27.156 -20.359 1 94.25 307 ASP B O 1
ATOM 5080 N N . LEU B 1 308 ? -9.43 -25.922 -21.328 1 92.38 308 LEU B N 1
ATOM 5081 C CA . LEU B 1 308 ? -9.547 -26.641 -22.578 1 92.38 308 LEU B CA 1
ATOM 5082 C C . LEU B 1 308 ? -9.016 -28.062 -22.438 1 92.38 308 LEU B C 1
ATOM 5084 O O . LEU B 1 308 ? -9.422 -28.969 -23.188 1 92.38 308 LEU B O 1
ATOM 5088 N N . HIS B 1 309 ? -8.211 -28.312 -21.531 1 88.12 309 HIS B N 1
ATOM 5089 C CA . HIS B 1 309 ? -7.586 -29.609 -21.391 1 88.12 309 HIS B CA 1
ATOM 5090 C C . HIS B 1 309 ? -8.453 -30.547 -20.547 1 88.12 309 HIS B C 1
ATOM 5092 O O . HIS B 1 309 ? -8.664 -31.703 -20.906 1 88.12 309 HIS B O 1
ATOM 5098 N N . SER B 1 310 ? -9.008 -30.078 -19.5 1 89.94 310 SER B N 1
ATOM 5099 C CA . SER B 1 310 ? -9.703 -30.938 -18.531 1 89.94 310 SER B CA 1
ATOM 5100 C C . SER B 1 310 ? -11.219 -30.781 -18.641 1 89.94 310 SER B C 1
ATOM 5102 O O . SER B 1 310 ? -11.969 -31.562 -18.078 1 89.94 310 SER B O 1
ATOM 5104 N N . GLU B 1 311 ? -11.641 -29.688 -19.266 1 93.5 311 GLU B N 1
ATOM 5105 C CA . GLU B 1 311 ? -13.055 -29.344 -19.422 1 93.5 311 GLU B CA 1
ATOM 5106 C C . GLU B 1 311 ? -13.68 -28.984 -18.078 1 93.5 311 GLU B C 1
ATOM 5108 O O . GLU B 1 311 ? -14.906 -28.922 -17.953 1 93.5 311 GLU B O 1
ATOM 5113 N N . LEU B 1 312 ? -12.867 -28.859 -17.094 1 96.44 312 LEU B N 1
ATOM 5114 C CA . LEU B 1 312 ? -13.32 -28.344 -15.812 1 96.44 312 LEU B CA 1
ATOM 5115 C C . LEU B 1 312 ? -13.523 -26.828 -15.875 1 96.44 312 LEU B C 1
ATOM 5117 O O . LEU B 1 312 ? -13.016 -26.172 -16.781 1 96.44 312 LEU B O 1
ATOM 5121 N N . MET B 1 313 ? -14.383 -26.344 -14.969 1 97.81 313 MET B N 1
ATOM 5122 C CA . MET B 1 313 ? -14.68 -24.922 -14.945 1 97.81 313 MET B CA 1
ATOM 5123 C C . MET B 1 313 ? -13.555 -24.141 -14.281 1 97.81 313 MET B C 1
ATOM 5125 O O . MET B 1 313 ? -13.18 -24.422 -13.141 1 97.81 313 MET B O 1
ATOM 5129 N N . ALA B 1 314 ? -13.07 -23.141 -15.008 1 97.44 314 ALA B N 1
ATOM 5130 C CA . ALA B 1 314 ? -11.938 -22.344 -14.555 1 97.44 314 ALA B CA 1
ATOM 5131 C C . ALA B 1 314 ? -12.359 -20.922 -14.227 1 97.44 314 ALA B C 1
ATOM 5133 O O . ALA B 1 314 ? -11.523 -20.078 -13.867 1 97.44 314 ALA B O 1
ATOM 5134 N N . GLY B 1 315 ? -13.57 -20.562 -14.344 1 97.88 315 GLY B N 1
ATOM 5135 C CA . GLY B 1 315 ? -14.086 -19.25 -13.992 1 97.88 315 GLY B CA 1
ATOM 5136 C C . GLY B 1 315 ? -15.57 -19.094 -14.242 1 97.88 315 GLY B C 1
ATOM 5137 O O . GLY B 1 315 ? -16.156 -19.875 -15 1 97.88 315 GLY B O 1
ATOM 5138 N N . PHE B 1 316 ? -16.141 -18.141 -13.641 1 98 316 PHE B N 1
ATOM 5139 C CA . PHE B 1 316 ? -17.562 -17.906 -13.812 1 98 316 PHE B CA 1
ATOM 5140 C C . PHE B 1 316 ? -17.938 -16.484 -13.438 1 98 316 PHE B C 1
ATOM 5142 O O . PHE B 1 316 ? -17.188 -15.812 -12.711 1 98 316 PHE B O 1
ATOM 5149 N N . TRP B 1 317 ? -19 -16 -13.984 1 96.5 317 TRP B N 1
ATOM 5150 C CA . TRP B 1 317 ? -19.625 -14.711 -13.719 1 96.5 317 TRP B CA 1
ATOM 5151 C C . TRP B 1 317 ? -21.109 -14.867 -13.398 1 96.5 317 TRP B C 1
ATOM 5153 O O . TRP B 1 317 ? -21.844 -15.5 -14.156 1 96.5 317 TRP B O 1
ATOM 5163 N N . ASN B 1 318 ? -21.531 -14.43 -12.258 1 96.19 318 ASN B N 1
ATOM 5164 C CA . ASN B 1 318 ? -22.922 -14.375 -11.859 1 96.19 318 ASN B CA 1
ATOM 5165 C C . ASN B 1 318 ? -23.375 -12.945 -11.57 1 96.19 318 ASN B C 1
ATOM 5167 O O . ASN B 1 318 ? -23.031 -12.375 -10.531 1 96.19 318 ASN B O 1
ATOM 5171 N N . SER B 1 319 ? -24.203 -12.391 -12.398 1 93.44 319 SER B N 1
ATOM 5172 C CA . SER B 1 319 ? -24.625 -11 -12.273 1 93.44 319 SER B CA 1
ATOM 5173 C C . SER B 1 319 ? -25.609 -10.82 -11.117 1 93.44 319 SER B C 1
ATOM 5175 O O . SER B 1 319 ? -25.578 -9.805 -10.422 1 93.44 319 SER B O 1
ATOM 5177 N N . LYS B 1 320 ? -26.453 -11.734 -10.914 1 93 320 LYS B N 1
ATOM 5178 C CA . LYS B 1 320 ? -27.453 -11.648 -9.859 1 93 320 LYS B CA 1
ATOM 5179 C C . LYS B 1 320 ? -26.812 -11.523 -8.484 1 93 320 LYS B C 1
ATOM 5181 O O . LYS B 1 320 ? -27.156 -10.633 -7.707 1 93 320 LYS B O 1
ATOM 5186 N N . ASP B 1 321 ? -25.891 -12.383 -8.273 1 94.5 321 ASP B N 1
ATOM 5187 C CA . ASP B 1 321 ? -25.203 -12.383 -6.977 1 94.5 321 ASP B CA 1
ATOM 5188 C C . ASP B 1 321 ? -23.969 -11.492 -7.012 1 94.5 321 ASP B C 1
ATOM 5190 O O . ASP B 1 321 ? -23.203 -11.445 -6.039 1 94.5 321 ASP B O 1
ATOM 5194 N N . LYS B 1 322 ? -23.656 -10.852 -8.117 1 95.31 322 LYS B N 1
ATOM 5195 C CA . LYS B 1 322 ? -22.562 -9.922 -8.305 1 95.31 322 LYS B CA 1
ATOM 5196 C C . LYS B 1 322 ? -21.219 -10.594 -8.023 1 95.31 322 LYS B C 1
ATOM 5198 O O . LYS B 1 322 ? -20.406 -10.07 -7.25 1 95.31 322 LYS B O 1
ATOM 5203 N N . LEU B 1 323 ? -21.016 -11.727 -8.656 1 97.06 323 LEU B N 1
ATOM 5204 C CA . LEU B 1 323 ? -19.812 -12.508 -8.414 1 97.06 323 LEU B CA 1
ATOM 5205 C C . LEU B 1 323 ? -19.047 -12.742 -9.711 1 97.06 323 LEU B C 1
ATOM 5207 O O . LEU B 1 323 ? -19.641 -13 -10.75 1 97.06 323 LEU B O 1
ATOM 5211 N N . ILE B 1 324 ? -17.797 -12.609 -9.648 1 98 324 ILE B N 1
ATOM 5212 C CA . ILE B 1 324 ? -16.859 -13.094 -10.656 1 98 324 ILE B CA 1
ATOM 5213 C C . ILE B 1 324 ? -15.734 -13.883 -9.984 1 98 324 ILE B C 1
ATOM 5215 O O . ILE B 1 324 ? -15.25 -13.5 -8.922 1 98 324 ILE B O 1
ATOM 5219 N N . ALA B 1 325 ? -15.375 -14.961 -10.523 1 98.31 325 ALA B N 1
ATOM 5220 C CA . ALA B 1 325 ? -14.258 -15.742 -10 1 98.31 325 ALA B CA 1
ATOM 5221 C C . ALA B 1 325 ? -13.453 -16.375 -11.133 1 98.31 325 ALA B C 1
ATOM 5223 O O . ALA B 1 325 ? -14.016 -16.875 -12.102 1 98.31 325 ALA B O 1
ATOM 5224 N N . THR B 1 326 ? -12.164 -16.266 -11.047 1 98 326 THR B N 1
ATOM 5225 C CA . THR B 1 326 ? -11.297 -16.844 -12.07 1 98 326 THR B CA 1
ATOM 5226 C C . THR B 1 326 ? -10.172 -17.656 -11.43 1 98 326 THR B C 1
ATOM 5228 O O . THR B 1 326 ? -9.523 -17.188 -10.492 1 98 326 THR B O 1
ATOM 5231 N N . ALA B 1 327 ? -9.969 -18.875 -11.938 1 96.62 327 ALA B N 1
ATOM 5232 C CA . ALA B 1 327 ? -8.844 -19.703 -11.508 1 96.62 327 ALA B CA 1
ATOM 5233 C C . ALA B 1 327 ? -7.52 -19.109 -11.977 1 96.62 327 ALA B C 1
ATOM 5235 O O . ALA B 1 327 ? -6.488 -19.266 -11.32 1 96.62 327 ALA B O 1
ATOM 5236 N N . PHE B 1 328 ? -7.621 -18.469 -13.102 1 95.06 328 PHE B N 1
ATOM 5237 C CA . PHE B 1 328 ? -6.445 -17.859 -13.719 1 95.06 328 PHE B CA 1
ATOM 5238 C C . PHE B 1 328 ? -6.277 -16.422 -13.281 1 95.06 328 PHE B C 1
ATOM 5240 O O . PHE B 1 328 ? -7.211 -15.812 -12.75 1 95.06 328 PHE B O 1
ATOM 5247 N N . ASN B 1 329 ? -5.051 -15.914 -13.398 1 94.62 329 ASN B N 1
ATOM 5248 C CA . ASN B 1 329 ? -4.75 -14.516 -13.109 1 94.62 329 ASN B CA 1
ATOM 5249 C C . ASN B 1 329 ? -5.059 -13.617 -14.305 1 94.62 329 ASN B C 1
ATOM 5251 O O . ASN B 1 329 ? -4.332 -13.633 -15.297 1 94.62 329 ASN B O 1
ATOM 5255 N N . PRO B 1 330 ? -5.988 -12.781 -14.188 1 94.31 330 PRO B N 1
ATOM 5256 C CA . PRO B 1 330 ? -6.352 -11.945 -15.336 1 94.31 330 PRO B CA 1
ATOM 5257 C C . PRO B 1 330 ? -5.227 -11 -15.758 1 94.31 330 PRO B C 1
ATOM 5259 O O . PRO B 1 330 ? -5.094 -10.68 -16.953 1 94.31 330 PRO B O 1
ATOM 5262 N N . GLU B 1 331 ? -4.438 -10.586 -14.789 1 89.31 331 GLU B N 1
ATOM 5263 C CA . GLU B 1 331 ? -3.373 -9.617 -15.039 1 89.31 331 GLU B CA 1
ATOM 5264 C C . GLU B 1 331 ? -2.154 -10.297 -15.664 1 89.31 331 GLU B C 1
ATOM 5266 O O . GLU B 1 331 ? -1.26 -9.617 -16.188 1 89.31 331 GLU B O 1
ATOM 5271 N N . GLY B 1 332 ? -2.186 -11.633 -15.555 1 82.25 332 GLY B N 1
ATOM 5272 C CA . GLY B 1 332 ? -1.001 -12.344 -16.016 1 82.25 332 GLY B CA 1
ATOM 5273 C C . GLY B 1 332 ? 0.222 -12.078 -15.156 1 82.25 332 GLY B C 1
ATOM 5274 O O . GLY B 1 332 ? 0.178 -12.242 -13.93 1 82.25 332 GLY B O 1
ATOM 5275 N N . ALA B 1 333 ? 1.404 -11.789 -15.711 1 76.56 333 ALA B N 1
ATOM 5276 C CA . ALA B 1 333 ? 2.674 -11.438 -15.086 1 76.56 333 ALA B CA 1
ATOM 5277 C C . ALA B 1 333 ? 3.217 -12.594 -14.25 1 76.56 333 ALA B C 1
ATOM 5279 O O . ALA B 1 333 ? 3.096 -12.594 -13.023 1 76.56 333 ALA B O 1
ATOM 5280 N N . PRO B 1 334 ? 3.873 -13.508 -14.836 1 77 334 PRO B N 1
ATOM 5281 C CA . PRO B 1 334 ? 4.105 -13.477 -16.281 1 77 334 PRO B CA 1
ATOM 5282 C C . PRO B 1 334 ? 2.898 -13.961 -17.078 1 77 334 PRO B C 1
ATOM 5284 O O . PRO B 1 334 ? 1.907 -14.406 -16.5 1 77 334 PRO B O 1
ATOM 5287 N N . GLY B 1 335 ? 2.973 -13.727 -18.391 1 74.56 335 GLY B N 1
ATOM 5288 C CA . GLY B 1 335 ? 1.878 -14.172 -19.234 1 74.56 335 GLY B CA 1
ATOM 5289 C C . GLY B 1 335 ? 1.257 -13.055 -20.047 1 74.56 335 GLY B C 1
ATOM 5290 O O . GLY B 1 335 ? 1.801 -11.953 -20.125 1 74.56 335 GLY B O 1
ATOM 5291 N N . THR B 1 336 ? 0.078 -13.445 -20.578 1 77.69 336 THR B N 1
ATOM 5292 C CA . THR B 1 336 ? -0.577 -12.5 -21.484 1 77.69 336 THR B CA 1
ATOM 5293 C C . THR B 1 336 ? -1.642 -11.695 -20.734 1 77.69 336 THR B C 1
ATOM 5295 O O . THR B 1 336 ? -2.004 -12.031 -19.609 1 77.69 336 THR B O 1
ATOM 5298 N N . ASN B 1 337 ? -2.041 -10.633 -21.375 1 83.69 337 ASN B N 1
ATOM 5299 C CA . ASN B 1 337 ? -3.092 -9.789 -20.828 1 83.69 337 ASN B CA 1
ATOM 5300 C C . ASN B 1 337 ? -4.449 -10.094 -21.453 1 83.69 337 ASN B C 1
ATOM 5302 O O . ASN B 1 337 ? -5.352 -9.258 -21.438 1 83.69 337 ASN B O 1
ATOM 5306 N N . ASP B 1 338 ? -4.621 -11.305 -21.906 1 87.12 338 ASP B N 1
ATOM 5307 C CA . ASP B 1 338 ? -5.832 -11.688 -22.625 1 87.12 338 ASP B CA 1
ATOM 5308 C C . ASP B 1 338 ? -7.062 -11.555 -21.734 1 87.12 338 ASP B C 1
ATOM 5310 O O . ASP B 1 338 ? -8.156 -11.25 -22.203 1 87.12 338 ASP B O 1
ATOM 5314 N N . ALA B 1 339 ? -6.871 -11.742 -20.484 1 91.94 339 ALA B N 1
ATOM 5315 C CA . ALA B 1 339 ? -8.016 -11.812 -19.578 1 91.94 339 ALA B CA 1
ATOM 5316 C C . ALA B 1 339 ? -8.156 -10.523 -18.766 1 91.94 339 ALA B C 1
ATOM 5318 O O . ALA B 1 339 ? -8.906 -10.477 -17.797 1 91.94 339 ALA B O 1
ATOM 5319 N N . ASP B 1 340 ? -7.508 -9.492 -19.172 1 92.62 340 ASP B N 1
ATOM 5320 C CA . ASP B 1 340 ? -7.492 -8.234 -18.438 1 92.62 340 ASP B CA 1
ATOM 5321 C C . ASP B 1 340 ? -8.898 -7.656 -18.312 1 92.62 340 ASP B C 1
ATOM 5323 O O . ASP B 1 340 ? -9.195 -6.914 -17.375 1 92.62 340 ASP B O 1
ATOM 5327 N N . GLU B 1 341 ? -9.742 -8.008 -19.234 1 93.19 341 GLU B N 1
ATOM 5328 C CA . GLU B 1 341 ? -11.102 -7.461 -19.281 1 93.19 341 GLU B CA 1
ATOM 5329 C C . GLU B 1 341 ? -11.906 -7.895 -18.062 1 93.19 341 GLU B C 1
ATOM 5331 O O . GLU B 1 341 ? -12.953 -7.312 -17.766 1 93.19 341 GLU B O 1
ATOM 5336 N N . ILE B 1 342 ? -11.484 -8.922 -17.375 1 96.19 342 ILE B N 1
ATOM 5337 C CA . ILE B 1 342 ? -12.148 -9.383 -16.156 1 96.19 342 ILE B CA 1
ATOM 5338 C C . ILE B 1 342 ? -12.258 -8.227 -15.164 1 96.19 342 ILE B C 1
ATOM 5340 O O . ILE B 1 342 ? -13.273 -8.086 -14.477 1 96.19 342 ILE B O 1
ATOM 5344 N N . PHE B 1 343 ? -11.211 -7.41 -15.086 1 97.31 343 PHE B N 1
ATOM 5345 C CA . PHE B 1 343 ? -11.234 -6.27 -14.18 1 97.31 343 PHE B CA 1
ATOM 5346 C C . PHE B 1 343 ? -12.289 -5.258 -14.609 1 97.31 343 PHE B C 1
ATOM 5348 O O . PHE B 1 343 ? -12.953 -4.648 -13.773 1 97.31 343 PHE B O 1
ATOM 5355 N N . ASP B 1 344 ? -12.438 -5.098 -15.906 1 96 344 ASP B N 1
ATOM 5356 C CA . ASP B 1 344 ? -13.445 -4.18 -16.438 1 96 344 ASP B CA 1
ATOM 5357 C C . ASP B 1 344 ? -14.859 -4.66 -16.094 1 96 344 ASP B C 1
ATOM 5359 O O . ASP B 1 344 ? -15.711 -3.861 -15.711 1 96 344 ASP B O 1
ATOM 5363 N N . TYR B 1 345 ? -15.07 -5.941 -16.234 1 94.69 345 TYR B N 1
ATOM 5364 C CA . TYR B 1 345 ? -16.359 -6.512 -15.875 1 94.69 345 TYR B CA 1
ATOM 5365 C C . TYR B 1 345 ? -16.672 -6.293 -14.398 1 94.69 345 TYR B C 1
ATOM 5367 O O . TYR B 1 345 ? -17.781 -5.922 -14.031 1 94.69 345 TYR B O 1
ATOM 5375 N N . PHE B 1 346 ? -15.719 -6.523 -13.633 1 97.5 346 PHE B N 1
ATOM 5376 C CA . PHE B 1 346 ? -15.852 -6.34 -12.195 1 97.5 346 PHE B CA 1
ATOM 5377 C C . PHE B 1 346 ? -16.234 -4.902 -11.867 1 97.5 346 PHE B C 1
ATOM 5379 O O . PHE B 1 346 ? -17.172 -4.668 -11.102 1 97.5 346 PHE B O 1
ATOM 5386 N N . LEU B 1 347 ? -15.531 -3.936 -12.453 1 96.25 347 LEU B N 1
ATOM 5387 C CA . LEU B 1 347 ? -15.789 -2.523 -12.195 1 96.25 347 LEU B CA 1
ATOM 5388 C C . LEU B 1 347 ? -17.172 -2.123 -12.719 1 96.25 347 LEU B C 1
ATOM 5390 O O . LEU B 1 347 ? -17.844 -1.291 -12.109 1 96.25 347 LEU B O 1
ATOM 5394 N N . GLN B 1 348 ? -17.578 -2.732 -13.789 1 94.06 348 GLN B N 1
ATOM 5395 C CA . GLN B 1 348 ? -18.906 -2.465 -14.344 1 94.06 348 GLN B CA 1
ATOM 5396 C C . GLN B 1 348 ? -20 -2.902 -13.375 1 94.06 348 GLN B C 1
ATOM 5398 O O . GLN B 1 348 ? -21.062 -2.27 -13.305 1 94.06 348 GLN B O 1
ATOM 5403 N N . MET B 1 349 ? -19.766 -3.914 -12.617 1 94.38 349 MET B N 1
ATOM 5404 C CA . MET B 1 349 ? -20.75 -4.43 -11.672 1 94.38 349 MET B CA 1
ATOM 5405 C C . MET B 1 349 ? -20.922 -3.471 -10.492 1 94.38 349 MET B C 1
ATOM 5407 O O . MET B 1 349 ? -21.906 -3.562 -9.758 1 94.38 349 MET B O 1
ATOM 5411 N N . MET B 1 350 ? -20 -2.635 -10.273 1 91 350 MET B N 1
ATOM 5412 C CA . MET B 1 350 ? -20.078 -1.659 -9.195 1 91 350 MET B CA 1
ATOM 5413 C C . MET B 1 350 ? -20.906 -0.452 -9.602 1 91 350 MET B C 1
ATOM 5415 O O . MET B 1 350 ? -21.312 0.35 -8.75 1 91 350 MET B O 1
ATOM 5419 N N . GLY B 1 351 ? -21.391 -0.338 -10.82 1 79.94 351 GLY B N 1
ATOM 5420 C CA . GLY B 1 351 ? -22.219 0.747 -11.32 1 79.94 351 GLY B CA 1
ATOM 5421 C C . GLY B 1 351 ? -21.438 1.788 -12.102 1 79.94 351 GLY B C 1
ATOM 5422 O O . GLY B 1 351 ? -20.219 1.866 -11.984 1 79.94 351 GLY B O 1
#

Sequence (702 aa):
MKRYLILEDGSSFPGEGIGASIISTGELAIQTANFGYQEALTDPTNAGKILVFTSPMIGNNGINAIDYESIDPVVKGIIANDIALNISDSENFEDLSSFLKEKNIPAIFKVDTRALVHRLMEEGTIKASIMDTNDEHAFDQIKALVLPKNKSATVSTKNAYASPNVGRTVAVLDLGLKHSMLRALSLRKVNTTVLPYSASPIDIENLRPEGMIISNGPGKPEEVINQLTPVLDHFYGKYPILGIGLGFLTLSDYLGFELVQLPQEFDGINYPVIEQNSNAIWQTAMNIDQLVLPDSVKMNMNREYFDLHSELMAGFWNSKDKLIATAFNPEGAPGTNDADEIFDYFLQMMGMKRYLILEDGSSFPGEGIGASIISTGELAIQTANFGYQEALTDPTNAGKILVFTSPMIGNNGINAIDYESIDPVVKGIIANDIALNISDSENFEDLSSFLKEKNIPAIFKVDTRALVHRLMEEGTIKASIMDTNDEHAFDQIKALVLPKNKSATVSTKNAYASPNVGRTVAVLDLGLKHSMLRALSLRKVNTTVLPYSASPIDIENLRPEGMIISNGPGKPEEVINQLTPVLDHFYGKYPILGIGLGFLTLSDYLGFELVQLPQEFDGINYPVIEQNSNAIWQTAMNIDQLVLPDSVKMNMNREYFDLHSELMAGFWNSKDKLIATAFNPEGAPGTNDADEIFDYFLQMMG